Protein AF-A0A7C2SGG0-F1 (afdb_monomer)

Foldseek 3Di:
DDWDWFWWFDDQPEIEIEIEAEDVPPVVLVLLVVQLRQFGHHDDPRHDYYYAYEYEYLPADPVPFDWDADLVVNYTYGGNHSDSVSVVLNNLLSSQVVLVVVLWHKFFWWWKWWWAQAPPPRDTFIEIETEFAAPPLCRQLVLLFFLPGDVVSVTTMATLGRTMWTQHLLRKIIATTQWDKDQLCDDCVRQVLVVQFCPDPPKDKDQWDADPVRDTDRNDQPSHRGIIITTRQQSSWDDDPPDTHHSHDPHSMGDGLVPGLAYEYEQREAAQEQDAQKFWDDLLRLLLCQLFSKYADDCVHDVLRHRPIDGDRSSDPSHDAQSLVSSVSSSVSSVSNCVVPPPRYTYMYGHQHAYQWDWDQDPVPRHIDTPDHGDGDDSSNSSQNVSCVVNVNFDWDQDLLRTTHRQDTPHDGCVVRRSVVRDPLLVVLLVLVVVLVSSLVSLVVSVVSVNDPVSNVSSVVSSVVSNVVRPPPRDNPDDPPPPPPPPPPDDDDDDDDDDDDDDD

Solvent-accessible surface area (backbone atoms only — not comparable to full-atom values): 27216 Å² total; per-residue (Å²): 102,51,78,49,74,31,16,33,33,87,50,87,71,66,18,39,35,41,38,42,33,33,45,45,90,51,71,73,43,56,52,41,58,51,52,52,53,60,25,33,37,76,74,55,97,87,42,43,53,57,73,35,40,36,43,36,33,38,84,41,55,65,96,65,48,43,81,47,76,41,73,95,74,36,37,31,38,38,30,28,53,81,56,50,64,56,64,52,53,48,53,49,30,48,48,29,51,55,37,39,77,70,70,33,39,53,38,42,25,13,26,25,42,36,32,36,49,27,66,87,77,65,46,78,38,41,31,44,37,38,32,26,25,43,91,94,29,45,37,62,59,59,42,66,42,56,45,87,47,52,60,93,79,66,20,36,45,22,32,26,31,68,48,50,30,35,40,39,70,60,64,17,29,44,21,41,49,68,22,44,81,40,75,39,80,64,54,58,92,78,35,43,23,58,44,46,13,64,72,34,95,74,34,46,77,40,72,61,40,64,50,100,84,70,49,78,40,57,82,55,45,89,88,39,93,72,23,31,28,40,27,49,42,70,39,25,25,40,80,56,88,96,42,77,42,58,36,44,35,98,44,38,45,51,71,39,44,90,84,34,65,23,38,34,47,35,41,33,19,26,40,35,42,79,57,60,57,37,32,49,39,54,74,68,52,38,45,49,48,35,48,42,24,53,35,40,38,40,61,86,82,38,58,91,50,39,72,41,78,42,69,33,51,48,29,34,97,56,71,76,74,54,63,13,46,55,45,48,51,51,42,53,37,51,53,51,40,39,68,78,37,71,91,26,64,45,28,35,39,36,31,62,26,15,34,49,38,39,70,48,65,41,86,90,77,66,49,75,43,82,77,37,75,44,52,60,59,53,67,70,57,54,26,46,50,56,41,23,59,71,20,67,57,50,39,71,41,89,36,82,83,73,40,32,27,57,47,34,39,93,90,45,71,42,70,84,70,37,54,76,80,64,38,54,70,55,56,49,37,33,55,50,50,52,51,43,51,53,52,49,55,50,50,55,58,32,39,79,31,58,32,50,67,68,59,51,50,51,51,51,52,54,43,49,60,34,55,72,70,47,66,95,77,49,64,76,91,62,80,80,74,77,78,78,74,77,71,79,76,81,80,77,95,79,82,87,77,88,84,80,88,79,89,129

Mean predicted aligned error: 6.75 Å

Radius of gyration: 22.98 Å; Cα contacts (8 Å, |Δi|>4): 1075; chains: 1; bounding box: 60×61×66 Å

pLDDT: mean 89.89, std 16.05, range [25.61, 98.81]

Sequence (504 aa):
FVHVRRQMGDNPEFNPICNLYVCTADPKNYRIAYEWATTMGDVKKNRPGPEFFMVDIPMEHQLRMQILVLPEYDINIALGSDYTGECKKGFLRQAMFRADQMGMLGLHAGTKIVRVRDAASGKLKTFAVFMFGLTATGKSTWSCHQLGLDPEQGEGTWVAQDDIVFLRRDGSSYGTEQNYYVKTDVDPRFQEAMYSALTHPTALLENVMVNHKGELDFLDERLGENGRAVINRHQLKVKRGKKWISICYESINTPPIEELDGIVFAFITRRNTIMPFAQRLTPEQGVLAYLWGESTHSFATVPEKAGESVRIVGMDDFIIGAQGRKVNVFYDIVMDLVHRYPGKVHFFQYNTGGMGEIIEVDQATGKKKLVRKAERVPIDLMAALQRAHLRGNAEHAPGRLGTEYVVRCEGVDLSAWDPARFYSQEQIDAYVAELVAGRRAFTDEIADQGLRKDIVALAHKELDRIAGRISAKAERWAEAQALTLTAAEDRAPGYVLPWPRAVR

Nearest PDB structures (foldseek):
  1ii2-assembly1_B  TM=8.191E-01  e=4.148E-22  Trypanosoma cruzi
  1aq2-assembly1_A  TM=8.020E-01  e=7.155E-22  Escherichia coli K-12
  1ii2-assembly1_A  TM=8.091E-01  e=1.092E-20  Trypanosoma cruzi
  1ayl-assembly1_A  TM=7.986E-01  e=9.276E-21  Escherichia coli K-12
  1yvy-assembly1_A  TM=7.460E-01  e=1.341E-19  Anaerobiospirillum succiniciproducens

Structure (mmCIF, N/CA/C/O backbone):
data_AF-A0A7C2SGG0-F1
#
_entry.id   AF-A0A7C2SGG0-F1
#
loop_
_atom_site.group_PDB
_atom_site.id
_atom_site.type_symbol
_atom_site.label_atom_id
_atom_site.label_alt_id
_atom_site.label_comp_id
_atom_site.label_asym_id
_atom_site.label_entity_id
_atom_site.label_seq_id
_atom_site.pdbx_PDB_ins_code
_atom_site.Cartn_x
_atom_site.Cartn_y
_atom_site.Cartn_z
_atom_site.occupancy
_atom_site.B_iso_or_equiv
_atom_site.auth_seq_id
_atom_site.auth_comp_id
_atom_site.auth_asym_id
_atom_site.auth_atom_id
_atom_site.pdbx_PDB_model_num
ATOM 1 N N . PHE A 1 1 ? 25.646 -3.235 -23.157 1.00 96.25 1 PHE A N 1
ATOM 2 C CA . PHE A 1 1 ? 24.306 -3.108 -22.560 1.00 96.25 1 PHE A CA 1
ATOM 3 C C . PHE A 1 1 ? 23.473 -4.290 -23.003 1.00 96.25 1 PHE A C 1
ATOM 5 O O . PHE A 1 1 ? 23.568 -4.668 -24.167 1.00 96.25 1 PHE A O 1
ATOM 12 N N . VAL A 1 2 ? 22.665 -4.845 -22.105 1.00 97.75 2 VAL A N 1
ATOM 13 C CA . VAL A 1 2 ? 21.506 -5.664 -22.473 1.00 97.75 2 VAL A CA 1
ATOM 14 C C . VAL A 1 2 ? 20.298 -4.741 -22.579 1.00 97.75 2 VAL A C 1
ATOM 16 O O . VAL A 1 2 ? 20.143 -3.846 -21.750 1.00 97.75 2 VAL A O 1
ATOM 19 N N . HIS A 1 3 ? 19.473 -4.932 -23.606 1.00 98.12 3 HIS A N 1
ATOM 20 C CA . HIS A 1 3 ? 18.214 -4.209 -23.782 1.00 98.12 3 HIS A CA 1
ATOM 21 C C . HIS A 1 3 ? 17.055 -5.178 -23.612 1.00 98.12 3 HIS A C 1
ATOM 23 O O . HIS A 1 3 ? 17.001 -6.215 -24.274 1.00 98.12 3 HIS A O 1
ATOM 29 N N . VAL A 1 4 ? 16.120 -4.825 -22.736 1.00 97.75 4 VAL A N 1
ATOM 30 C CA . VAL A 1 4 ? 14.857 -5.535 -22.589 1.00 97.75 4 VAL A CA 1
ATOM 31 C C . VAL A 1 4 ? 13.714 -4.561 -22.824 1.00 97.75 4 VAL A C 1
ATOM 33 O O . VAL A 1 4 ? 13.659 -3.481 -22.239 1.00 97.75 4 VAL A O 1
ATOM 36 N N . ARG A 1 5 ? 12.773 -4.980 -23.670 1.00 98.00 5 ARG A N 1
ATOM 37 C CA . ARG A 1 5 ? 11.529 -4.265 -23.944 1.00 98.00 5 ARG A CA 1
ATOM 38 C C . ARG A 1 5 ? 10.348 -5.059 -23.393 1.00 98.00 5 ARG A C 1
ATOM 40 O O . ARG A 1 5 ? 10.179 -6.231 -23.746 1.00 98.00 5 ARG A O 1
ATOM 47 N N . ARG A 1 6 ? 9.554 -4.444 -22.516 1.00 98.25 6 ARG A N 1
ATOM 48 C CA . ARG A 1 6 ? 8.387 -5.062 -21.862 1.00 98.25 6 ARG A CA 1
ATOM 49 C C . ARG A 1 6 ? 7.218 -4.090 -21.745 1.00 98.25 6 ARG A C 1
ATOM 51 O O . ARG A 1 6 ? 7.387 -2.889 -21.910 1.00 98.25 6 ARG A O 1
ATOM 58 N N . GLN A 1 7 ? 6.037 -4.629 -21.478 1.00 97.94 7 GLN A N 1
ATOM 59 C CA . GLN A 1 7 ? 4.781 -3.903 -21.346 1.00 97.94 7 GLN A CA 1
ATOM 60 C C . GLN A 1 7 ? 4.360 -3.831 -19.877 1.00 97.94 7 GLN A C 1
ATOM 62 O O . GLN A 1 7 ? 4.164 -4.866 -19.236 1.00 97.94 7 GLN A O 1
ATOM 67 N N . MET A 1 8 ? 4.187 -2.616 -19.365 1.00 98.19 8 MET A N 1
ATOM 68 C CA . MET A 1 8 ? 3.508 -2.366 -18.098 1.00 98.19 8 MET A CA 1
ATOM 69 C C . MET A 1 8 ? 1.991 -2.377 -18.312 1.00 98.19 8 MET A C 1
ATOM 71 O O . MET A 1 8 ? 1.497 -1.813 -19.291 1.00 98.19 8 MET A O 1
ATOM 75 N N . GLY A 1 9 ? 1.265 -2.982 -17.374 1.00 97.19 9 GLY A N 1
ATOM 76 C CA . GLY A 1 9 ? -0.191 -3.082 -17.389 1.00 97.19 9 GLY A CA 1
ATOM 77 C C . GLY A 1 9 ? -0.755 -4.083 -18.402 1.00 97.19 9 GLY A C 1
ATOM 78 O O . GLY A 1 9 ? -0.040 -4.674 -19.213 1.00 97.19 9 GLY A O 1
ATOM 79 N N . ASP A 1 10 ? -2.065 -4.314 -18.314 1.00 96.19 10 ASP A N 1
ATOM 80 C CA . ASP A 1 10 ? -2.851 -5.045 -19.315 1.00 96.19 10 ASP A CA 1
ATOM 81 C C . ASP A 1 10 ? -4.309 -4.565 -19.272 1.00 96.19 10 ASP A C 1
ATOM 83 O O . ASP A 1 10 ? -5.168 -5.142 -18.605 1.00 96.19 10 ASP A O 1
ATOM 87 N N . ASN A 1 11 ? -4.579 -3.442 -19.931 1.00 95.56 11 ASN A N 1
ATOM 88 C CA . ASN A 1 11 ? -5.877 -2.768 -19.947 1.00 95.56 11 ASN A CA 1
ATOM 89 C C . ASN A 1 11 ? -6.105 -2.055 -21.305 1.00 95.56 11 ASN A C 1
ATOM 91 O O . ASN A 1 11 ? -5.194 -1.990 -22.131 1.00 95.56 11 ASN A O 1
ATOM 95 N N . PRO A 1 12 ? -7.311 -1.561 -21.620 1.00 94.44 12 PRO A N 1
ATOM 96 C CA . PRO A 1 12 ? -7.576 -0.961 -22.930 1.00 94.44 12 PRO A CA 1
ATOM 97 C C . PRO A 1 12 ? -7.070 0.485 -23.104 1.00 94.44 12 PRO A C 1
ATOM 99 O O . PRO A 1 12 ? -7.154 0.997 -24.214 1.00 94.44 12 PRO A O 1
ATOM 102 N N . GLU A 1 13 ? -6.560 1.148 -22.062 1.00 95.25 13 GLU A N 1
ATOM 103 C CA . GLU A 1 13 ? -6.436 2.615 -22.023 1.00 95.25 13 GLU A CA 1
ATOM 104 C C . GLU A 1 13 ? -4.997 3.120 -21.795 1.00 95.25 13 GLU A C 1
ATOM 106 O O . GLU A 1 13 ? -4.556 4.029 -22.495 1.00 95.25 13 GLU A O 1
ATOM 111 N N . PHE A 1 14 ? -4.238 2.526 -20.866 1.00 97.31 14 PHE A N 1
ATOM 112 C CA . PHE A 1 14 ? -2.895 2.981 -20.493 1.00 97.31 14 PHE A CA 1
ATOM 113 C C . PHE A 1 14 ? -1.948 1.827 -20.146 1.00 97.31 14 PHE A C 1
ATOM 115 O O . PHE A 1 14 ? -2.020 1.230 -19.071 1.00 97.31 14 PHE A O 1
ATOM 122 N N . ASN A 1 15 ? -1.031 1.534 -21.065 1.00 98.00 15 ASN A N 1
ATOM 123 C CA . ASN A 1 15 ? -0.058 0.451 -20.974 1.00 98.00 15 ASN A CA 1
ATOM 124 C C . ASN A 1 15 ? 1.292 0.966 -21.493 1.00 98.00 15 ASN A C 1
ATOM 126 O O . ASN A 1 15 ? 1.556 0.900 -22.697 1.00 98.00 15 ASN A O 1
ATOM 130 N N . PRO A 1 16 ? 2.147 1.535 -20.634 1.00 97.94 16 PRO A N 1
ATOM 131 C CA . PRO A 1 16 ? 3.465 1.982 -21.058 1.00 97.94 16 PRO A CA 1
ATOM 132 C C . PRO A 1 16 ? 4.356 0.835 -21.535 1.00 97.94 16 PRO A C 1
ATOM 134 O O . PRO A 1 16 ? 4.365 -0.249 -20.946 1.00 97.94 16 PRO A O 1
ATOM 137 N N . ILE A 1 17 ? 5.137 1.084 -22.581 1.00 98.50 17 ILE A N 1
ATOM 138 C CA . ILE A 1 17 ? 6.210 0.192 -23.017 1.00 98.50 17 ILE A CA 1
ATOM 139 C C . ILE A 1 17 ? 7.499 0.652 -22.348 1.00 98.50 17 ILE A C 1
ATOM 141 O O . ILE A 1 17 ? 7.937 1.782 -22.531 1.00 98.50 17 ILE A O 1
ATOM 145 N N . CYS A 1 18 ? 8.124 -0.225 -21.580 1.00 98.56 18 CYS A N 1
ATOM 146 C CA . CYS A 1 18 ? 9.331 0.071 -20.828 1.00 98.56 18 CYS A CA 1
ATOM 147 C C . CYS A 1 18 ? 10.553 -0.518 -21.542 1.00 98.56 18 CYS A C 1
ATOM 149 O O . CYS A 1 18 ? 10.633 -1.730 -21.772 1.00 98.56 18 CYS A O 1
ATOM 151 N N . ASN A 1 19 ? 11.503 0.348 -21.888 1.00 98.62 19 ASN A N 1
ATOM 152 C CA . ASN A 1 19 ? 12.780 0.009 -22.503 1.00 98.62 19 ASN A CA 1
ATOM 153 C C . ASN A 1 19 ? 13.894 0.131 -21.458 1.00 98.62 19 ASN A C 1
ATOM 155 O O . ASN A 1 19 ? 14.326 1.238 -21.138 1.00 98.62 19 ASN A O 1
ATOM 159 N N . LEU A 1 20 ? 14.359 -1.001 -20.930 1.00 98.69 20 LEU A N 1
ATOM 160 C CA . LEU A 1 20 ? 15.442 -1.049 -19.951 1.00 98.69 20 LEU A CA 1
ATOM 161 C C . LEU A 1 20 ? 16.769 -1.393 -20.633 1.00 98.69 20 LEU A C 1
ATOM 163 O O . LEU A 1 20 ? 16.885 -2.438 -21.276 1.00 98.69 20 LEU A O 1
ATOM 167 N N . TYR A 1 21 ? 17.775 -0.543 -20.446 1.00 98.62 21 TYR A N 1
ATOM 168 C CA . TYR A 1 21 ? 19.155 -0.764 -20.865 1.00 98.62 21 TYR A CA 1
ATOM 169 C C . TYR A 1 21 ? 20.035 -0.929 -19.630 1.00 98.62 21 TYR A C 1
ATOM 171 O O . TYR A 1 21 ? 20.269 0.043 -18.923 1.00 98.62 21 TYR A O 1
ATOM 179 N N . VAL A 1 22 ? 20.572 -2.127 -19.396 1.00 98.50 22 VAL A N 1
ATOM 180 C CA . VAL A 1 22 ? 21.479 -2.381 -18.261 1.00 98.50 22 VAL A CA 1
ATOM 181 C C . VAL A 1 22 ? 22.908 -2.556 -18.760 1.00 98.50 22 VAL A C 1
ATOM 183 O O . VAL A 1 22 ? 23.163 -3.296 -19.717 1.00 98.50 22 VAL A O 1
ATOM 186 N N . CYS A 1 23 ? 23.862 -1.865 -18.140 1.00 97.81 23 CYS A N 1
ATOM 187 C CA . CYS A 1 23 ? 25.278 -2.003 -18.452 1.00 97.81 23 CYS A CA 1
ATOM 188 C C . CYS A 1 23 ? 25.790 -3.396 -18.056 1.00 97.81 23 CYS A C 1
ATOM 190 O O . CYS A 1 23 ? 25.763 -3.788 -16.892 1.00 97.81 23 CYS A O 1
ATOM 192 N N . THR A 1 24 ? 26.313 -4.127 -19.039 1.00 95.75 24 THR A N 1
ATOM 193 C CA . THR A 1 24 ? 26.815 -5.506 -18.909 1.00 95.75 24 THR A CA 1
ATOM 194 C C . THR A 1 24 ? 28.341 -5.567 -18.872 1.00 95.75 24 THR A C 1
ATOM 196 O O . THR A 1 24 ? 28.924 -6.569 -19.278 1.00 95.75 24 THR A O 1
ATOM 199 N N . ALA A 1 25 ? 29.001 -4.478 -18.456 1.00 95.19 25 ALA A N 1
ATOM 200 C CA . ALA A 1 25 ? 30.448 -4.483 -18.238 1.00 95.19 25 ALA A CA 1
ATOM 201 C C . ALA A 1 25 ? 30.843 -5.538 -17.188 1.00 95.19 25 ALA A C 1
ATOM 203 O O . ALA A 1 25 ? 31.861 -6.204 -17.347 1.00 95.19 25 ALA A O 1
ATOM 204 N N . ASP A 1 26 ? 29.989 -5.737 -16.178 1.00 95.06 26 ASP A N 1
ATOM 205 C CA . ASP A 1 26 ? 29.978 -6.940 -15.348 1.00 95.06 26 ASP A CA 1
ATOM 206 C C . ASP A 1 26 ? 28.876 -7.897 -15.856 1.00 95.06 26 ASP A C 1
ATOM 208 O O . ASP A 1 26 ? 27.697 -7.512 -15.884 1.00 95.06 26 ASP A O 1
ATOM 212 N N . PRO A 1 27 ? 29.215 -9.137 -16.262 1.00 94.50 27 PRO A N 1
ATOM 213 C CA . PRO A 1 27 ? 28.236 -10.131 -16.694 1.00 94.50 27 PRO A CA 1
ATOM 214 C C . PRO A 1 27 ? 27.158 -10.454 -15.653 1.00 94.50 27 PRO A C 1
ATOM 216 O O . PRO A 1 27 ? 26.059 -10.844 -16.037 1.00 94.50 27 PRO A O 1
ATOM 219 N N . LYS A 1 28 ? 27.392 -10.269 -14.345 1.00 94.19 28 LYS A N 1
ATOM 220 C CA . LYS A 1 28 ? 26.352 -10.532 -13.333 1.00 94.19 28 LYS A CA 1
ATOM 221 C C . LYS A 1 28 ? 25.098 -9.673 -13.546 1.00 94.19 28 LYS A C 1
ATOM 223 O O . LYS A 1 28 ? 24.003 -10.087 -13.175 1.00 94.19 28 LYS A O 1
ATOM 228 N N . ASN A 1 29 ? 25.237 -8.505 -14.181 1.00 95.25 29 ASN A N 1
ATOM 229 C CA . ASN A 1 29 ? 24.165 -7.520 -14.340 1.00 95.25 29 ASN A CA 1
ATOM 230 C C . ASN A 1 29 ? 23.047 -7.971 -15.296 1.00 95.25 29 ASN A C 1
ATOM 232 O O . ASN A 1 29 ? 21.983 -7.352 -15.310 1.00 95.25 29 ASN A O 1
ATOM 236 N N . TYR A 1 30 ? 23.216 -9.077 -16.040 1.00 96.12 30 TYR A N 1
ATOM 237 C CA . TYR A 1 30 ? 22.087 -9.709 -16.742 1.00 96.12 30 TYR A CA 1
ATOM 238 C C . TYR A 1 30 ? 20.941 -10.062 -15.780 1.00 96.12 30 TYR A C 1
ATOM 240 O O . TYR A 1 30 ? 19.781 -10.023 -16.194 1.00 96.12 30 TYR A O 1
ATOM 248 N N . ARG A 1 31 ? 21.249 -10.346 -14.502 1.00 95.94 31 ARG A N 1
ATOM 249 C CA . ARG A 1 31 ? 20.251 -10.663 -13.470 1.00 95.94 31 ARG A CA 1
ATOM 250 C C . ARG A 1 31 ? 19.246 -9.532 -13.255 1.00 95.94 31 ARG A C 1
ATOM 252 O O . ARG A 1 31 ? 18.061 -9.813 -13.196 1.00 95.94 31 ARG A O 1
ATOM 259 N N . ILE A 1 32 ? 19.690 -8.272 -13.259 1.00 97.25 32 ILE A N 1
ATOM 260 C CA . ILE A 1 32 ? 18.834 -7.097 -13.013 1.00 97.25 32 ILE A CA 1
ATOM 261 C C . ILE A 1 32 ? 17.787 -6.974 -14.120 1.00 97.25 32 ILE A C 1
ATOM 263 O O . ILE A 1 32 ? 16.585 -6.884 -13.868 1.00 97.25 32 ILE A O 1
ATOM 267 N N . ALA A 1 33 ? 18.250 -7.032 -15.374 1.00 96.94 33 ALA A N 1
ATOM 268 C CA . ALA A 1 33 ? 17.377 -6.967 -16.536 1.00 96.94 33 ALA A CA 1
ATOM 269 C C . ALA A 1 33 ? 16.392 -8.142 -16.560 1.00 96.94 33 ALA A C 1
ATOM 271 O O . ALA A 1 33 ? 15.223 -7.949 -16.879 1.00 96.94 33 ALA A O 1
ATOM 272 N N . TYR A 1 34 ? 16.856 -9.347 -16.216 1.00 97.25 34 TYR A N 1
ATOM 273 C CA . TYR A 1 34 ? 16.027 -10.547 -16.165 1.00 97.25 34 TYR A CA 1
ATOM 274 C C . TYR A 1 34 ? 14.971 -10.476 -15.054 1.00 97.25 34 TYR A C 1
ATOM 276 O O . TYR A 1 34 ? 13.789 -10.649 -15.339 1.00 97.25 34 TYR A O 1
ATOM 284 N N . GLU A 1 35 ? 15.367 -10.153 -13.822 1.00 97.31 35 GLU A N 1
ATOM 285 C CA . GLU A 1 35 ? 14.471 -9.987 -12.675 1.00 97.31 35 GLU A CA 1
ATOM 286 C C . GLU A 1 35 ? 13.385 -8.952 -12.970 1.00 97.31 35 GLU A C 1
ATOM 288 O O . GLU A 1 35 ? 12.198 -9.280 -12.930 1.00 97.31 35 GLU A O 1
ATOM 293 N N . TRP A 1 36 ? 13.765 -7.738 -13.375 1.00 97.75 36 TRP A N 1
ATOM 294 C CA . TRP A 1 36 ? 12.797 -6.703 -13.735 1.00 97.75 36 TRP A CA 1
ATOM 295 C C . TRP A 1 36 ? 11.877 -7.140 -14.884 1.00 97.75 36 TRP A C 1
ATOM 297 O O . TRP A 1 36 ? 10.664 -6.953 -14.819 1.00 97.75 36 TRP A O 1
ATOM 307 N N . ALA A 1 37 ? 12.416 -7.779 -15.927 1.00 97.62 37 ALA A N 1
ATOM 308 C CA . ALA A 1 37 ? 11.613 -8.212 -17.069 1.00 97.62 37 ALA A CA 1
ATOM 309 C C . ALA A 1 37 ? 10.501 -9.189 -16.683 1.00 97.62 37 ALA A C 1
ATOM 311 O O . ALA A 1 37 ? 9.466 -9.222 -17.350 1.00 97.62 37 ALA A O 1
ATOM 312 N N . THR A 1 38 ? 10.718 -9.993 -15.638 1.00 96.94 38 THR A N 1
ATOM 313 C CA . THR A 1 38 ? 9.719 -10.951 -15.159 1.00 96.94 38 THR A CA 1
ATOM 314 C C . THR A 1 38 ? 8.556 -10.299 -14.419 1.00 96.94 38 THR A C 1
ATOM 316 O O . THR A 1 38 ? 7.512 -10.937 -14.316 1.00 96.94 38 THR A O 1
ATOM 319 N N . THR A 1 39 ? 8.663 -9.041 -13.969 1.00 97.12 39 THR A N 1
ATOM 320 C CA . THR A 1 39 ? 7.524 -8.308 -13.382 1.00 97.12 39 THR A CA 1
ATOM 321 C C . THR A 1 39 ? 6.577 -7.727 -14.431 1.00 97.12 39 THR A C 1
ATOM 323 O O . THR A 1 39 ? 5.473 -7.303 -14.094 1.00 97.12 39 THR A O 1
ATOM 326 N N . MET A 1 40 ? 6.957 -7.748 -15.710 1.00 97.62 40 MET A N 1
ATOM 327 C CA . MET A 1 40 ? 6.242 -7.083 -16.800 1.00 97.62 40 MET A CA 1
ATOM 328 C C . MET A 1 40 ? 5.723 -8.077 -17.847 1.00 97.62 40 MET A C 1
ATOM 330 O O . MET A 1 40 ? 6.150 -9.228 -17.914 1.00 97.62 40 MET A O 1
ATOM 334 N N . GLY A 1 41 ? 4.781 -7.632 -18.680 1.00 96.44 41 GLY A N 1
ATOM 335 C CA . GLY A 1 41 ? 4.223 -8.432 -19.770 1.00 96.44 41 GLY A CA 1
ATOM 336 C C . GLY A 1 41 ? 5.029 -8.338 -21.065 1.00 96.44 41 GLY A C 1
ATOM 337 O O . GLY A 1 41 ? 5.840 -7.430 -21.264 1.00 96.44 41 GLY A O 1
ATOM 338 N N . ASP A 1 42 ? 4.756 -9.253 -21.992 1.00 96.88 42 ASP A N 1
ATOM 339 C CA . ASP A 1 42 ? 5.202 -9.108 -23.377 1.00 96.88 42 ASP A CA 1
ATOM 340 C C . ASP A 1 42 ? 4.490 -7.937 -24.062 1.00 96.88 42 ASP A C 1
ATOM 342 O O . ASP A 1 42 ? 3.333 -7.625 -23.767 1.00 96.88 42 ASP A O 1
ATOM 346 N N . VAL A 1 43 ? 5.172 -7.295 -25.013 1.00 96.94 43 VAL A N 1
ATOM 347 C CA . VAL A 1 43 ? 4.591 -6.178 -25.767 1.00 96.94 43 VAL A CA 1
ATOM 348 C C . VAL A 1 43 ? 3.488 -6.680 -26.687 1.00 96.94 43 VAL A C 1
ATOM 350 O O . VAL A 1 43 ? 3.709 -7.540 -27.542 1.00 96.94 43 VAL A O 1
ATOM 353 N N . LYS A 1 44 ? 2.302 -6.084 -26.553 1.00 94.75 44 LYS A N 1
ATOM 354 C CA . LYS A 1 44 ? 1.120 -6.412 -27.353 1.00 94.75 44 LYS A CA 1
ATOM 355 C C . LYS A 1 44 ? 0.780 -5.239 -28.271 1.00 94.75 44 LYS A C 1
ATOM 357 O O . LYS A 1 44 ? 0.701 -4.100 -27.831 1.00 94.75 44 LYS A O 1
ATOM 362 N N . LYS A 1 45 ? 0.515 -5.515 -29.554 1.00 88.88 45 LYS A N 1
ATOM 363 C CA . LYS A 1 45 ? 0.197 -4.474 -30.558 1.00 88.88 45 LYS A CA 1
ATOM 364 C C . LYS A 1 45 ? -1.088 -3.689 -30.258 1.00 88.88 45 LYS A C 1
ATOM 366 O O . LYS A 1 45 ? -1.245 -2.579 -30.744 1.00 88.88 45 LYS A O 1
ATOM 371 N N . ASN A 1 46 ? -2.016 -4.274 -29.502 1.00 90.75 46 ASN A N 1
ATOM 372 C CA . ASN A 1 46 ? -3.343 -3.727 -29.205 1.00 90.75 46 ASN A CA 1
ATOM 373 C C . ASN A 1 46 ? -3.449 -3.110 -27.798 1.00 90.75 46 ASN A C 1
ATOM 375 O O . ASN A 1 46 ? -4.547 -3.025 -27.245 1.00 90.75 46 ASN A O 1
ATOM 379 N N . ARG A 1 47 ? -2.318 -2.725 -27.199 1.00 93.25 47 ARG A N 1
ATOM 380 C CA . ARG A 1 47 ? -2.262 -2.074 -25.890 1.00 93.25 47 ARG A CA 1
ATOM 381 C C . ARG A 1 47 ? -1.659 -0.675 -26.045 1.00 93.25 47 ARG A C 1
ATOM 383 O O . ARG A 1 47 ? -0.468 -0.578 -26.323 1.00 93.25 47 ARG A O 1
ATOM 390 N N . PRO A 1 48 ? -2.465 0.399 -25.942 1.00 93.75 48 PRO A N 1
ATOM 391 C CA . PRO A 1 48 ? -1.963 1.758 -26.107 1.00 93.75 48 PRO A CA 1
ATOM 392 C C . PRO A 1 48 ? -1.204 2.216 -24.860 1.00 93.75 48 PRO A C 1
ATOM 394 O O . PRO A 1 48 ? -1.584 1.869 -23.741 1.00 93.75 48 PRO A O 1
ATOM 397 N N . GLY A 1 49 ? -0.179 3.041 -25.054 1.00 94.12 49 GLY A N 1
ATOM 398 C CA . GLY A 1 49 ? 0.527 3.754 -23.993 1.00 94.12 49 GLY A CA 1
ATOM 399 C C . GLY A 1 49 ? 1.843 4.370 -24.480 1.00 94.12 49 GLY A C 1
ATOM 400 O O . GLY A 1 49 ? 2.263 4.105 -25.608 1.00 94.12 49 GLY A O 1
ATOM 401 N N . PRO A 1 50 ? 2.468 5.231 -23.661 1.00 96.38 50 PRO A N 1
ATOM 402 C CA . PRO A 1 50 ? 3.741 5.872 -23.989 1.00 96.38 50 PRO A CA 1
ATOM 403 C C . PRO A 1 50 ? 4.910 4.875 -23.959 1.00 96.38 50 PRO A C 1
ATOM 405 O O . PRO A 1 50 ? 4.795 3.787 -23.396 1.00 96.38 50 PRO A O 1
ATOM 408 N N . GLU A 1 51 ? 6.056 5.260 -24.519 1.00 97.62 51 GLU A N 1
ATOM 409 C CA . GLU A 1 51 ? 7.310 4.524 -24.331 1.00 97.62 51 GLU A CA 1
ATOM 410 C C . GLU A 1 51 ? 8.188 5.223 -23.292 1.00 97.62 51 GLU A C 1
ATOM 412 O O . GLU A 1 51 ? 8.412 6.427 -23.374 1.00 97.62 51 GLU A O 1
ATOM 417 N N . PHE A 1 52 ? 8.700 4.457 -22.334 1.00 98.50 52 PHE A N 1
ATOM 418 C CA . PHE A 1 52 ? 9.624 4.909 -21.300 1.00 98.50 52 PHE A CA 1
ATOM 419 C C . PHE A 1 52 ? 10.998 4.295 -21.522 1.00 98.50 52 PHE A C 1
ATOM 421 O O . PHE A 1 52 ? 11.112 3.143 -21.949 1.00 98.50 52 PHE A O 1
ATOM 428 N N . PHE A 1 53 ? 12.039 5.031 -21.155 1.00 98.62 53 PHE A N 1
ATOM 429 C CA . PHE A 1 53 ? 13.425 4.605 -21.279 1.00 98.62 53 PHE A CA 1
ATOM 430 C C . PHE A 1 53 ? 14.106 4.650 -19.919 1.00 98.62 53 PHE A C 1
ATOM 432 O O . PHE A 1 53 ? 13.960 5.615 -19.169 1.00 98.62 53 PHE A O 1
ATOM 439 N N . MET A 1 54 ? 14.871 3.610 -19.605 1.00 98.44 54 MET A N 1
ATOM 440 C CA . MET A 1 54 ? 15.734 3.598 -18.435 1.00 98.44 54 MET A CA 1
ATOM 441 C C . MET A 1 54 ? 17.124 3.090 -18.788 1.00 98.44 54 MET A C 1
ATOM 443 O O . MET A 1 54 ? 17.258 2.043 -19.422 1.00 98.44 54 MET A O 1
ATOM 447 N N . VAL A 1 55 ? 18.147 3.827 -18.359 1.00 98.44 55 VAL A N 1
ATOM 448 C CA . VAL A 1 55 ? 19.550 3.410 -18.441 1.00 98.44 55 VAL A CA 1
ATOM 449 C C . VAL A 1 55 ? 20.049 3.113 -17.034 1.00 98.44 55 VAL A C 1
ATOM 451 O O . VAL A 1 55 ? 20.062 3.996 -16.183 1.00 98.44 55 VAL A O 1
ATOM 454 N N . ASP A 1 56 ? 20.463 1.876 -16.799 1.00 98.25 56 ASP A N 1
ATOM 455 C CA . ASP A 1 56 ? 21.031 1.417 -15.537 1.00 98.25 56 ASP A CA 1
ATOM 456 C C . ASP A 1 56 ? 22.518 1.084 -15.725 1.00 98.25 56 ASP A C 1
ATOM 458 O O . ASP A 1 56 ? 22.900 0.261 -16.569 1.00 98.25 56 ASP A O 1
ATOM 462 N N . ILE A 1 57 ? 23.377 1.751 -14.956 1.00 98.12 57 ILE A N 1
ATOM 463 C CA . ILE A 1 57 ? 24.825 1.548 -14.931 1.00 98.12 57 ILE A CA 1
ATOM 464 C C . ILE A 1 57 ? 25.238 1.195 -13.494 1.00 98.12 57 ILE A C 1
ATOM 466 O O . ILE A 1 57 ? 25.756 2.053 -12.770 1.00 98.12 57 ILE A O 1
ATOM 470 N N . PRO A 1 58 ? 25.095 -0.080 -13.083 1.00 97.12 58 PRO A N 1
ATOM 471 C CA . PRO A 1 58 ? 25.409 -0.499 -11.716 1.00 97.12 58 PRO A CA 1
ATOM 472 C C . PRO A 1 58 ? 26.882 -0.326 -11.343 1.00 97.12 58 PRO A C 1
ATOM 474 O O . PRO A 1 58 ? 27.224 -0.173 -10.177 1.00 97.12 58 PRO A O 1
ATOM 477 N N . MET A 1 59 ? 27.761 -0.344 -12.351 1.00 94.94 59 MET A N 1
ATOM 478 C CA . MET A 1 59 ? 29.214 -0.265 -12.176 1.00 94.94 59 MET A CA 1
ATOM 479 C C . MET A 1 59 ? 29.749 1.157 -12.020 1.00 94.94 59 MET A C 1
ATOM 481 O O . MET A 1 59 ? 30.960 1.333 -11.875 1.00 94.94 59 MET A O 1
ATOM 485 N N . GLU A 1 60 ? 28.886 2.171 -12.088 1.00 96.44 60 GLU A N 1
ATOM 486 C CA . GLU A 1 60 ? 29.308 3.525 -11.752 1.00 96.44 60 GLU A CA 1
ATOM 487 C C . GLU A 1 60 ? 29.779 3.571 -10.289 1.00 96.44 60 GLU A C 1
ATOM 489 O O . GLU A 1 60 ? 29.292 2.852 -9.417 1.00 96.44 60 GLU A O 1
ATOM 494 N N . HIS A 1 61 ? 30.783 4.395 -10.019 1.00 94.81 61 HIS A N 1
ATOM 495 C CA . HIS A 1 61 ? 31.384 4.475 -8.700 1.00 94.81 61 HIS A CA 1
ATOM 496 C C . HIS A 1 61 ? 30.363 4.993 -7.677 1.00 94.81 61 HIS A C 1
ATOM 498 O O . HIS A 1 61 ? 29.690 5.987 -7.936 1.00 94.81 61 HIS A O 1
ATOM 504 N N . GLN A 1 62 ? 30.305 4.402 -6.480 1.00 90.25 62 GLN A N 1
ATOM 505 C CA . GLN A 1 62 ? 29.313 4.762 -5.451 1.00 90.25 62 GLN A CA 1
ATOM 506 C C . GLN A 1 62 ? 29.361 6.244 -5.033 1.00 90.25 62 GLN A C 1
ATOM 508 O O . GLN A 1 62 ? 28.328 6.841 -4.759 1.00 90.25 62 GLN A O 1
ATOM 513 N N . LEU A 1 63 ? 30.539 6.884 -5.063 1.00 94.25 63 LEU A N 1
ATOM 514 C CA . LEU A 1 63 ? 30.669 8.344 -4.853 1.00 94.25 63 LEU A CA 1
ATOM 515 C C . LEU A 1 63 ? 29.938 9.202 -5.906 1.00 94.25 63 LEU A C 1
ATOM 517 O O . LEU A 1 63 ? 29.741 10.393 -5.691 1.00 94.25 63 LEU A O 1
ATOM 521 N N . ARG A 1 64 ? 29.577 8.620 -7.052 1.00 94.94 64 ARG A N 1
ATOM 522 C CA . ARG A 1 64 ? 28.786 9.233 -8.128 1.00 94.94 64 ARG A CA 1
ATOM 523 C C . ARG A 1 64 ? 27.410 8.573 -8.269 1.00 94.94 64 ARG A C 1
ATOM 525 O O . ARG A 1 64 ? 26.774 8.732 -9.307 1.00 94.94 64 ARG A O 1
ATOM 532 N N . MET A 1 65 ? 26.958 7.832 -7.253 1.00 96.12 65 MET A N 1
ATOM 533 C CA . MET A 1 65 ? 25.644 7.196 -7.263 1.00 96.12 65 MET A CA 1
ATOM 534 C C . MET A 1 65 ? 24.552 8.253 -7.435 1.00 96.12 65 MET A C 1
ATOM 536 O O . MET A 1 65 ? 24.507 9.239 -6.697 1.00 96.12 65 MET A O 1
ATOM 540 N N . GLN A 1 66 ? 23.681 8.049 -8.420 1.00 96.12 66 GLN A N 1
ATOM 541 C CA . GLN A 1 66 ? 22.597 8.969 -8.752 1.00 96.12 66 GLN A CA 1
ATOM 542 C C . GLN A 1 66 ? 21.409 8.199 -9.316 1.00 96.12 66 GLN A C 1
ATOM 544 O O . GLN A 1 66 ? 21.574 7.349 -10.189 1.00 96.12 66 GLN A O 1
ATOM 549 N N . ILE A 1 67 ? 20.209 8.557 -8.861 1.00 95.50 67 ILE A N 1
ATOM 550 C CA . ILE A 1 67 ? 18.944 8.118 -9.451 1.00 95.50 67 ILE A CA 1
ATOM 551 C C . ILE A 1 67 ? 18.263 9.363 -10.018 1.00 95.50 67 ILE A C 1
ATOM 553 O O . ILE A 1 67 ? 17.816 10.232 -9.269 1.00 95.50 67 ILE A O 1
ATOM 557 N N . LEU A 1 68 ? 18.243 9.485 -11.343 1.00 95.75 68 LEU A N 1
ATOM 558 C CA . LEU A 1 68 ? 17.746 10.655 -12.063 1.00 95.75 68 LEU A CA 1
ATOM 559 C C . LEU A 1 68 ? 16.457 10.316 -12.804 1.00 95.75 68 LEU A C 1
ATOM 561 O O . LEU A 1 68 ? 16.326 9.251 -13.408 1.00 95.75 68 LEU A O 1
ATOM 565 N N . VAL A 1 69 ? 15.524 11.262 -12.798 1.00 94.75 69 VAL A N 1
ATOM 566 C CA . VAL A 1 69 ? 14.227 11.146 -13.466 1.00 94.75 69 VAL A CA 1
ATOM 567 C C . VAL A 1 69 ? 14.018 12.410 -14.286 1.00 94.75 69 VAL A C 1
ATOM 569 O O . VAL A 1 69 ? 14.136 13.515 -13.758 1.00 94.75 69 VAL A O 1
ATOM 572 N N . LEU A 1 70 ? 13.727 12.244 -15.572 1.00 96.56 70 LEU A N 1
ATOM 573 C CA . LEU A 1 70 ? 13.407 13.314 -16.512 1.00 96.56 70 LEU A CA 1
ATOM 574 C C . LEU A 1 70 ? 11.981 13.070 -17.024 1.00 96.56 70 LEU A C 1
ATOM 576 O O . LEU A 1 70 ? 11.798 12.527 -18.120 1.00 96.56 70 LEU A O 1
ATOM 580 N N . PRO A 1 71 ? 10.962 13.395 -16.211 1.00 94.75 71 PRO A N 1
ATOM 581 C CA . PRO A 1 71 ? 9.612 12.901 -16.426 1.00 94.75 71 PRO A CA 1
ATOM 582 C C . PRO A 1 71 ? 8.938 13.462 -17.675 1.00 94.75 71 PRO A C 1
ATOM 584 O O . PRO A 1 71 ? 8.125 12.778 -18.292 1.00 94.75 71 PRO A O 1
ATOM 587 N N . GLU A 1 72 ? 9.306 14.664 -18.107 1.00 93.94 72 GLU A N 1
ATOM 588 C CA . GLU A 1 72 ? 8.806 15.279 -19.337 1.00 93.94 72 GLU A CA 1
ATOM 589 C C . GLU A 1 72 ? 9.277 14.532 -20.592 1.00 93.94 72 GLU A C 1
ATOM 591 O O . GLU A 1 72 ? 8.574 14.536 -21.605 1.00 93.94 72 GLU A O 1
ATOM 596 N N . TYR A 1 73 ? 10.432 13.866 -20.498 1.00 96.75 73 TYR A N 1
ATOM 597 C CA . TYR A 1 73 ? 11.096 13.148 -21.585 1.00 96.75 73 TYR A CA 1
ATOM 598 C C . TYR A 1 73 ? 10.951 11.628 -21.490 1.00 96.75 73 TYR A C 1
ATOM 600 O O . TYR A 1 73 ? 11.499 10.924 -22.331 1.00 96.75 73 TYR A O 1
ATOM 608 N N . ASP A 1 74 ? 10.244 11.119 -20.476 1.00 97.69 74 ASP A N 1
ATOM 609 C CA . ASP A 1 74 ? 10.067 9.683 -20.244 1.00 97.69 74 ASP A CA 1
ATOM 610 C C . ASP A 1 74 ? 11.384 8.904 -20.040 1.00 97.69 74 ASP A C 1
ATOM 612 O O . ASP A 1 74 ? 11.487 7.724 -20.385 1.00 97.69 74 ASP A O 1
ATOM 616 N N . ILE A 1 75 ? 12.397 9.557 -19.455 1.00 98.12 75 ILE A N 1
ATOM 617 C CA . ILE A 1 75 ? 13.738 8.992 -19.248 1.00 98.12 75 ILE A CA 1
ATOM 618 C C . ILE A 1 75 ? 14.049 8.860 -17.754 1.00 98.12 75 ILE A C 1
ATOM 620 O O . ILE A 1 75 ? 13.871 9.796 -16.977 1.00 98.12 75 ILE A O 1
ATOM 624 N N . ASN A 1 76 ? 14.591 7.705 -17.370 1.00 98.19 76 ASN A N 1
ATOM 625 C CA . ASN A 1 76 ? 15.126 7.413 -16.043 1.00 98.19 76 ASN A CA 1
ATOM 626 C C . ASN A 1 76 ? 16.590 6.965 -16.161 1.00 98.19 76 ASN A C 1
ATOM 628 O O . ASN A 1 76 ? 16.971 6.311 -17.134 1.00 98.19 76 ASN A O 1
ATOM 632 N N . ILE A 1 77 ? 17.421 7.296 -15.178 1.00 98.25 77 ILE A N 1
ATOM 633 C CA . ILE A 1 77 ? 18.829 6.885 -15.142 1.00 98.25 77 ILE A CA 1
ATOM 634 C C . ILE A 1 77 ? 19.167 6.422 -13.725 1.00 98.25 77 ILE A C 1
ATOM 636 O O . ILE A 1 77 ? 18.948 7.168 -12.774 1.00 98.25 77 ILE A O 1
ATOM 640 N N . ALA A 1 78 ? 19.715 5.216 -13.587 1.00 98.00 78 ALA A N 1
ATOM 641 C CA . ALA A 1 78 ? 20.266 4.705 -12.336 1.00 98.00 78 ALA A CA 1
ATOM 642 C C . ALA A 1 78 ? 21.774 4.490 -12.492 1.00 98.00 78 ALA A C 1
ATOM 644 O O . ALA A 1 78 ? 22.224 3.821 -13.420 1.00 98.00 78 ALA A O 1
ATOM 645 N N . LEU A 1 79 ? 22.558 5.089 -11.602 1.00 98.00 79 LEU A N 1
ATOM 646 C CA . LEU A 1 79 ? 24.013 5.011 -11.595 1.00 98.00 79 LEU A CA 1
ATOM 647 C C . LEU A 1 79 ? 24.487 4.487 -10.241 1.00 98.00 79 LEU A C 1
ATOM 649 O O . LEU A 1 79 ? 24.141 5.053 -9.205 1.00 98.00 79 LEU A O 1
ATOM 653 N N . GLY A 1 80 ? 25.315 3.444 -10.255 1.00 96.62 80 GLY A N 1
ATOM 654 C CA . GLY A 1 80 ? 26.069 2.976 -9.088 1.00 96.62 80 GLY A CA 1
ATOM 655 C C . GLY A 1 80 ? 25.272 2.132 -8.096 1.00 96.62 80 GLY A C 1
ATOM 656 O O . GLY A 1 80 ? 25.691 1.995 -6.948 1.00 96.62 80 GLY A O 1
ATOM 657 N N . SER A 1 81 ? 24.136 1.580 -8.525 1.00 94.56 81 SER A N 1
ATOM 658 C CA . SER A 1 81 ? 23.303 0.656 -7.752 1.00 94.56 81 SER A CA 1
ATOM 659 C C . SER A 1 81 ? 23.020 -0.590 -8.585 1.00 94.56 81 SER A C 1
ATOM 661 O O . SER A 1 81 ? 22.634 -0.469 -9.742 1.00 94.56 81 SER A O 1
ATOM 663 N N . ASP A 1 82 ? 23.214 -1.782 -8.016 1.00 94.56 82 ASP A N 1
ATOM 664 C CA . ASP A 1 82 ? 22.808 -3.058 -8.622 1.00 94.56 82 ASP A CA 1
ATOM 665 C C . ASP A 1 82 ? 21.513 -3.616 -8.007 1.00 94.56 82 ASP A C 1
ATOM 667 O O . ASP A 1 82 ? 21.214 -4.801 -8.162 1.00 94.56 82 ASP A O 1
ATOM 671 N N . TYR A 1 83 ? 20.756 -2.753 -7.320 1.00 94.94 83 TYR A N 1
ATOM 672 C CA . TYR A 1 83 ? 19.462 -3.061 -6.722 1.00 94.94 83 TYR A CA 1
ATOM 673 C C . TYR A 1 83 ? 18.350 -3.022 -7.776 1.00 94.94 83 TYR A C 1
ATOM 675 O O . TYR A 1 83 ? 18.000 -1.953 -8.290 1.00 94.94 83 TYR A O 1
ATOM 683 N N . THR A 1 84 ? 17.711 -4.166 -8.040 1.00 96.00 84 THR A N 1
ATOM 684 C CA . THR A 1 84 ? 16.635 -4.286 -9.046 1.00 96.00 84 THR A CA 1
ATOM 685 C C . THR A 1 84 ? 15.452 -3.347 -8.758 1.00 96.00 84 THR A C 1
ATOM 687 O O . THR A 1 84 ? 14.728 -2.920 -9.668 1.00 96.00 84 THR A O 1
ATOM 690 N N . GLY A 1 85 ? 15.270 -2.954 -7.493 1.00 95.25 85 GLY A N 1
ATOM 691 C CA . GLY A 1 85 ? 14.240 -2.003 -7.086 1.00 95.25 85 GLY A CA 1
ATOM 692 C C . GLY A 1 85 ? 14.349 -0.627 -7.752 1.00 95.25 85 GLY A C 1
ATOM 693 O O . GLY A 1 85 ? 13.308 0.006 -7.946 1.00 95.25 85 GLY A O 1
ATOM 694 N N . GLU A 1 86 ? 15.544 -0.190 -8.169 1.00 96.38 86 GLU A N 1
ATOM 695 C CA . GLU A 1 86 ? 15.705 1.072 -8.905 1.00 96.38 86 GLU A CA 1
ATOM 696 C C . GLU A 1 86 ? 15.025 1.004 -10.272 1.00 96.38 86 GLU A C 1
ATOM 698 O O . GLU A 1 86 ? 14.240 1.888 -10.623 1.00 96.38 86 GLU A O 1
ATOM 703 N N . CYS A 1 87 ? 15.230 -0.098 -11.004 1.00 96.94 87 CYS A N 1
ATOM 704 C CA . CYS A 1 87 ? 14.563 -0.351 -12.280 1.00 96.94 87 CYS A CA 1
ATOM 705 C C . CYS A 1 87 ? 13.039 -0.359 -12.123 1.00 96.94 87 CYS A C 1
ATOM 707 O O . CYS A 1 87 ? 12.318 0.332 -12.848 1.00 96.94 87 CYS A O 1
ATOM 709 N N . LYS A 1 88 ? 12.531 -1.100 -11.131 1.00 96.69 88 LYS A N 1
ATOM 710 C CA . LYS A 1 88 ? 11.092 -1.166 -10.842 1.00 96.69 88 LYS A CA 1
ATOM 711 C C . LYS A 1 88 ? 10.519 0.219 -10.532 1.00 96.69 88 LYS A C 1
ATOM 713 O O . LYS A 1 88 ? 9.582 0.669 -11.195 1.00 96.69 88 LYS A O 1
ATOM 718 N N . LYS A 1 89 ? 11.059 0.906 -9.522 1.00 96.12 89 LYS A N 1
ATOM 719 C CA . LYS A 1 89 ? 10.487 2.170 -9.042 1.00 96.12 89 LYS A CA 1
ATOM 720 C C . LYS A 1 89 ? 10.728 3.329 -10.007 1.00 96.12 89 LYS A C 1
ATOM 722 O O . LYS A 1 89 ? 9.926 4.259 -9.983 1.00 96.12 89 LYS A O 1
ATOM 727 N N . GLY A 1 90 ? 11.760 3.289 -10.853 1.00 96.44 90 GLY A N 1
ATOM 728 C CA . GLY A 1 90 ? 11.981 4.257 -11.936 1.00 96.44 90 GLY A CA 1
ATOM 729 C C . GLY A 1 90 ? 10.864 4.225 -12.984 1.00 96.44 90 GLY A C 1
ATOM 730 O O . GLY A 1 90 ? 10.240 5.246 -13.271 1.00 96.44 90 GLY A O 1
ATOM 731 N N . PHE A 1 91 ? 10.504 3.042 -13.488 1.00 98.12 91 PHE A N 1
ATOM 732 C CA . PHE A 1 91 ? 9.381 2.942 -14.426 1.00 98.12 91 PHE A CA 1
ATOM 733 C C . PHE A 1 91 ? 8.031 3.232 -13.773 1.00 98.12 91 PHE A C 1
ATOM 735 O O . PHE A 1 91 ? 7.198 3.908 -14.374 1.00 98.12 91 PHE A O 1
ATOM 742 N N . LEU A 1 92 ? 7.793 2.746 -12.551 1.00 97.81 92 LEU A N 1
ATOM 743 C CA . LEU A 1 92 ? 6.496 2.933 -11.899 1.00 97.81 92 LEU A CA 1
ATOM 744 C C . LEU A 1 92 ? 6.214 4.402 -11.558 1.00 97.81 92 LEU A C 1
ATOM 746 O O . LEU A 1 92 ? 5.100 4.864 -11.796 1.00 97.81 92 LEU A O 1
ATOM 750 N N . ARG A 1 93 ? 7.206 5.165 -11.074 1.00 96.88 93 ARG A N 1
ATOM 751 C CA . ARG A 1 93 ? 7.026 6.606 -10.812 1.00 96.88 93 ARG A CA 1
ATOM 752 C C . ARG A 1 93 ? 6.749 7.398 -12.093 1.00 96.88 93 ARG A C 1
ATOM 754 O O . ARG A 1 93 ? 5.864 8.251 -12.100 1.00 96.88 93 ARG A O 1
ATOM 761 N N . GLN A 1 94 ? 7.432 7.054 -13.191 1.00 97.81 94 GLN A N 1
ATOM 762 C CA . GLN A 1 94 ? 7.182 7.636 -14.513 1.00 97.81 94 GLN A CA 1
ATOM 763 C C . GLN A 1 94 ? 5.753 7.337 -14.983 1.00 97.81 94 GLN A C 1
ATOM 765 O O . GLN A 1 94 ? 5.042 8.218 -15.468 1.00 97.81 94 GLN A O 1
ATOM 770 N N . ALA A 1 95 ? 5.307 6.095 -14.784 1.00 98.00 95 ALA A N 1
ATOM 771 C CA . ALA A 1 95 ? 3.967 5.665 -15.143 1.00 98.00 95 ALA A CA 1
ATOM 772 C C . ALA A 1 95 ? 2.889 6.395 -14.340 1.00 98.00 95 ALA A C 1
ATOM 774 O O . ALA A 1 95 ? 1.915 6.849 -14.930 1.00 98.00 95 ALA A O 1
ATOM 775 N N . MET A 1 96 ? 3.078 6.563 -13.028 1.00 97.88 96 MET A N 1
ATOM 776 C CA . MET A 1 96 ? 2.159 7.339 -12.192 1.00 97.88 96 MET A CA 1
ATOM 777 C C . MET A 1 96 ? 2.060 8.791 -12.661 1.00 97.88 96 MET A C 1
ATOM 779 O O . MET A 1 96 ? 0.954 9.300 -12.811 1.00 97.88 96 MET A O 1
ATOM 783 N N . PHE A 1 97 ? 3.191 9.437 -12.963 1.00 97.00 97 PHE A N 1
ATOM 784 C CA . PHE A 1 97 ? 3.203 10.808 -13.478 1.00 97.00 97 PHE A CA 1
ATOM 785 C C . PHE A 1 97 ? 2.410 10.952 -14.787 1.00 97.00 97 PHE A C 1
ATOM 787 O O . PHE A 1 97 ? 1.602 11.871 -14.927 1.00 97.00 97 PHE A O 1
ATOM 794 N N . ARG A 1 98 ? 2.581 10.025 -15.739 1.00 97.25 98 ARG A N 1
ATOM 795 C CA . ARG A 1 98 ? 1.819 10.028 -17.000 1.00 97.25 98 ARG A CA 1
ATOM 796 C C . ARG 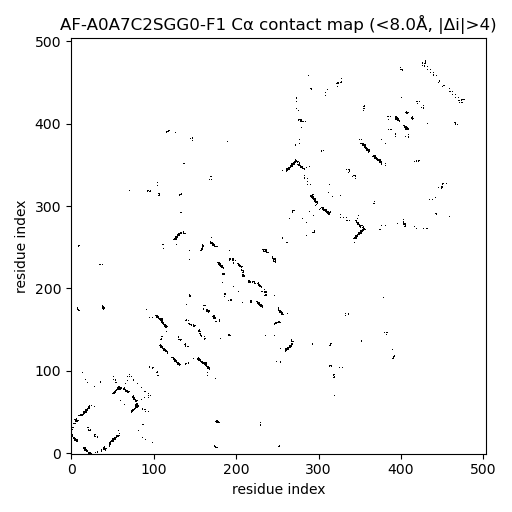A 1 98 ? 0.348 9.644 -16.811 1.00 97.25 98 ARG A C 1
ATOM 798 O O . ARG A 1 98 ? -0.512 10.241 -17.454 1.00 97.25 98 ARG A O 1
ATOM 805 N N . ALA A 1 99 ? 0.042 8.701 -15.921 1.00 96.50 99 ALA A N 1
ATOM 806 C CA . ALA A 1 99 ? -1.332 8.313 -15.606 1.00 96.50 99 ALA A CA 1
ATOM 807 C C . ALA A 1 99 ? -2.123 9.485 -15.000 1.00 96.50 99 ALA A C 1
ATOM 809 O O . ALA A 1 99 ? -3.262 9.729 -15.405 1.00 96.50 99 ALA A O 1
ATOM 810 N N . ASP A 1 100 ? -1.496 10.260 -14.109 1.00 95.31 100 ASP A N 1
ATOM 811 C CA . ASP A 1 100 ? -2.086 11.469 -13.524 1.00 95.31 100 ASP A CA 1
ATOM 812 C C . ASP A 1 100 ? -2.474 12.491 -14.614 1.00 95.31 100 ASP A C 1
ATOM 814 O O . ASP A 1 100 ? -3.561 13.073 -14.588 1.00 95.31 100 ASP A O 1
ATOM 818 N N . GLN A 1 101 ? -1.633 12.662 -15.643 1.00 93.31 101 GLN A N 1
ATOM 819 C CA . GLN A 1 101 ? -1.911 13.541 -16.793 1.00 93.31 101 GLN A CA 1
ATOM 820 C C . GLN A 1 101 ? -3.080 13.057 -17.668 1.00 93.31 101 GLN A C 1
ATOM 822 O O . GLN A 1 101 ? -3.666 13.843 -18.419 1.00 93.31 101 GLN A O 1
ATOM 827 N N . MET A 1 102 ? -3.436 11.776 -17.570 1.00 93.19 102 MET A N 1
ATOM 828 C CA . MET A 1 102 ? -4.562 11.164 -18.276 1.00 93.19 102 MET A CA 1
ATOM 829 C C . MET A 1 102 ? -5.852 11.148 -17.444 1.00 93.19 102 MET A C 1
ATOM 831 O O . MET A 1 102 ? -6.847 10.571 -17.873 1.00 93.19 102 MET A O 1
ATOM 835 N N . GLY A 1 103 ? -5.876 11.815 -16.284 1.00 91.44 103 GLY A N 1
ATOM 836 C CA . GLY A 1 103 ? -7.066 11.917 -15.436 1.00 91.44 103 GLY A CA 1
ATOM 837 C C . GLY A 1 103 ? -7.321 10.693 -14.552 1.00 91.44 103 GLY A C 1
ATOM 838 O O . GLY A 1 103 ? -8.401 10.586 -13.968 1.00 91.44 103 GLY A O 1
ATOM 839 N N . MET A 1 104 ? -6.342 9.791 -14.453 1.00 96.19 104 MET A N 1
ATOM 840 C CA . MET A 1 104 ? -6.274 8.763 -13.414 1.00 96.19 104 MET A CA 1
ATOM 841 C C . MET A 1 104 ? -5.510 9.306 -12.200 1.00 96.19 104 MET A C 1
ATOM 843 O O . MET A 1 104 ? -5.044 10.443 -12.210 1.00 96.19 104 MET A O 1
ATOM 847 N N . LEU A 1 105 ? -5.378 8.498 -11.151 1.00 98.00 105 LEU A N 1
ATOM 848 C CA . LEU A 1 105 ? -4.519 8.798 -10.012 1.00 98.00 105 LEU A CA 1
ATOM 849 C C . LEU A 1 105 ? -3.595 7.614 -9.728 1.00 98.00 105 LEU A C 1
ATOM 851 O O . LEU A 1 105 ? -4.056 6.537 -9.353 1.00 98.00 105 LEU A O 1
ATOM 855 N N . GLY A 1 106 ? -2.288 7.815 -9.884 1.00 98.00 106 GLY A N 1
ATOM 856 C CA . GLY A 1 106 ? -1.281 6.860 -9.433 1.00 98.00 106 GLY A CA 1
ATOM 857 C C . GLY A 1 106 ? -1.287 6.734 -7.913 1.00 98.00 106 GLY A C 1
ATOM 858 O O . GLY A 1 106 ? -1.141 7.742 -7.215 1.00 98.00 106 GLY A O 1
ATOM 859 N N . LEU A 1 107 ? -1.461 5.503 -7.429 1.00 97.69 107 LEU A N 1
ATOM 860 C CA . LEU A 1 107 ? -1.476 5.137 -6.018 1.00 97.69 107 LEU A CA 1
ATOM 861 C C . LEU A 1 107 ? -0.420 4.071 -5.731 1.00 97.69 107 LEU A C 1
ATOM 863 O O . LEU A 1 107 ? -0.411 3.017 -6.369 1.00 97.69 107 LEU A O 1
ATOM 867 N N . HIS A 1 108 ? 0.377 4.289 -4.689 1.00 96.19 108 HIS A N 1
ATOM 868 C CA . HIS A 1 108 ? 1.179 3.247 -4.054 1.00 96.19 108 HIS A CA 1
ATOM 869 C C . HIS A 1 108 ? 0.306 2.412 -3.102 1.00 96.19 108 HIS A C 1
ATOM 871 O O . HIS A 1 108 ? 0.342 2.550 -1.878 1.00 96.19 108 HIS A O 1
ATOM 877 N N . ALA A 1 109 ? -0.542 1.568 -3.689 1.00 95.38 109 ALA A N 1
ATOM 878 C CA . ALA A 1 109 ? -1.460 0.700 -2.972 1.00 95.38 109 ALA A CA 1
ATOM 879 C C . ALA A 1 109 ? -1.505 -0.704 -3.582 1.00 95.38 109 ALA A C 1
ATOM 881 O O . ALA A 1 109 ? -1.621 -0.875 -4.796 1.00 95.38 109 ALA A O 1
ATOM 882 N N . GLY A 1 110 ? -1.509 -1.715 -2.711 1.00 95.44 110 GLY A N 1
ATOM 883 C CA . GLY A 1 110 ? -1.891 -3.066 -3.110 1.00 95.44 110 GLY A CA 1
ATOM 884 C C . GLY A 1 110 ? -3.405 -3.146 -3.297 1.00 95.44 110 GLY A C 1
ATOM 885 O O . GLY A 1 110 ? -4.152 -2.473 -2.584 1.00 95.44 110 GLY A O 1
ATOM 886 N N . THR A 1 111 ? -3.874 -3.978 -4.220 1.00 97.50 111 THR A N 1
ATOM 887 C CA . THR A 1 111 ? -5.300 -4.198 -4.461 1.00 97.50 111 THR A CA 1
ATOM 888 C C . THR A 1 111 ? -5.664 -5.672 -4.405 1.00 97.50 111 THR A C 1
ATOM 890 O O . THR A 1 111 ? -4.929 -6.553 -4.860 1.00 97.50 111 THR A O 1
ATOM 893 N N . LYS A 1 112 ? -6.837 -5.955 -3.842 1.00 97.25 112 LYS A N 1
ATOM 894 C CA . LYS A 1 112 ? -7.414 -7.299 -3.829 1.00 97.25 112 LYS A CA 1
ATOM 895 C C . LYS A 1 112 ? -8.929 -7.256 -3.944 1.00 97.25 112 LYS A C 1
ATOM 897 O O . LYS A 1 112 ? -9.566 -6.297 -3.513 1.00 97.25 112 LYS A O 1
ATOM 902 N N . ILE A 1 113 ? -9.496 -8.329 -4.474 1.00 98.50 113 ILE A N 1
ATOM 903 C CA . ILE A 1 113 ? -10.928 -8.602 -4.433 1.00 98.50 113 ILE A CA 1
ATOM 904 C C . ILE A 1 113 ? -11.219 -9.447 -3.202 1.00 98.50 113 ILE A C 1
ATOM 906 O O . ILE A 1 113 ? -10.525 -10.428 -2.934 1.00 98.50 113 ILE A O 1
ATOM 910 N N . VAL A 1 114 ? -12.239 -9.071 -2.442 1.00 98.56 114 VAL A N 1
ATOM 911 C CA . VAL A 1 114 ? -12.681 -9.809 -1.260 1.00 98.56 114 VAL A CA 1
ATOM 912 C C . VAL A 1 114 ? -14.151 -10.147 -1.427 1.00 98.56 114 VAL A C 1
ATOM 914 O O . VAL A 1 114 ? -14.967 -9.258 -1.651 1.00 98.56 114 VAL A O 1
ATOM 917 N N . ARG A 1 115 ? -14.488 -11.431 -1.301 1.00 98.50 115 ARG A N 1
ATOM 918 C CA . ARG A 1 115 ? -15.875 -11.886 -1.195 1.00 98.50 115 ARG A CA 1
ATOM 919 C C . ARG A 1 115 ? -16.151 -12.299 0.235 1.00 98.50 115 ARG A C 1
ATOM 921 O O . ARG A 1 115 ? -15.418 -13.124 0.776 1.00 98.50 115 ARG A O 1
ATOM 928 N N . VAL A 1 116 ? -17.183 -11.727 0.839 1.00 97.88 116 VAL A N 1
ATOM 929 C CA . VAL A 1 116 ? -17.566 -11.993 2.232 1.00 97.88 116 VAL A CA 1
ATOM 930 C C . VAL A 1 116 ? -19.072 -12.104 2.345 1.00 97.88 116 VAL A C 1
ATOM 932 O O . VAL A 1 116 ? -19.802 -11.480 1.576 1.00 97.88 116 VAL A O 1
ATOM 935 N N . ARG A 1 117 ? -19.560 -12.875 3.310 1.00 97.25 117 ARG A N 1
ATOM 936 C CA . ARG A 1 117 ? -20.982 -12.893 3.632 1.00 97.25 117 ARG A CA 1
ATOM 937 C C . ARG A 1 117 ? -21.307 -11.746 4.565 1.00 97.25 117 ARG A C 1
ATOM 939 O O . ARG A 1 117 ? -20.777 -11.652 5.667 1.00 97.25 117 ARG A O 1
ATOM 946 N N . ASP A 1 118 ? -22.198 -10.887 4.104 1.00 96.12 118 ASP A N 1
ATOM 947 C CA . ASP A 1 118 ? -22.770 -9.826 4.913 1.00 96.12 118 ASP A CA 1
ATOM 948 C C . ASP A 1 118 ? -23.454 -10.417 6.151 1.00 96.12 118 ASP A C 1
ATOM 950 O O . ASP A 1 118 ? -24.274 -11.329 6.036 1.00 96.12 118 ASP A O 1
ATOM 954 N N . ALA A 1 119 ? -23.121 -9.907 7.334 1.00 93.25 119 ALA A N 1
ATOM 955 C CA . ALA A 1 119 ? -23.592 -10.484 8.588 1.00 93.25 119 ALA A CA 1
ATOM 956 C C . ALA A 1 119 ? -25.099 -10.288 8.807 1.00 93.25 119 ALA A C 1
ATOM 958 O O . ALA A 1 119 ? -25.731 -11.115 9.458 1.00 93.25 119 ALA A O 1
ATOM 959 N N . ALA A 1 120 ? -25.678 -9.213 8.264 1.00 92.31 120 ALA A N 1
ATOM 960 C CA . ALA A 1 120 ? -27.095 -8.906 8.428 1.00 92.31 120 ALA A CA 1
ATOM 961 C C . ALA A 1 120 ? -27.980 -9.683 7.441 1.00 92.31 120 ALA A C 1
ATOM 963 O O . ALA A 1 120 ? -29.029 -10.200 7.813 1.00 92.31 120 ALA A O 1
ATOM 964 N N . SER A 1 121 ? -27.571 -9.762 6.173 1.00 94.88 121 SER A N 1
ATOM 965 C CA . SER A 1 121 ? -28.374 -10.345 5.090 1.00 94.88 121 SER A CA 1
ATOM 966 C C . SER A 1 121 ? -27.957 -11.757 4.677 1.00 94.88 121 SER A C 1
ATOM 968 O O . SER A 1 121 ? -28.686 -12.407 3.929 1.00 94.88 121 SER A O 1
ATOM 970 N N . GLY A 1 122 ? -26.775 -12.226 5.085 1.00 95.12 122 GLY A N 1
ATOM 971 C CA . GLY A 1 122 ? -26.194 -13.506 4.663 1.00 95.12 122 GLY A CA 1
ATOM 972 C C . GLY A 1 122 ? -25.774 -13.562 3.187 1.00 95.12 122 GLY A C 1
ATOM 973 O O . GLY A 1 122 ? -25.249 -14.587 2.734 1.00 95.12 122 GLY A O 1
ATOM 974 N N . LYS A 1 123 ? -25.996 -12.484 2.421 1.00 96.94 123 LYS A N 1
ATOM 975 C CA . LYS A 1 123 ? -25.646 -12.397 1.001 1.00 96.94 123 LYS A CA 1
ATOM 976 C C . LYS A 1 123 ? -24.138 -12.280 0.835 1.00 96.94 123 LYS A C 1
ATOM 978 O O . LYS A 1 123 ? -23.468 -11.599 1.609 1.00 96.94 123 LYS A O 1
ATOM 983 N N . LEU A 1 124 ? -23.615 -12.931 -0.199 1.00 98.00 124 LEU A N 1
ATOM 984 C CA . LEU A 1 124 ? -22.219 -12.779 -0.580 1.00 98.00 124 LEU A CA 1
ATOM 985 C C . LEU A 1 124 ? -22.038 -11.409 -1.244 1.00 98.00 124 LEU A C 1
ATOM 987 O O . LEU A 1 124 ? -22.709 -11.126 -2.233 1.00 98.00 124 LEU A O 1
ATOM 991 N N . LYS A 1 125 ? -21.152 -10.586 -0.686 1.00 98.31 125 LYS A N 1
ATOM 992 C CA . LYS A 1 125 ? -20.765 -9.273 -1.199 1.00 98.31 125 LYS A CA 1
ATOM 993 C C . LYS A 1 125 ? -19.341 -9.306 -1.730 1.00 98.31 125 LYS A C 1
ATOM 995 O O . LYS A 1 125 ? -18.484 -9.956 -1.131 1.00 98.31 125 LYS A O 1
ATOM 1000 N N . THR A 1 126 ? -19.085 -8.585 -2.814 1.00 98.69 126 THR A N 1
ATOM 1001 C CA . THR A 1 126 ? -17.771 -8.450 -3.447 1.00 98.69 126 THR A CA 1
ATOM 1002 C C . THR A 1 126 ? -17.248 -7.025 -3.304 1.00 98.69 126 THR A C 1
ATOM 1004 O O . THR A 1 126 ? -17.892 -6.073 -3.740 1.00 98.69 126 THR A O 1
ATOM 1007 N N . PHE A 1 127 ? -16.050 -6.890 -2.740 1.00 98.75 127 PHE A N 1
ATOM 1008 C CA . PHE A 1 127 ? -15.370 -5.615 -2.546 1.00 98.75 127 PHE A CA 1
ATOM 1009 C C . PHE A 1 127 ? -14.043 -5.569 -3.297 1.00 98.75 127 PHE A C 1
ATOM 1011 O O . PHE A 1 127 ? -13.280 -6.535 -3.248 1.00 98.75 127 PHE A O 1
ATOM 1018 N N . ALA A 1 128 ? -13.724 -4.426 -3.906 1.00 98.62 128 ALA A N 1
ATOM 1019 C CA . ALA A 1 128 ? -12.339 -4.088 -4.232 1.00 98.62 128 ALA A CA 1
ATOM 1020 C C . ALA A 1 128 ? -11.713 -3.343 -3.049 1.00 98.62 128 ALA A C 1
ATOM 1022 O O . ALA A 1 128 ? -12.265 -2.359 -2.559 1.00 98.62 128 ALA A O 1
ATOM 1023 N N . VAL A 1 129 ? -10.566 -3.819 -2.572 1.00 98.62 129 VAL A N 1
ATOM 1024 C CA . VAL A 1 129 ? -9.872 -3.265 -1.407 1.00 98.62 129 VAL A CA 1
ATOM 1025 C C . VAL A 1 129 ? -8.525 -2.710 -1.842 1.00 98.62 129 VAL A C 1
ATOM 1027 O O . VAL A 1 129 ? -7.675 -3.465 -2.309 1.00 98.62 129 VAL A O 1
ATOM 1030 N N . PHE A 1 130 ? -8.338 -1.409 -1.648 1.00 98.50 130 PHE A N 1
ATOM 1031 C CA . PHE A 1 130 ? -7.098 -0.665 -1.836 1.00 98.50 130 PHE A CA 1
ATOM 1032 C C . PHE A 1 130 ? -6.377 -0.558 -0.498 1.00 98.50 130 PHE A C 1
ATOM 1034 O O . PHE A 1 130 ? -6.961 -0.116 0.489 1.00 98.50 130 PHE A O 1
ATOM 1041 N N . MET A 1 131 ? -5.118 -0.975 -0.451 1.00 97.19 131 MET A N 1
ATOM 1042 C CA . MET A 1 131 ? -4.346 -1.109 0.779 1.00 97.19 131 MET A CA 1
ATOM 1043 C C . MET A 1 131 ? -3.122 -0.204 0.716 1.00 97.19 131 MET A C 1
ATOM 1045 O O . MET A 1 131 ? -2.151 -0.510 0.022 1.00 97.19 131 MET A O 1
ATOM 1049 N N . PHE A 1 132 ? -3.179 0.897 1.458 1.00 96.19 132 PHE A N 1
ATOM 1050 C CA . PHE A 1 132 ? -2.085 1.851 1.610 1.00 96.19 132 PHE A CA 1
ATOM 1051 C C . PHE A 1 132 ? -1.255 1.471 2.823 1.00 96.19 132 PHE A C 1
ATOM 1053 O O . PHE A 1 132 ? -1.797 1.067 3.850 1.00 96.19 132 PHE A O 1
ATOM 1060 N N . GLY A 1 133 ? 0.055 1.616 2.723 1.00 91.50 133 GLY A N 1
ATOM 1061 C CA . GLY A 1 133 ? 0.953 1.354 3.834 1.00 91.50 133 GLY A CA 1
ATOM 1062 C C . GLY A 1 133 ? 2.372 1.715 3.453 1.00 91.50 133 GLY A C 1
ATOM 1063 O O . GLY A 1 133 ? 2.837 1.293 2.394 1.00 91.50 133 GLY A O 1
ATOM 1064 N N . LEU A 1 134 ? 3.066 2.446 4.328 1.00 85.75 134 LEU A N 1
ATOM 1065 C CA . LEU A 1 134 ? 4.510 2.616 4.193 1.00 85.75 134 LEU A CA 1
ATOM 1066 C C . LEU A 1 134 ? 5.219 1.254 4.226 1.00 85.75 134 LEU A C 1
ATOM 1068 O O . LEU A 1 134 ? 4.687 0.236 4.687 1.00 85.75 134 LEU A O 1
ATOM 1072 N N . THR A 1 135 ? 6.461 1.236 3.751 1.00 75.56 135 THR A N 1
ATOM 1073 C CA . THR A 1 135 ? 7.303 0.040 3.833 1.00 75.56 135 THR A CA 1
ATOM 1074 C C . THR A 1 135 ? 7.341 -0.487 5.274 1.00 75.56 135 THR A C 1
ATOM 1076 O O . THR A 1 135 ? 7.465 0.278 6.227 1.00 75.56 135 THR A O 1
ATOM 1079 N N . ALA A 1 136 ? 7.206 -1.808 5.435 1.00 70.81 136 ALA A N 1
ATOM 1080 C CA . ALA A 1 136 ? 7.196 -2.500 6.730 1.00 70.81 136 ALA A CA 1
ATOM 1081 C C . ALA A 1 136 ? 6.031 -2.148 7.696 1.00 70.81 136 ALA A C 1
ATOM 1083 O O . ALA A 1 136 ? 6.117 -2.435 8.896 1.00 70.81 136 ALA A O 1
ATOM 1084 N N . THR A 1 137 ? 4.909 -1.601 7.197 1.00 77.88 137 THR A N 1
ATOM 1085 C CA . THR A 1 137 ? 3.641 -1.521 7.963 1.00 77.88 137 THR A CA 1
ATOM 1086 C C . THR A 1 137 ? 2.724 -2.732 7.757 1.00 77.88 137 THR A C 1
ATOM 1088 O O . THR A 1 137 ? 1.718 -2.870 8.448 1.00 77.88 137 THR A O 1
ATOM 1091 N N . GLY A 1 138 ? 3.063 -3.644 6.840 1.00 78.75 138 GLY A N 1
ATOM 1092 C CA . GLY A 1 138 ? 2.302 -4.873 6.581 1.00 78.75 138 GLY A CA 1
ATOM 1093 C C . GLY A 1 138 ? 1.392 -4.836 5.348 1.00 78.75 138 GLY A C 1
ATOM 1094 O O . GLY A 1 138 ? 0.583 -5.745 5.189 1.00 78.75 138 GLY A O 1
ATOM 1095 N N . LYS A 1 139 ? 1.521 -3.840 4.452 1.00 85.81 139 LYS A N 1
ATOM 1096 C CA . LYS A 1 139 ? 0.769 -3.764 3.177 1.00 85.81 139 LYS A CA 1
ATOM 1097 C C . LYS A 1 139 ? 0.758 -5.097 2.417 1.00 85.81 139 LYS A C 1
ATOM 1099 O O . LYS A 1 139 ? -0.313 -5.637 2.158 1.00 85.81 139 LYS A O 1
ATOM 1104 N N . SER A 1 140 ? 1.935 -5.649 2.113 1.00 78.56 140 SER A N 1
ATOM 1105 C CA . SER A 1 140 ? 2.062 -6.899 1.344 1.00 78.56 140 SER A CA 1
ATOM 1106 C C . SER A 1 140 ? 1.583 -8.134 2.120 1.00 78.56 140 SER A C 1
ATOM 1108 O O . SER A 1 140 ? 1.018 -9.056 1.535 1.00 78.56 140 SER A O 1
ATOM 1110 N N . THR A 1 141 ? 1.743 -8.146 3.447 1.00 84.69 141 THR A N 1
ATOM 1111 C CA . THR A 1 141 ? 1.174 -9.190 4.315 1.00 84.69 141 THR A CA 1
ATOM 1112 C C . THR A 1 141 ? -0.343 -9.219 4.169 1.00 84.69 141 THR A C 1
ATOM 1114 O O . THR A 1 141 ? -0.927 -10.261 3.880 1.00 84.69 141 THR A O 1
ATOM 1117 N N . TRP A 1 142 ? -0.989 -8.062 4.307 1.00 88.88 142 TRP A N 1
ATOM 1118 C CA . TRP A 1 142 ? -2.444 -7.959 4.311 1.00 88.88 142 TRP A CA 1
ATOM 1119 C C . TRP A 1 142 ? -3.075 -8.000 2.919 1.00 88.88 142 TRP A C 1
ATOM 1121 O O . TRP A 1 142 ? -4.222 -8.443 2.804 1.00 88.88 142 TRP A O 1
ATOM 1131 N N . SER A 1 143 ? -2.348 -7.629 1.860 1.00 85.62 143 SER A N 1
ATOM 1132 C CA . SER A 1 143 ? -2.807 -7.837 0.482 1.00 85.62 143 SER A CA 1
ATOM 1133 C C . SER A 1 143 ? -2.941 -9.326 0.157 1.00 85.62 143 SER A C 1
ATOM 1135 O O . SER A 1 143 ? -3.906 -9.710 -0.494 1.00 85.62 143 SER A O 1
ATOM 1137 N N . CYS A 1 144 ? -2.066 -10.179 0.702 1.00 87.88 144 CYS A N 1
ATOM 1138 C CA . CYS A 1 144 ? -2.079 -11.629 0.469 1.00 87.88 144 CYS A CA 1
ATOM 1139 C C . CYS A 1 144 ? -2.836 -12.438 1.542 1.00 87.88 144 CYS A C 1
ATOM 1141 O O . CYS A 1 144 ? -3.105 -13.628 1.356 1.00 87.88 144 CYS A O 1
ATOM 1143 N N . HIS A 1 145 ? -3.199 -11.823 2.670 1.00 91.44 145 HIS A N 1
ATOM 1144 C CA . HIS A 1 145 ? -3.856 -12.517 3.778 1.00 91.44 145 HIS A CA 1
ATOM 1145 C C . HIS A 1 145 ? -5.283 -12.977 3.419 1.00 91.44 145 HIS A C 1
ATOM 1147 O O . HIS A 1 145 ? -6.065 -12.239 2.806 1.00 91.44 145 HIS A O 1
ATOM 1153 N N . GLN A 1 146 ? -5.653 -14.186 3.858 1.00 92.75 146 GLN A N 1
ATOM 1154 C CA . GLN A 1 146 ? -6.971 -14.801 3.604 1.00 92.75 146 GLN A CA 1
ATOM 1155 C C . GLN A 1 146 ? -8.080 -14.309 4.542 1.00 92.75 146 GLN A C 1
ATOM 1157 O O . GLN A 1 146 ? -9.243 -14.662 4.379 1.00 92.75 146 GLN A O 1
ATOM 1162 N N . LEU A 1 147 ? -7.713 -13.494 5.533 1.00 93.75 147 LEU A N 1
ATOM 1163 C CA . LEU A 1 147 ? -8.617 -12.904 6.523 1.00 93.75 147 LEU A CA 1
ATOM 1164 C C . LEU A 1 147 ? -9.495 -13.940 7.235 1.00 93.75 147 LEU A C 1
ATOM 1166 O O . LEU A 1 147 ? -10.591 -13.583 7.631 1.00 93.75 147 LEU A O 1
ATOM 1170 N N . GLY A 1 148 ? -9.071 -15.206 7.355 1.00 92.00 148 GLY A N 1
ATOM 1171 C CA . GLY A 1 148 ? -9.862 -16.302 7.941 1.00 92.00 148 GLY A CA 1
ATOM 1172 C C . GLY A 1 148 ? -11.286 -16.442 7.382 1.00 92.00 148 GLY A C 1
ATOM 1173 O O . GLY A 1 148 ? -12.197 -16.798 8.122 1.00 92.00 148 GLY A O 1
ATOM 1174 N N . LEU A 1 149 ? -11.488 -16.072 6.116 1.00 94.69 149 LEU A N 1
ATOM 1175 C CA . LEU A 1 149 ? -12.758 -16.220 5.407 1.00 94.69 149 LEU A CA 1
ATOM 1176 C C . LEU A 1 149 ? -13.003 -17.684 5.042 1.00 94.69 149 LEU A C 1
ATOM 1178 O O . LEU A 1 149 ? -12.040 -18.408 4.794 1.00 94.69 149 LEU A O 1
ATOM 1182 N N . ASP A 1 150 ? -14.271 -18.094 4.982 1.00 93.75 150 ASP A N 1
ATOM 1183 C CA . ASP A 1 150 ? -14.658 -19.482 4.722 1.00 93.75 150 ASP A CA 1
ATOM 1184 C C . ASP A 1 150 ? -14.857 -19.757 3.213 1.00 93.75 150 ASP A C 1
ATOM 1186 O O . ASP A 1 150 ? -15.862 -19.334 2.622 1.00 93.75 150 ASP A O 1
ATOM 1190 N N . PRO A 1 151 ? -13.944 -20.508 2.563 1.00 93.06 151 PRO A N 1
ATOM 1191 C CA . PRO A 1 151 ? -14.060 -20.827 1.146 1.00 93.06 151 PRO A CA 1
ATOM 1192 C C . PRO A 1 151 ? -15.237 -21.745 0.815 1.00 93.06 151 PRO A C 1
ATOM 1194 O O . PRO A 1 151 ? -15.735 -21.690 -0.309 1.00 93.06 151 PRO A O 1
ATOM 1197 N N . GLU A 1 152 ? -15.681 -22.587 1.755 1.00 92.56 152 GLU A N 1
ATOM 1198 C CA . GLU A 1 152 ? -16.826 -23.486 1.551 1.00 92.56 152 GLU A CA 1
ATOM 1199 C C . GLU A 1 152 ? -18.130 -22.690 1.441 1.00 92.56 152 GLU A C 1
ATOM 1201 O O . GLU A 1 152 ? -19.064 -23.090 0.747 1.00 92.56 152 GLU A O 1
ATOM 1206 N N . GLN A 1 153 ? -18.154 -21.502 2.043 1.00 93.56 153 GLN A N 1
ATOM 1207 C CA . GLN A 1 153 ? -19.260 -20.555 1.974 1.00 93.56 153 GLN A CA 1
ATOM 1208 C C . GLN A 1 153 ? -19.160 -19.582 0.792 1.00 93.56 153 GLN A C 1
ATOM 1210 O O . GLN A 1 153 ? -20.022 -18.707 0.655 1.00 93.56 153 GLN A O 1
ATOM 1215 N N . GLY A 1 154 ? -18.153 -19.734 -0.074 1.00 94.00 154 GLY A N 1
ATOM 1216 C CA . GLY A 1 154 ? -17.893 -18.852 -1.214 1.00 94.00 154 GLY A CA 1
ATOM 1217 C C . GLY A 1 154 ? -17.155 -17.558 -0.857 1.00 94.00 154 GLY A C 1
ATOM 1218 O O . GLY A 1 154 ? -17.006 -16.692 -1.722 1.00 94.00 154 GLY A O 1
ATOM 1219 N N . GLU A 1 155 ? -16.691 -17.410 0.388 1.00 97.44 155 GLU A N 1
ATOM 1220 C CA . GLU A 1 155 ? -15.867 -16.276 0.799 1.00 97.44 155 GLU A CA 1
ATOM 1221 C C . GLU A 1 155 ? -14.400 -16.466 0.372 1.00 97.44 155 GLU A C 1
ATOM 1223 O O . GLU A 1 155 ? -13.928 -17.571 0.095 1.00 97.44 155 GLU A O 1
ATOM 1228 N N . GLY A 1 156 ? -13.641 -15.376 0.312 1.00 96.69 156 GLY A N 1
ATOM 1229 C CA . GLY A 1 156 ? -12.212 -15.450 0.032 1.00 96.69 156 GLY A CA 1
ATOM 1230 C C . GLY A 1 156 ? -11.590 -14.117 -0.343 1.00 96.69 156 GLY A C 1
ATOM 1231 O O . GLY A 1 156 ? -12.271 -13.097 -0.465 1.00 96.69 156 GLY A O 1
ATOM 1232 N N . THR A 1 157 ? -10.273 -14.144 -0.540 1.00 96.75 157 THR A N 1
ATOM 1233 C CA . THR A 1 157 ? -9.498 -13.007 -1.037 1.00 96.75 157 THR A CA 1
ATOM 1234 C C . THR A 1 157 ? -8.693 -13.401 -2.271 1.00 96.75 157 THR A C 1
ATOM 1236 O O . THR A 1 157 ? -8.164 -14.513 -2.349 1.00 96.75 157 THR A O 1
ATOM 1239 N N . TRP A 1 158 ? -8.602 -12.478 -3.228 1.00 97.62 158 TRP A N 1
ATOM 1240 C CA . TRP A 1 158 ? -7.850 -12.640 -4.468 1.00 97.62 158 TRP A CA 1
ATOM 1241 C C . TRP A 1 158 ? -7.012 -11.391 -4.750 1.00 97.62 158 TRP A C 1
ATOM 1243 O O . TRP A 1 158 ? -7.560 -10.304 -4.908 1.00 97.62 158 TRP A O 1
ATOM 1253 N N . VAL A 1 159 ? -5.691 -11.534 -4.806 1.00 96.88 159 VAL A N 1
ATOM 1254 C CA . VAL A 1 159 ? -4.730 -10.441 -5.011 1.00 96.88 159 VAL A CA 1
ATOM 1255 C C . VAL A 1 159 ? -4.715 -10.016 -6.475 1.00 96.88 159 VAL A C 1
ATOM 1257 O O . VAL A 1 159 ? -4.450 -10.843 -7.345 1.00 96.88 159 VAL A O 1
ATOM 1260 N N . ALA A 1 160 ? -4.977 -8.739 -6.745 1.00 96.75 160 ALA A N 1
ATOM 1261 C CA . ALA A 1 160 ? -4.882 -8.159 -8.083 1.00 96.75 160 ALA A CA 1
ATOM 1262 C C . ALA A 1 160 ? -3.521 -7.475 -8.290 1.00 96.75 160 ALA A C 1
ATOM 1264 O O . ALA A 1 160 ? -2.839 -7.742 -9.282 1.00 96.75 160 ALA A O 1
ATOM 1265 N N . GLN A 1 161 ? -3.073 -6.672 -7.321 1.00 95.44 161 GLN A N 1
ATOM 1266 C CA . GLN A 1 161 ? -1.778 -5.991 -7.360 1.00 95.44 161 GLN A CA 1
ATOM 1267 C C . GLN A 1 161 ? -1.164 -5.867 -5.960 1.00 95.44 161 GLN A C 1
ATOM 1269 O O . GLN A 1 161 ? -1.895 -5.786 -4.973 1.00 95.44 161 GLN A O 1
ATOM 1274 N N . ASP A 1 162 ? 0.165 -5.843 -5.841 1.00 92.06 162 ASP A N 1
ATOM 1275 C CA . ASP A 1 162 ? 0.839 -5.718 -4.542 1.00 92.06 162 ASP A CA 1
ATOM 1276 C C . ASP A 1 162 ? 1.387 -4.312 -4.260 1.00 92.06 162 ASP A C 1
ATOM 1278 O O . ASP A 1 162 ? 1.575 -3.968 -3.087 1.00 92.06 162 ASP A O 1
ATOM 1282 N N . ASP A 1 163 ? 1.611 -3.496 -5.296 1.00 92.50 163 ASP A N 1
ATOM 1283 C CA . ASP A 1 163 ? 2.424 -2.284 -5.172 1.00 92.50 163 ASP A CA 1
ATOM 1284 C C . ASP A 1 163 ? 1.803 -0.990 -5.721 1.00 92.50 163 ASP A C 1
ATOM 1286 O O . ASP A 1 163 ? 1.424 -0.139 -4.919 1.00 92.50 163 ASP A O 1
ATOM 1290 N N . ILE A 1 164 ? 1.728 -0.802 -7.046 1.00 96.06 164 ILE A N 1
ATOM 1291 C CA . ILE A 1 164 ? 1.233 0.441 -7.669 1.00 96.06 164 ILE A CA 1
ATOM 1292 C C . ILE A 1 164 ? 0.038 0.157 -8.578 1.00 96.06 164 ILE A C 1
ATOM 1294 O O . ILE A 1 164 ? 0.039 -0.800 -9.350 1.00 96.06 164 ILE A O 1
ATOM 1298 N N . VAL A 1 165 ? -0.974 1.022 -8.510 1.00 98.31 165 VAL A N 1
ATOM 1299 C CA . VAL A 1 165 ? -2.164 0.984 -9.370 1.00 98.31 165 VAL A CA 1
ATOM 1300 C C . VAL A 1 165 ? -2.555 2.383 -9.840 1.00 98.31 165 VAL A C 1
ATOM 1302 O O . VAL A 1 165 ? -2.193 3.383 -9.218 1.00 98.31 165 VAL A O 1
ATOM 1305 N N . PHE A 1 166 ? -3.332 2.463 -10.918 1.00 98.56 166 PHE A N 1
ATOM 1306 C CA . PHE A 1 166 ? -3.925 3.712 -11.402 1.00 98.56 166 PHE A CA 1
ATOM 1307 C C . PHE A 1 166 ? -5.422 3.715 -11.097 1.00 98.56 166 PHE A C 1
ATOM 1309 O O . PHE A 1 166 ? -6.188 3.012 -11.756 1.00 98.56 166 PHE A O 1
ATOM 1316 N N . LEU A 1 167 ? -5.835 4.474 -10.080 1.00 98.69 167 LEU A N 1
ATOM 1317 C CA . LEU A 1 167 ? -7.238 4.641 -9.705 1.00 98.69 167 LEU A CA 1
ATOM 1318 C C . LEU A 1 167 ? -7.966 5.476 -10.760 1.00 98.69 167 LEU A C 1
ATOM 1320 O O . LEU A 1 167 ? -7.505 6.551 -11.151 1.00 98.69 167 LEU A O 1
ATOM 1324 N N . ARG A 1 168 ? -9.127 4.988 -11.192 1.00 98.19 168 ARG A N 1
ATOM 1325 C CA . ARG A 1 168 ? -10.006 5.657 -12.154 1.00 98.19 168 ARG A CA 1
ATOM 1326 C C . ARG A 1 168 ? -11.195 6.295 -11.446 1.00 98.19 168 ARG A C 1
ATOM 1328 O O . ARG A 1 168 ? -11.532 5.965 -10.311 1.00 98.19 168 ARG A O 1
ATOM 1335 N N . ARG A 1 169 ? -11.866 7.210 -12.151 1.00 97.56 169 ARG A N 1
ATOM 1336 C CA . ARG A 1 169 ? -13.052 7.915 -11.636 1.00 97.56 169 ARG A CA 1
ATOM 1337 C C . ARG A 1 169 ? -14.238 6.994 -11.356 1.00 97.56 169 ARG A C 1
ATOM 1339 O O . ARG A 1 169 ? -15.069 7.337 -10.533 1.00 97.56 169 ARG A O 1
ATOM 1346 N N . ASP A 1 170 ? -14.331 5.834 -11.994 1.00 97.62 170 ASP A N 1
ATOM 1347 C CA . ASP A 1 170 ? -15.378 4.829 -11.741 1.00 97.62 170 ASP A CA 1
ATOM 1348 C C . ASP A 1 170 ? -15.041 3.874 -10.574 1.00 97.62 170 ASP A C 1
ATOM 1350 O O . ASP A 1 170 ? -15.739 2.892 -10.344 1.00 97.62 170 ASP A O 1
ATOM 1354 N N . GLY A 1 171 ? -13.966 4.140 -9.823 1.00 97.88 171 GLY A N 1
ATOM 1355 C CA . GLY A 1 171 ? -13.547 3.320 -8.684 1.00 97.88 171 GLY A CA 1
ATOM 1356 C C . GLY A 1 171 ? -12.801 2.041 -9.074 1.00 97.88 171 GLY A C 1
ATOM 1357 O O . GLY A 1 171 ? -12.284 1.356 -8.191 1.00 97.88 171 GLY A O 1
ATOM 1358 N N . SER A 1 172 ? -12.691 1.736 -10.373 1.00 98.31 172 SER A N 1
ATOM 1359 C CA . SER A 1 172 ? -11.791 0.693 -10.871 1.00 98.31 172 SER A CA 1
ATOM 1360 C C . SER A 1 172 ? -10.329 1.119 -10.750 1.00 98.31 172 SER A C 1
ATOM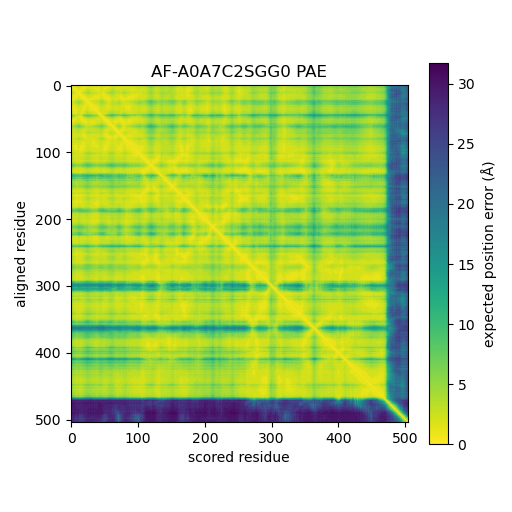 1362 O O . SER A 1 172 ? -10.004 2.292 -10.537 1.00 98.31 172 SER A O 1
ATOM 1364 N N . SER A 1 173 ? -9.421 0.161 -10.917 1.00 98.38 173 SER A N 1
ATOM 1365 C CA . SER A 1 173 ? -7.997 0.454 -10.997 1.00 98.38 173 SER A CA 1
ATOM 1366 C C . SER A 1 173 ? -7.296 -0.409 -12.023 1.00 98.38 173 SER A C 1
ATOM 1368 O O . SER A 1 173 ? -7.621 -1.587 -12.183 1.00 98.38 173 SER A O 1
ATOM 1370 N N . TYR A 1 174 ? -6.314 0.177 -12.702 1.00 98.50 174 TYR A N 1
ATOM 1371 C CA . TYR A 1 174 ? -5.406 -0.570 -13.559 1.00 98.50 174 TYR A CA 1
ATOM 1372 C C . TYR A 1 174 ? -4.150 -0.965 -12.791 1.00 98.50 174 TYR A C 1
ATOM 1374 O O . TYR A 1 174 ? -3.495 -0.117 -12.184 1.00 98.50 174 TYR A O 1
ATOM 1382 N N . GLY A 1 175 ? -3.814 -2.252 -12.831 1.00 97.69 175 GLY A N 1
ATOM 1383 C CA . GLY A 1 175 ? -2.568 -2.772 -12.282 1.00 97.69 175 GLY A CA 1
ATOM 1384 C C . GLY A 1 175 ? -1.391 -2.508 -13.212 1.00 97.69 175 GLY A C 1
ATOM 1385 O O . GLY A 1 175 ? -1.551 -2.442 -14.432 1.00 97.69 175 GLY A O 1
ATOM 1386 N N . THR A 1 176 ? -0.199 -2.385 -12.637 1.00 97.75 176 THR A N 1
ATOM 1387 C CA . THR A 1 176 ? 1.034 -2.085 -13.379 1.00 97.75 176 THR A CA 1
ATOM 1388 C C . THR A 1 176 ? 1.856 -3.324 -13.718 1.00 97.75 176 THR A C 1
ATOM 1390 O O . THR A 1 176 ? 2.409 -3.412 -14.812 1.00 97.75 176 THR A O 1
ATOM 1393 N N . GLU A 1 177 ? 1.927 -4.295 -12.812 1.00 97.38 177 GLU A N 1
ATOM 1394 C CA . GLU A 1 177 ? 2.871 -5.415 -12.886 1.00 97.38 177 GLU A CA 1
ATOM 1395 C C . GLU A 1 177 ? 2.153 -6.766 -13.012 1.00 97.38 177 GLU A C 1
ATOM 1397 O O . GLU A 1 177 ? 1.085 -6.974 -12.436 1.00 97.38 177 GLU A O 1
ATOM 1402 N N . GLN A 1 178 ? 2.758 -7.698 -13.753 1.00 96.31 178 GLN A N 1
ATOM 1403 C CA . GLN A 1 178 ? 2.267 -9.063 -13.985 1.00 96.31 178 GLN A CA 1
ATOM 1404 C C . GLN A 1 178 ? 2.728 -10.061 -12.916 1.00 96.31 178 GLN A C 1
ATOM 1406 O O . GLN A 1 178 ? 2.100 -11.102 -12.739 1.00 96.31 178 GLN A O 1
ATOM 1411 N N . ASN A 1 179 ? 3.820 -9.748 -12.220 1.00 96.50 179 ASN A N 1
ATOM 1412 C CA . ASN A 1 179 ? 4.405 -10.516 -11.122 1.00 96.50 179 ASN A CA 1
ATOM 1413 C C . ASN A 1 179 ? 4.953 -9.536 -10.079 1.00 96.50 179 ASN A C 1
ATOM 1415 O O . ASN A 1 179 ? 5.184 -8.370 -10.392 1.00 96.50 179 ASN A O 1
ATOM 1419 N N . TYR A 1 180 ? 5.152 -9.993 -8.846 1.00 94.06 180 TYR A N 1
ATOM 1420 C CA . TYR A 1 180 ? 5.331 -9.085 -7.710 1.00 94.06 180 TYR A CA 1
ATOM 1421 C C . TYR A 1 180 ? 6.768 -9.058 -7.208 1.00 94.06 180 TYR A C 1
ATOM 1423 O O . TYR A 1 180 ? 7.411 -10.102 -7.121 1.00 94.06 180 TYR A O 1
ATOM 1431 N N . TYR A 1 181 ? 7.241 -7.864 -6.844 1.00 94.25 181 TYR A N 1
ATOM 1432 C CA . TYR A 1 181 ? 8.556 -7.645 -6.238 1.00 94.25 181 TYR A CA 1
ATOM 1433 C C . TYR A 1 181 ? 8.407 -7.421 -4.735 1.00 94.25 181 TYR A C 1
ATOM 1435 O O . TYR A 1 181 ? 8.197 -6.300 -4.261 1.00 94.25 181 TYR A O 1
ATOM 1443 N N . VAL A 1 182 ? 8.475 -8.515 -3.991 1.00 91.94 182 VAL A N 1
ATOM 1444 C CA . VAL A 1 182 ? 8.083 -8.588 -2.584 1.00 91.94 182 VAL A CA 1
ATOM 1445 C C . VAL A 1 182 ? 9.299 -8.602 -1.668 1.00 91.94 182 VAL A C 1
ATOM 1447 O O . VAL A 1 182 ? 10.408 -8.932 -2.089 1.00 91.94 182 VAL A O 1
ATOM 1450 N N . LYS A 1 183 ? 9.098 -8.238 -0.399 1.00 89.94 183 LYS A N 1
ATOM 1451 C CA . LYS A 1 183 ? 10.074 -8.564 0.644 1.00 89.94 183 LYS A CA 1
ATOM 1452 C C . LYS A 1 183 ? 10.006 -10.047 0.995 1.00 89.94 183 LYS A C 1
ATOM 1454 O O . LYS A 1 183 ? 8.941 -10.660 0.893 1.00 89.94 183 LYS A O 1
ATOM 1459 N N . THR A 1 184 ? 11.141 -10.598 1.409 1.00 90.44 184 THR A N 1
ATOM 1460 C CA . THR A 1 184 ? 11.257 -12.011 1.776 1.00 90.44 184 THR A CA 1
ATOM 1461 C C . THR A 1 184 ? 11.123 -12.287 3.268 1.00 90.44 184 THR A C 1
ATOM 1463 O O . THR A 1 184 ? 11.102 -13.457 3.615 1.00 90.44 184 THR A O 1
ATOM 1466 N N . ASP A 1 185 ? 10.969 -11.278 4.131 1.00 85.88 185 ASP A N 1
ATOM 1467 C CA . ASP A 1 185 ? 10.794 -11.389 5.592 1.00 85.88 185 ASP A CA 1
ATOM 1468 C C . ASP A 1 185 ? 9.432 -12.007 5.976 1.00 85.88 185 ASP A C 1
ATOM 1470 O O . ASP A 1 185 ? 8.543 -11.376 6.547 1.00 85.88 185 ASP A O 1
ATOM 1474 N N . VAL A 1 186 ? 9.243 -13.270 5.597 1.00 84.25 186 VAL A N 1
ATOM 1475 C CA . VAL A 1 186 ? 7.953 -13.955 5.579 1.00 84.25 186 VAL A CA 1
ATOM 1476 C C . VAL A 1 186 ? 7.950 -15.101 6.578 1.00 84.25 186 VAL A C 1
ATOM 1478 O O . VAL A 1 186 ? 8.724 -16.050 6.462 1.00 84.25 186 VAL A O 1
ATOM 1481 N N . ASP A 1 187 ? 7.012 -15.055 7.523 1.00 81.69 187 ASP A N 1
ATOM 1482 C CA . ASP A 1 187 ? 6.751 -16.174 8.428 1.00 81.69 187 ASP A CA 1
ATOM 1483 C C . ASP A 1 187 ? 5.727 -17.135 7.790 1.00 81.69 187 ASP A C 1
ATOM 1485 O O . ASP A 1 187 ? 4.570 -16.744 7.571 1.00 81.69 187 ASP A O 1
ATOM 1489 N N . PRO A 1 188 ? 6.093 -18.401 7.509 1.00 83.12 188 PRO A N 1
ATOM 1490 C CA . PRO A 1 188 ? 5.201 -19.359 6.856 1.00 83.12 188 PRO A CA 1
ATOM 1491 C C . PRO A 1 188 ? 3.911 -19.624 7.640 1.00 83.12 188 PRO A C 1
ATOM 1493 O O . PRO A 1 188 ? 2.903 -19.988 7.036 1.00 83.12 188 PRO A O 1
ATOM 1496 N N . ARG A 1 189 ? 3.907 -19.419 8.965 1.00 81.19 189 ARG A N 1
ATOM 1497 C CA . ARG A 1 189 ? 2.717 -19.609 9.812 1.00 81.19 189 ARG A CA 1
ATOM 1498 C C . ARG A 1 189 ? 1.619 -18.598 9.503 1.00 81.19 189 ARG A C 1
ATOM 1500 O O . ARG A 1 189 ? 0.443 -18.900 9.672 1.00 81.19 189 ARG A O 1
ATOM 1507 N N . PHE A 1 190 ? 2.010 -17.404 9.068 1.00 77.81 190 PHE A N 1
ATOM 1508 C CA . PHE A 1 190 ? 1.122 -16.254 8.907 1.00 77.81 190 PHE A CA 1
ATOM 1509 C C . PHE A 1 190 ? 0.935 -15.848 7.442 1.00 77.81 190 PHE A C 1
ATOM 1511 O O . PHE A 1 190 ? -0.051 -15.206 7.085 1.00 77.81 190 PHE A O 1
ATOM 1518 N N . GLN A 1 191 ? 1.879 -16.217 6.578 1.00 87.44 191 GLN A N 1
ATOM 1519 C CA . GLN A 1 191 ? 1.950 -15.777 5.189 1.00 87.44 191 GLN A CA 1
ATOM 1520 C C . GLN A 1 191 ? 2.133 -16.966 4.232 1.00 87.44 191 GLN A C 1
ATOM 1522 O O . GLN A 1 191 ? 2.981 -16.928 3.340 1.00 87.44 191 GLN A O 1
ATOM 1527 N N . GLU A 1 192 ? 1.310 -18.010 4.387 1.00 91.56 192 GLU A N 1
ATOM 1528 C CA . GLU A 1 192 ? 1.370 -19.257 3.600 1.00 91.56 192 GLU A CA 1
ATOM 1529 C C . GLU A 1 192 ? 1.475 -19.002 2.086 1.00 91.56 192 GLU A C 1
ATOM 1531 O O . GLU A 1 192 ? 2.360 -19.542 1.424 1.00 91.56 192 GLU A O 1
ATOM 1536 N N . ALA A 1 193 ? 0.619 -18.128 1.545 1.00 93.19 193 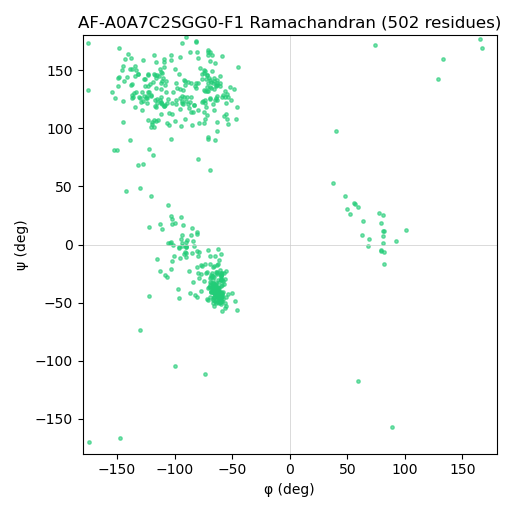ALA A N 1
ATOM 1537 C CA . ALA A 1 193 ? 0.612 -17.813 0.118 1.00 93.19 193 ALA A CA 1
ATOM 1538 C C . ALA A 1 193 ? 1.933 -17.213 -0.367 1.00 93.19 193 ALA A C 1
ATOM 1540 O O . ALA A 1 193 ? 2.434 -17.587 -1.427 1.00 93.19 193 ALA A O 1
ATOM 1541 N N . MET A 1 194 ? 2.495 -16.293 0.417 1.00 92.94 194 MET A N 1
ATOM 1542 C CA . MET A 1 194 ? 3.753 -15.636 0.086 1.00 92.94 194 MET A CA 1
ATOM 1543 C C . MET A 1 194 ? 4.913 -16.627 0.178 1.00 92.94 194 MET A C 1
ATOM 1545 O O . MET A 1 194 ? 5.718 -16.714 -0.744 1.00 92.94 194 MET A O 1
ATOM 1549 N N . TYR A 1 195 ? 4.954 -17.435 1.240 1.00 93.06 195 TYR A N 1
ATOM 1550 C CA . TYR A 1 195 ? 5.970 -18.469 1.412 1.00 93.06 195 TYR A CA 1
ATOM 1551 C C . TYR A 1 195 ? 5.929 -19.508 0.280 1.00 93.06 195 TYR A C 1
ATOM 1553 O O . TYR A 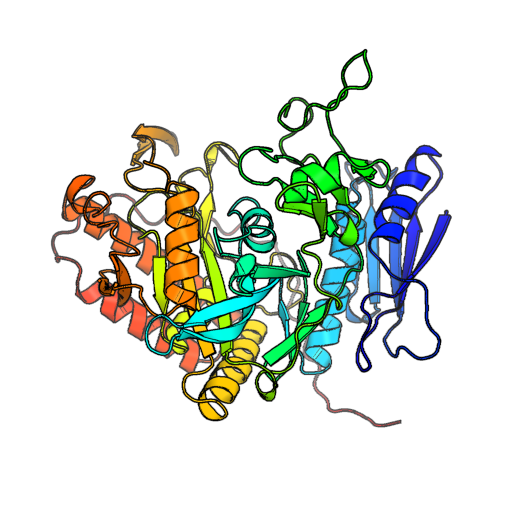1 195 ? 6.971 -19.866 -0.271 1.00 93.06 195 TYR A O 1
ATOM 1561 N N . SER A 1 196 ? 4.732 -19.939 -0.137 1.00 94.50 196 SER A N 1
ATOM 1562 C CA . SER A 1 196 ? 4.556 -20.839 -1.286 1.00 94.50 196 SER A CA 1
ATOM 1563 C C . SER A 1 196 ? 5.108 -20.244 -2.582 1.00 94.50 196 SER A C 1
ATOM 1565 O O . SER A 1 196 ? 5.619 -20.987 -3.417 1.00 94.50 196 SER A O 1
ATOM 1567 N N . ALA A 1 197 ? 4.987 -18.931 -2.783 1.00 95.50 197 ALA A N 1
ATOM 1568 C CA . ALA A 1 197 ? 5.490 -18.274 -3.982 1.00 95.50 197 ALA A CA 1
ATOM 1569 C C . ALA A 1 197 ? 7.014 -18.079 -3.933 1.00 95.50 197 ALA A C 1
ATOM 1571 O O . ALA A 1 197 ? 7.684 -18.313 -4.936 1.00 95.50 197 ALA A O 1
ATOM 1572 N N . LEU A 1 198 ? 7.555 -17.711 -2.766 1.00 94.81 198 LEU A N 1
ATOM 1573 C CA . LEU A 1 198 ? 8.989 -17.503 -2.527 1.00 94.81 198 LEU A CA 1
ATOM 1574 C C . LEU A 1 198 ? 9.819 -18.784 -2.631 1.00 94.81 198 LEU A C 1
ATOM 1576 O O . LEU A 1 198 ? 10.968 -18.743 -3.056 1.00 94.81 198 LEU A O 1
ATOM 1580 N N . THR A 1 199 ? 9.245 -19.922 -2.243 1.00 93.62 199 THR A N 1
ATOM 1581 C CA . THR A 1 199 ? 9.915 -21.232 -2.299 1.00 93.62 199 THR A CA 1
ATOM 1582 C C . THR A 1 199 ? 9.700 -21.968 -3.622 1.00 93.62 199 THR A C 1
ATOM 1584 O O . THR A 1 199 ? 10.239 -23.055 -3.828 1.00 93.62 199 THR A O 1
ATOM 1587 N N . HIS A 1 200 ? 8.923 -21.396 -4.546 1.00 95.94 200 HIS A N 1
ATOM 1588 C CA . HIS A 1 200 ? 8.704 -21.989 -5.859 1.00 95.94 200 HIS A CA 1
ATOM 1589 C C . HIS A 1 200 ? 9.935 -21.778 -6.766 1.00 95.94 200 HIS A C 1
ATOM 1591 O O . HIS A 1 200 ? 10.477 -20.674 -6.784 1.00 95.94 200 HIS A O 1
ATOM 1597 N N . PRO A 1 201 ? 10.327 -22.745 -7.622 1.00 94.88 201 PRO A N 1
ATOM 1598 C CA . PRO A 1 201 ? 11.492 -22.619 -8.518 1.00 94.88 201 PRO A CA 1
ATOM 1599 C C . PRO A 1 201 ? 11.463 -21.456 -9.524 1.00 94.88 201 PRO A C 1
ATOM 1601 O O . PRO A 1 201 ? 12.434 -21.235 -10.238 1.00 94.88 201 PRO A O 1
ATOM 1604 N N . THR A 1 202 ? 10.340 -20.745 -9.636 1.00 95.88 202 THR A N 1
ATOM 1605 C CA . THR A 1 202 ? 10.213 -19.551 -10.488 1.00 95.88 202 THR A CA 1
ATOM 1606 C C . THR A 1 202 ? 10.558 -18.257 -9.756 1.00 95.88 202 THR A C 1
ATOM 1608 O O . THR A 1 202 ? 10.517 -17.206 -10.385 1.00 95.88 202 THR A O 1
ATOM 1611 N N . ALA A 1 203 ? 10.784 -18.298 -8.440 1.00 96.69 203 ALA A N 1
ATOM 1612 C CA . ALA A 1 203 ? 11.159 -17.120 -7.673 1.00 96.69 203 ALA A CA 1
ATOM 1613 C C . ALA A 1 203 ? 12.592 -16.698 -8.016 1.00 96.69 203 ALA A C 1
ATOM 1615 O O . ALA A 1 203 ? 13.483 -17.538 -8.142 1.00 96.69 203 ALA A O 1
ATOM 1616 N N . LEU A 1 204 ? 12.806 -15.392 -8.147 1.00 96.75 204 LEU A N 1
ATOM 1617 C CA . LEU A 1 204 ? 14.127 -14.795 -8.324 1.00 96.75 204 LEU A CA 1
ATOM 1618 C C . LEU A 1 204 ? 14.455 -14.021 -7.058 1.00 96.75 204 LEU A C 1
ATOM 1620 O O . LEU A 1 204 ? 13.674 -13.157 -6.675 1.00 96.75 204 LEU A O 1
ATOM 1624 N N . LEU A 1 205 ? 15.552 -14.373 -6.392 1.00 94.69 205 LEU A N 1
ATOM 1625 C CA . LEU A 1 205 ? 15.877 -13.906 -5.045 1.00 94.69 205 LEU A CA 1
ATOM 1626 C C . LEU A 1 205 ? 17.043 -12.920 -5.083 1.00 94.69 205 LEU A C 1
ATOM 1628 O O . LEU A 1 205 ? 18.053 -13.173 -5.736 1.00 94.69 205 LEU A O 1
ATOM 1632 N N . GLU A 1 206 ? 16.927 -11.842 -4.319 1.00 94.12 206 GLU A N 1
ATOM 1633 C CA . GLU A 1 206 ? 17.937 -10.800 -4.179 1.00 94.12 206 GLU A CA 1
ATOM 1634 C C . GLU A 1 206 ? 18.246 -10.599 -2.686 1.00 94.12 206 GLU A C 1
ATOM 1636 O O . GLU A 1 206 ? 17.340 -10.397 -1.876 1.00 94.12 206 GLU A O 1
ATOM 1641 N N . ASN A 1 207 ? 19.530 -10.656 -2.315 1.00 92.69 207 ASN A N 1
ATOM 1642 C CA . ASN A 1 207 ? 20.011 -10.466 -0.937 1.00 92.69 207 ASN A CA 1
ATOM 1643 C C . ASN A 1 207 ? 19.384 -11.418 0.104 1.00 92.69 207 ASN A C 1
ATOM 1645 O O . ASN A 1 207 ? 19.172 -11.036 1.252 1.00 92.69 207 ASN A O 1
ATOM 1649 N N . VAL A 1 208 ? 19.101 -12.665 -0.290 1.00 92.31 208 VAL A N 1
ATOM 1650 C CA . VAL A 1 208 ? 18.624 -13.730 0.610 1.00 92.31 208 VAL A CA 1
ATOM 1651 C C . VAL A 1 208 ? 19.787 -14.628 1.019 1.00 92.31 208 VAL A C 1
ATOM 1653 O O . VAL A 1 208 ? 20.630 -14.987 0.194 1.00 92.31 208 VAL A O 1
ATOM 1656 N N . MET A 1 209 ? 19.819 -15.021 2.291 1.00 92.25 209 MET A N 1
ATOM 1657 C CA . MET A 1 209 ? 20.833 -15.933 2.804 1.00 92.25 209 MET A CA 1
ATOM 1658 C C . MET A 1 209 ? 20.578 -17.362 2.331 1.00 92.25 209 MET A C 1
ATOM 1660 O O . MET A 1 209 ? 19.472 -17.894 2.433 1.00 92.25 209 MET A O 1
ATOM 1664 N N . VAL A 1 210 ? 21.635 -17.995 1.823 1.00 91.12 210 VAL A N 1
ATOM 1665 C CA . VAL A 1 210 ? 21.625 -19.393 1.390 1.00 91.12 210 VAL A CA 1
ATOM 1666 C C . VAL A 1 210 ? 22.734 -20.124 2.124 1.00 91.12 210 VAL A C 1
ATOM 1668 O O . VAL A 1 210 ? 23.890 -19.693 2.111 1.00 91.12 210 VAL A O 1
ATOM 1671 N N . ASN A 1 211 ? 22.397 -21.220 2.796 1.00 89.81 211 ASN A N 1
ATOM 1672 C CA . ASN A 1 211 ? 23.392 -21.992 3.529 1.00 89.81 211 ASN A CA 1
ATOM 1673 C C . ASN A 1 211 ? 24.180 -22.947 2.606 1.00 89.81 211 ASN A C 1
ATOM 1675 O O . ASN A 1 211 ? 23.887 -23.102 1.422 1.00 89.81 211 ASN A O 1
ATOM 1679 N N . HIS A 1 212 ? 25.185 -23.634 3.159 1.00 93.00 212 HIS A N 1
ATOM 1680 C CA . HIS A 1 212 ? 26.054 -24.550 2.405 1.00 93.00 212 HIS A CA 1
ATOM 1681 C C . HIS A 1 212 ? 25.331 -25.753 1.763 1.00 93.00 212 HIS A C 1
ATOM 1683 O O . HIS A 1 212 ? 25.927 -26.444 0.941 1.00 93.00 212 HIS A O 1
ATOM 1689 N N . LYS A 1 213 ? 24.073 -26.026 2.138 1.00 94.00 213 LYS A N 1
ATOM 1690 C CA . LYS A 1 213 ? 23.225 -27.077 1.553 1.00 94.00 213 LYS A CA 1
ATOM 1691 C C . LYS A 1 213 ? 22.295 -26.549 0.456 1.00 94.00 213 LYS A C 1
ATOM 1693 O O . LYS A 1 213 ? 21.559 -27.335 -0.131 1.00 94.00 213 LYS A O 1
ATOM 1698 N N . GLY A 1 214 ? 22.315 -25.243 0.188 1.00 89.12 214 GLY A N 1
ATOM 1699 C CA . GLY A 1 214 ? 21.383 -24.589 -0.729 1.00 89.12 214 GLY A CA 1
ATOM 1700 C C . GLY A 1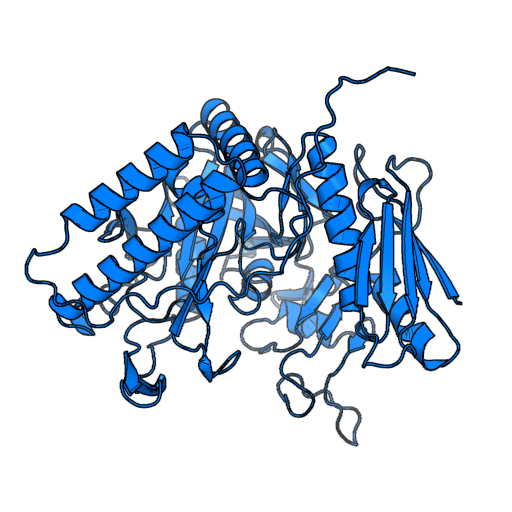 214 ? 20.026 -24.256 -0.102 1.00 89.12 214 GLY A C 1
ATOM 1701 O O . GLY A 1 214 ? 19.092 -23.932 -0.829 1.00 89.12 214 GLY A O 1
ATOM 1702 N N . GLU A 1 215 ? 19.887 -24.348 1.223 1.00 90.25 215 GLU A N 1
ATOM 1703 C CA . GLU A 1 215 ? 18.635 -24.019 1.910 1.00 90.25 215 GLU A CA 1
ATOM 1704 C C . GLU A 1 215 ? 18.548 -22.502 2.126 1.00 90.25 215 GLU A C 1
ATOM 1706 O O . GLU A 1 215 ? 19.534 -21.863 2.509 1.00 90.25 215 GLU A O 1
ATOM 1711 N N . LEU A 1 216 ? 17.365 -21.940 1.872 1.00 90.06 216 LEU A N 1
ATOM 1712 C CA . LEU A 1 216 ? 17.076 -20.517 2.036 1.00 90.06 216 LEU A CA 1
ATOM 1713 C C . LEU A 1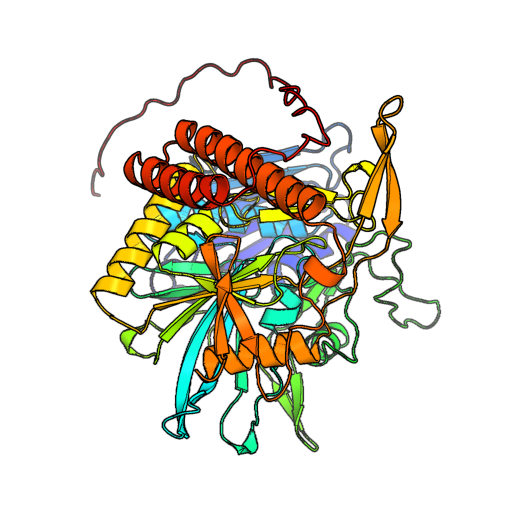 216 ? 16.769 -20.202 3.501 1.00 90.06 216 LEU A C 1
ATOM 1715 O O . LEU A 1 216 ? 15.948 -20.887 4.115 1.00 90.06 216 LEU A O 1
ATOM 1719 N N . ASP A 1 217 ? 17.358 -19.129 4.021 1.00 89.94 217 ASP A N 1
ATOM 1720 C CA . ASP A 1 217 ? 16.975 -18.534 5.299 1.00 89.94 217 ASP A CA 1
ATOM 1721 C C . ASP A 1 217 ? 16.481 -17.103 5.071 1.00 89.94 217 ASP A C 1
ATOM 1723 O O . ASP A 1 217 ? 17.250 -16.170 4.848 1.00 89.94 217 ASP A O 1
ATOM 1727 N N . PHE A 1 218 ? 15.160 -16.951 5.066 1.00 89.25 218 PHE A N 1
ATOM 1728 C CA . PHE A 1 218 ? 14.493 -15.684 4.785 1.00 89.25 218 PHE A CA 1
ATOM 1729 C C . PHE A 1 218 ? 14.516 -14.692 5.950 1.00 89.25 218 PHE A C 1
ATOM 1731 O O . PHE A 1 218 ? 14.249 -13.511 5.733 1.00 89.25 218 PHE A O 1
ATOM 1738 N N . LEU A 1 219 ? 14.781 -15.170 7.170 1.00 88.00 219 LEU A N 1
ATOM 1739 C CA . LEU A 1 219 ? 14.777 -14.352 8.386 1.00 88.00 219 LEU A CA 1
ATOM 1740 C C . LEU A 1 219 ? 16.196 -13.986 8.838 1.00 88.00 219 LEU A C 1
ATOM 1742 O O . LEU A 1 219 ? 16.370 -13.308 9.848 1.00 88.00 219 LEU A O 1
ATOM 1746 N N . ASP A 1 220 ? 17.212 -14.442 8.108 1.00 87.81 220 ASP A N 1
ATOM 1747 C CA . ASP A 1 220 ? 18.601 -14.093 8.356 1.00 87.81 220 ASP A CA 1
ATOM 1748 C C . ASP A 1 220 ? 18.964 -12.769 7.671 1.00 87.81 220 ASP A C 1
ATOM 1750 O O . ASP A 1 220 ? 19.205 -12.691 6.466 1.00 87.81 220 ASP A O 1
ATOM 1754 N N . GLU A 1 221 ? 19.029 -11.718 8.482 1.00 85.69 221 GLU A N 1
ATOM 1755 C CA . GLU A 1 221 ? 19.236 -10.335 8.051 1.00 85.69 221 GLU A CA 1
ATOM 1756 C C . GLU A 1 221 ? 20.720 -9.923 8.043 1.00 85.69 221 GLU A C 1
ATOM 1758 O O . GLU A 1 221 ? 21.035 -8.735 7.996 1.00 85.69 221 GLU A O 1
ATOM 1763 N N . ARG A 1 222 ? 21.675 -10.870 8.069 1.00 85.81 222 ARG A N 1
ATOM 1764 C CA . ARG A 1 222 ? 23.121 -10.549 8.097 1.00 85.81 222 ARG A CA 1
ATOM 1765 C C . ARG A 1 222 ? 23.611 -9.728 6.895 1.00 85.81 222 ARG A C 1
ATOM 1767 O O . ARG A 1 222 ? 24.596 -9.006 7.036 1.00 85.81 222 ARG A O 1
ATOM 1774 N N . LEU A 1 223 ? 22.952 -9.831 5.737 1.00 82.69 223 LEU A N 1
ATOM 1775 C CA . LEU A 1 223 ? 23.207 -8.987 4.554 1.00 82.69 223 LEU A CA 1
ATOM 1776 C C . LEU A 1 223 ? 22.357 -7.701 4.534 1.00 82.69 223 LEU A C 1
ATOM 1778 O O . LEU A 1 223 ? 22.610 -6.814 3.721 1.00 82.69 223 LEU A O 1
ATOM 1782 N N . GLY A 1 224 ? 21.362 -7.601 5.419 1.00 82.06 224 GLY A N 1
ATOM 1783 C CA . GLY A 1 224 ? 20.403 -6.506 5.539 1.00 82.06 224 GLY A CA 1
ATOM 1784 C C . GLY A 1 224 ? 18.950 -6.989 5.667 1.00 82.06 224 GLY A C 1
ATOM 1785 O O . GLY A 1 224 ? 18.599 -8.085 5.243 1.00 82.06 224 GLY A O 1
ATOM 1786 N N . GLU A 1 225 ? 18.073 -6.126 6.186 1.00 81.12 225 GLU A N 1
ATOM 1787 C CA . GLU A 1 225 ? 16.631 -6.388 6.408 1.00 81.12 225 GLU A CA 1
ATOM 1788 C C . GLU A 1 225 ? 15.759 -6.230 5.135 1.00 81.12 225 GLU A C 1
ATOM 1790 O O . GLU A 1 225 ? 14.524 -6.116 5.172 1.00 81.12 225 GLU A O 1
ATOM 1795 N N . ASN A 1 226 ? 16.397 -6.110 3.968 1.00 85.75 226 ASN A N 1
ATOM 1796 C CA . ASN A 1 226 ? 15.737 -5.833 2.691 1.00 85.75 226 ASN A CA 1
ATOM 1797 C C . ASN A 1 226 ? 15.994 -6.940 1.664 1.00 85.75 226 ASN A C 1
ATOM 1799 O O . ASN A 1 226 ? 16.205 -6.643 0.491 1.00 85.75 226 ASN A O 1
ATOM 1803 N N . GLY A 1 227 ? 15.948 -8.203 2.096 1.00 91.75 227 GLY A N 1
ATOM 1804 C CA . GLY A 1 227 ? 15.836 -9.333 1.175 1.00 91.75 227 GLY A CA 1
ATOM 1805 C C . GLY A 1 227 ? 14.596 -9.180 0.287 1.00 91.75 227 GLY A C 1
ATOM 1806 O O . GLY A 1 227 ? 13.505 -8.831 0.764 1.00 91.75 227 GLY A O 1
ATOM 1807 N N . ARG A 1 228 ? 14.765 -9.378 -1.023 1.00 93.94 228 ARG A N 1
ATOM 1808 C CA . ARG A 1 228 ? 13.715 -9.199 -2.032 1.00 93.94 228 ARG A CA 1
ATOM 1809 C C . ARG A 1 228 ? 13.567 -10.419 -2.918 1.00 93.94 228 ARG A C 1
ATOM 1811 O O . ARG A 1 228 ? 14.475 -11.234 -3.055 1.00 93.94 228 ARG A O 1
ATOM 1818 N N . ALA A 1 229 ? 12.397 -10.527 -3.531 1.00 95.44 229 ALA A N 1
ATOM 1819 C CA . ALA A 1 229 ? 12.165 -11.518 -4.557 1.00 95.44 229 ALA A CA 1
ATOM 1820 C C . ALA A 1 229 ? 11.176 -11.039 -5.612 1.00 95.44 229 ALA A C 1
ATOM 1822 O O . ALA A 1 229 ? 10.171 -10.407 -5.282 1.00 95.44 229 ALA A O 1
ATOM 1823 N N . VAL A 1 230 ? 11.409 -11.426 -6.866 1.00 97.12 230 VAL A N 1
ATOM 1824 C CA . VAL A 1 230 ? 10.343 -11.467 -7.868 1.00 97.12 230 VAL A CA 1
ATOM 1825 C C . VAL A 1 230 ? 9.640 -12.815 -7.772 1.00 97.12 230 VAL A C 1
ATOM 1827 O O . VAL A 1 230 ? 10.270 -13.863 -7.919 1.00 97.12 230 VAL A O 1
ATOM 1830 N N . ILE A 1 231 ? 8.329 -12.792 -7.535 1.00 96.62 231 ILE A N 1
ATOM 1831 C CA . ILE A 1 231 ? 7.500 -13.993 -7.421 1.00 96.62 231 ILE A CA 1
ATOM 1832 C C . ILE A 1 231 ? 6.446 -14.061 -8.520 1.00 96.62 231 ILE A C 1
ATOM 1834 O O . ILE A 1 231 ? 5.826 -13.062 -8.885 1.00 96.62 231 ILE A O 1
ATOM 1838 N N . ASN A 1 232 ? 6.172 -15.274 -9.002 1.00 96.62 232 ASN A N 1
ATOM 1839 C CA . ASN A 1 232 ? 5.052 -15.494 -9.907 1.00 96.62 232 ASN A CA 1
ATOM 1840 C C . ASN A 1 232 ? 3.732 -15.394 -9.130 1.00 96.62 232 ASN A C 1
ATOM 1842 O O . ASN A 1 232 ? 3.477 -16.219 -8.247 1.00 96.62 232 ASN A O 1
ATOM 1846 N N . ARG A 1 233 ? 2.865 -14.435 -9.481 1.00 95.06 233 ARG A N 1
ATOM 1847 C CA . ARG A 1 233 ? 1.610 -14.197 -8.744 1.00 95.06 233 ARG A CA 1
ATOM 1848 C C . ARG A 1 233 ? 0.680 -15.413 -8.720 1.00 95.06 233 ARG A C 1
ATOM 1850 O O . ARG A 1 233 ? -0.016 -15.638 -7.737 1.00 95.06 233 ARG A O 1
ATOM 1857 N N . HIS A 1 234 ? 0.718 -16.274 -9.740 1.00 96.19 234 HIS A N 1
ATOM 1858 C CA . HIS A 1 234 ? -0.070 -17.514 -9.767 1.00 96.19 234 HIS A CA 1
ATOM 1859 C C . HIS A 1 234 ? 0.411 -18.563 -8.749 1.00 96.19 234 HIS A C 1
ATOM 1861 O O . HIS A 1 234 ? -0.332 -19.496 -8.431 1.00 96.19 234 HIS A O 1
ATOM 1867 N N . GLN A 1 235 ? 1.627 -18.415 -8.217 1.00 97.12 235 GLN A N 1
ATOM 1868 C CA . GLN A 1 235 ? 2.176 -19.264 -7.155 1.00 97.12 235 GLN A CA 1
ATOM 1869 C C . GLN A 1 235 ? 1.870 -18.744 -5.749 1.00 97.12 235 GLN A C 1
ATOM 1871 O O . GLN A 1 235 ? 2.181 -19.439 -4.786 1.00 97.12 235 GLN A O 1
ATOM 1876 N N . LEU A 1 236 ? 1.190 -17.597 -5.617 1.00 95.38 236 LEU A N 1
ATOM 1877 C CA . LEU A 1 236 ? 0.528 -17.224 -4.368 1.00 95.38 236 LEU A CA 1
ATOM 1878 C C . LEU A 1 236 ? -0.588 -18.232 -4.105 1.00 95.38 236 LEU A C 1
ATOM 1880 O O . LEU A 1 236 ? -1.703 -18.077 -4.605 1.00 95.38 236 LEU A O 1
ATOM 1884 N N . LYS A 1 237 ? -0.267 -19.311 -3.394 1.00 95.75 237 LYS A N 1
ATOM 1885 C CA . LYS A 1 237 ? -1.153 -20.457 -3.200 1.00 95.75 237 LYS A CA 1
ATOM 1886 C C . LYS A 1 237 ? -1.337 -20.754 -1.727 1.00 95.75 237 LYS A C 1
ATOM 1888 O O . LYS A 1 237 ? -0.377 -20.800 -0.973 1.00 95.75 237 LYS A O 1
ATOM 1893 N N . VAL A 1 238 ? -2.578 -21.023 -1.353 1.00 93.94 238 VAL A N 1
ATOM 1894 C CA . VAL A 1 238 ? -2.943 -21.473 -0.007 1.00 93.94 238 VAL A CA 1
ATOM 1895 C C . VAL A 1 238 ? -3.433 -22.905 -0.054 1.00 93.94 238 VAL A C 1
ATOM 1897 O O . VAL A 1 238 ? -3.986 -23.357 -1.069 1.00 93.94 238 VAL A O 1
ATOM 1900 N N . LYS A 1 239 ? -3.243 -23.636 1.039 1.00 91.81 239 LYS A N 1
ATOM 1901 C CA . LYS A 1 239 ? -3.704 -25.014 1.131 1.00 91.81 239 LYS A CA 1
ATOM 1902 C C . LYS A 1 239 ? -5.178 -25.038 1.524 1.00 91.81 239 LYS A C 1
ATOM 1904 O O . LYS A 1 239 ? -5.570 -24.569 2.586 1.00 91.81 239 LYS A O 1
ATOM 1909 N N . ARG A 1 240 ? -6.018 -25.624 0.670 1.00 90.25 240 ARG A N 1
ATOM 1910 C CA . ARG A 1 240 ? -7.440 -25.880 0.949 1.00 90.25 240 ARG A CA 1
ATOM 1911 C C . ARG A 1 240 ? -7.689 -27.383 0.874 1.00 90.25 240 ARG A C 1
ATOM 1913 O O . ARG A 1 240 ? -7.688 -27.988 -0.204 1.00 90.25 240 ARG A O 1
ATOM 1920 N N . GLY A 1 241 ? -7.812 -28.014 2.041 1.00 87.38 241 GLY A N 1
ATOM 1921 C CA . GLY A 1 241 ? -7.836 -29.472 2.164 1.00 87.38 241 GLY A CA 1
ATOM 1922 C C . GLY A 1 241 ? -6.557 -30.110 1.605 1.00 87.38 241 GLY A C 1
ATOM 1923 O O . GLY A 1 241 ? -5.456 -29.875 2.101 1.00 87.38 241 GLY A O 1
ATOM 1924 N N . LYS A 1 242 ? -6.694 -30.929 0.555 1.00 89.56 242 LYS A N 1
ATOM 1925 C CA . LYS A 1 242 ? -5.564 -31.607 -0.115 1.00 89.56 242 LYS A CA 1
ATOM 1926 C C . LYS A 1 242 ? -4.999 -30.843 -1.320 1.00 89.56 242 LYS A C 1
ATOM 1928 O O . LYS A 1 242 ? -4.073 -31.340 -1.955 1.00 89.56 242 LYS A O 1
ATOM 1933 N N . LYS A 1 243 ? -5.561 -29.682 -1.678 1.00 93.50 243 LYS A N 1
ATOM 1934 C CA . LYS A 1 243 ? -5.196 -28.939 -2.893 1.00 93.50 243 LYS A CA 1
ATOM 1935 C C . LYS A 1 243 ? -4.532 -27.610 -2.550 1.00 93.50 243 LYS A C 1
ATOM 1937 O O . LYS A 1 243 ? -4.923 -26.943 -1.599 1.00 93.50 243 LYS A O 1
ATOM 1942 N N . TRP A 1 244 ? -3.573 -27.216 -3.379 1.00 94.62 244 TRP A N 1
ATOM 1943 C CA . TRP A 1 244 ? -3.028 -25.863 -3.399 1.00 94.62 244 TRP A CA 1
ATOM 1944 C C . TRP A 1 244 ? -3.832 -25.018 -4.378 1.00 94.62 244 TRP A C 1
ATOM 1946 O O . TRP A 1 244 ? -3.965 -25.387 -5.546 1.00 94.62 244 TRP A O 1
ATOM 1956 N N . ILE A 1 245 ? -4.383 -23.905 -3.903 1.00 94.88 245 ILE A N 1
ATOM 1957 C CA . ILE A 1 245 ? -5.262 -23.037 -4.689 1.00 94.88 245 ILE A CA 1
ATOM 1958 C C . ILE A 1 245 ? -4.647 -21.651 -4.755 1.00 94.88 245 ILE A C 1
ATOM 1960 O O . ILE A 1 245 ? -4.281 -21.086 -3.728 1.00 94.88 245 ILE A O 1
ATOM 1964 N N . SER A 1 246 ? -4.532 -21.120 -5.973 1.00 95.94 246 SER A N 1
ATOM 1965 C CA . SER A 1 246 ? -4.020 -19.771 -6.178 1.00 95.94 246 SER A CA 1
ATOM 1966 C C . SER A 1 246 ? -5.013 -18.739 -5.652 1.00 95.94 246 SER A C 1
ATOM 1968 O O . SER A 1 246 ? -6.212 -18.833 -5.913 1.00 95.94 246 SER A O 1
ATOM 1970 N N . ILE A 1 247 ? -4.491 -17.751 -4.936 1.00 95.81 247 ILE A N 1
ATOM 1971 C CA . ILE A 1 247 ? -5.219 -16.568 -4.469 1.00 95.81 247 ILE A CA 1
ATOM 1972 C C . ILE A 1 247 ? -4.939 -15.369 -5.377 1.00 95.81 247 ILE A C 1
ATOM 1974 O O . ILE A 1 247 ? -5.121 -14.227 -4.982 1.00 95.81 247 ILE A O 1
ATOM 1978 N N . CYS A 1 248 ? -4.444 -15.614 -6.584 1.00 95.81 248 CYS A N 1
ATOM 1979 C CA . CYS A 1 248 ? -4.284 -14.601 -7.610 1.00 95.81 248 CYS A CA 1
ATOM 1980 C C . CYS A 1 248 ? -5.656 -14.255 -8.203 1.00 95.81 248 CYS A C 1
ATOM 1982 O O . CYS A 1 248 ? -6.430 -15.155 -8.540 1.00 95.81 248 CYS A O 1
ATOM 1984 N N . TYR A 1 249 ? -5.964 -12.967 -8.333 1.00 97.12 249 TYR A N 1
ATOM 1985 C CA . TYR A 1 249 ? -7.118 -12.514 -9.097 1.00 97.12 249 TYR A CA 1
ATOM 1986 C C . TYR A 1 249 ? -6.853 -12.699 -10.594 1.00 97.12 249 TYR A C 1
ATOM 1988 O O . TYR A 1 249 ? -5.722 -12.569 -11.065 1.00 97.12 249 TYR A O 1
ATOM 1996 N N . GLU A 1 250 ? -7.892 -13.020 -11.361 1.00 94.75 250 GLU A N 1
ATOM 1997 C CA . GLU A 1 250 ? -7.759 -13.320 -12.792 1.00 94.75 250 GLU A CA 1
ATOM 1998 C C . GLU A 1 250 ? -7.120 -12.166 -13.581 1.00 94.75 250 GLU A C 1
ATOM 2000 O O . GLU A 1 250 ? -6.300 -12.390 -14.472 1.00 94.75 250 GLU A O 1
ATOM 2005 N N . SER A 1 251 ? -7.405 -10.930 -13.169 1.00 96.12 251 SER A N 1
ATOM 2006 C CA . SER A 1 251 ? -6.815 -9.710 -13.707 1.00 96.12 251 SER A CA 1
ATOM 2007 C C . SER A 1 251 ? -5.850 -9.064 -12.711 1.00 96.12 251 SER A C 1
ATOM 2009 O O . SER A 1 251 ? -5.927 -9.299 -11.508 1.00 96.12 251 SER A O 1
ATOM 2011 N N . ILE A 1 252 ? -4.958 -8.212 -13.215 1.00 96.75 252 ILE A N 1
ATOM 2012 C CA . ILE A 1 252 ? -4.193 -7.268 -12.385 1.00 96.75 252 ILE A CA 1
ATOM 2013 C C . ILE A 1 252 ? -4.976 -5.971 -12.115 1.00 96.75 252 ILE A C 1
ATOM 2015 O O . ILE A 1 252 ? -4.538 -5.132 -11.335 1.00 96.75 252 ILE A O 1
ATOM 2019 N N . ASN A 1 253 ? -6.135 -5.811 -12.762 1.00 98.25 253 ASN A N 1
ATOM 2020 C CA . ASN A 1 253 ? -7.032 -4.668 -12.628 1.00 98.25 253 ASN A CA 1
ATOM 2021 C C . ASN A 1 253 ? -8.189 -5.010 -11.679 1.00 98.25 253 ASN A C 1
ATOM 2023 O O . ASN A 1 253 ? -8.623 -6.164 -11.618 1.00 98.25 253 ASN A O 1
ATOM 2027 N N . THR A 1 254 ? -8.740 -4.011 -10.991 1.00 98.44 254 THR A N 1
ATOM 2028 C CA . THR A 1 254 ? -10.003 -4.158 -10.247 1.00 98.44 254 THR A CA 1
ATOM 2029 C C . THR A 1 254 ? -11.181 -3.675 -11.097 1.00 98.44 254 THR A C 1
ATOM 2031 O O . THR A 1 254 ? -11.004 -2.734 -11.873 1.00 98.44 254 THR A O 1
ATOM 2034 N N . PRO A 1 255 ? -12.375 -4.281 -10.970 1.00 98.25 255 PRO A N 1
ATOM 2035 C CA . PRO A 1 255 ? -13.553 -3.859 -11.722 1.00 98.25 255 PRO A CA 1
ATOM 2036 C C . PRO A 1 255 ? -14.090 -2.508 -11.212 1.00 98.25 255 PRO A C 1
ATOM 2038 O O . PRO A 1 255 ? -13.719 -2.072 -10.114 1.00 98.25 255 PRO A O 1
ATOM 2041 N N . PRO A 1 256 ? -14.937 -1.832 -12.004 1.00 98.31 256 PRO A N 1
ATOM 2042 C CA . PRO A 1 256 ? -15.585 -0.588 -11.601 1.00 98.31 256 PRO A CA 1
ATOM 2043 C C . PRO A 1 256 ? -16.630 -0.829 -10.500 1.00 98.31 256 PRO A C 1
ATOM 2045 O O . PRO A 1 256 ? -17.121 -1.945 -10.312 1.00 98.31 256 PRO A O 1
ATOM 2048 N N . ILE A 1 257 ? -16.957 0.212 -9.730 1.00 98.44 257 ILE A N 1
ATOM 2049 C CA . ILE A 1 257 ? -17.816 0.102 -8.536 1.00 98.44 257 ILE A CA 1
ATOM 2050 C C . ILE A 1 257 ? -19.250 -0.358 -8.850 1.00 98.44 257 ILE A C 1
ATOM 2052 O O . ILE A 1 257 ? -19.929 -0.926 -7.995 1.00 98.44 257 ILE A O 1
ATOM 2056 N N . GLU A 1 258 ? -19.717 -0.146 -10.076 1.00 98.19 258 GLU A N 1
ATOM 2057 C CA . GLU A 1 258 ? -21.015 -0.586 -10.586 1.00 98.19 258 GLU A CA 1
ATOM 2058 C C . GLU A 1 258 ? -21.140 -2.117 -10.580 1.00 98.19 258 GLU A C 1
ATOM 2060 O O . GLU A 1 258 ? -22.233 -2.641 -10.363 1.00 98.19 258 GLU A O 1
ATOM 2065 N N . GLU A 1 259 ? -20.022 -2.827 -10.751 1.00 98.19 259 GLU A N 1
ATOM 2066 C CA . GLU A 1 259 ? -19.933 -4.292 -10.728 1.00 98.19 259 GLU A CA 1
ATOM 2067 C C . GLU A 1 259 ? -19.647 -4.853 -9.323 1.00 98.19 259 GLU A C 1
ATOM 2069 O O . GLU A 1 259 ? -19.573 -6.068 -9.130 1.00 98.19 259 GLU A O 1
ATOM 2074 N N . LEU A 1 260 ? -19.478 -3.977 -8.329 1.00 98.50 260 LEU A N 1
ATOM 2075 C CA . LEU A 1 260 ? -19.096 -4.321 -6.963 1.00 98.50 260 LEU A CA 1
ATOM 2076 C C . LEU A 1 260 ? -20.200 -3.975 -5.959 1.00 98.50 260 LEU A C 1
ATOM 2078 O O . LEU A 1 260 ? -21.026 -3.078 -6.160 1.00 98.50 260 LEU A O 1
ATOM 2082 N N . ASP A 1 261 ? -20.178 -4.649 -4.812 1.00 98.50 261 ASP A N 1
ATOM 2083 C CA . ASP A 1 261 ? -20.991 -4.260 -3.657 1.00 98.50 261 ASP A CA 1
ATOM 2084 C C . ASP A 1 261 ? -20.380 -3.063 -2.923 1.00 98.50 261 ASP A C 1
ATOM 2086 O O . ASP A 1 261 ? -21.110 -2.279 -2.318 1.00 98.50 261 ASP A O 1
ATOM 2090 N N . GLY A 1 262 ? -19.061 -2.876 -3.030 1.00 98.25 262 GLY A N 1
ATOM 2091 C CA . GLY A 1 262 ? -18.393 -1.666 -2.579 1.00 98.25 262 GLY A CA 1
ATOM 2092 C C . GLY A 1 262 ? -16.901 -1.616 -2.892 1.00 98.25 262 GLY A C 1
ATOM 2093 O O . GLY A 1 262 ? -16.290 -2.591 -3.332 1.00 98.25 262 GLY A O 1
ATOM 2094 N N . ILE A 1 263 ? -16.303 -0.464 -2.619 1.00 98.69 263 ILE A N 1
ATOM 2095 C CA . ILE A 1 263 ? -14.857 -0.260 -2.621 1.00 98.69 263 ILE A CA 1
ATOM 2096 C C . ILE A 1 263 ? -14.397 0.148 -1.226 1.00 98.69 263 ILE A C 1
ATOM 2098 O O . ILE A 1 263 ? -15.110 0.828 -0.486 1.00 98.69 263 ILE A O 1
ATOM 2102 N N . VAL A 1 264 ? -13.193 -0.273 -0.865 1.00 98.81 264 VAL A N 1
ATOM 2103 C CA . VAL A 1 264 ? -12.604 -0.018 0.445 1.00 98.81 264 VAL A CA 1
ATOM 2104 C C . VAL A 1 264 ? -11.232 0.607 0.268 1.00 98.81 264 VAL A C 1
ATOM 2106 O O . VAL A 1 264 ? -10.354 -0.007 -0.331 1.00 98.81 264 VAL A O 1
ATOM 2109 N N . PHE A 1 265 ? -11.018 1.778 0.857 1.00 98.69 265 PHE A N 1
ATOM 2110 C CA . PHE A 1 265 ? -9.695 2.370 1.028 1.00 98.69 265 PHE A CA 1
ATOM 2111 C C . PHE A 1 265 ? -9.212 2.095 2.458 1.00 98.69 265 PHE A C 1
ATOM 2113 O O . PHE A 1 265 ? -9.724 2.653 3.431 1.00 98.69 265 PHE A O 1
ATOM 2120 N N . ALA A 1 266 ? -8.258 1.175 2.588 1.00 98.19 266 ALA A N 1
ATOM 2121 C CA . ALA A 1 266 ? -7.692 0.716 3.849 1.00 98.19 266 ALA A CA 1
ATOM 2122 C C . ALA A 1 266 ? -6.296 1.315 4.067 1.00 98.19 266 ALA A C 1
ATOM 2124 O O . ALA A 1 266 ? -5.344 0.973 3.366 1.00 98.19 266 ALA A O 1
ATOM 2125 N N . PHE A 1 267 ? -6.165 2.179 5.070 1.00 97.75 267 PHE A N 1
ATOM 2126 C CA . PHE A 1 267 ? -4.908 2.821 5.450 1.00 97.75 267 PHE A CA 1
ATOM 2127 C C . PHE A 1 267 ? -4.230 2.038 6.571 1.00 97.75 267 PHE A C 1
ATOM 2129 O O . PHE A 1 267 ? -4.761 1.929 7.677 1.00 97.75 267 PHE A O 1
ATOM 2136 N N . ILE A 1 268 ? -3.050 1.489 6.299 1.00 95.44 268 ILE A N 1
ATOM 2137 C CA . ILE A 1 268 ? -2.292 0.676 7.246 1.00 95.44 268 ILE A CA 1
ATOM 2138 C C . ILE A 1 268 ? -1.172 1.522 7.836 1.00 95.44 268 ILE A C 1
ATOM 2140 O O . ILE A 1 268 ? -0.202 1.875 7.164 1.00 95.44 268 ILE A O 1
ATOM 2144 N N . THR A 1 269 ? -1.297 1.804 9.126 1.00 93.50 269 THR A N 1
ATOM 2145 C CA . THR A 1 269 ? -0.289 2.512 9.908 1.00 93.50 269 THR A CA 1
ATOM 2146 C C . THR A 1 269 ? 0.377 1.553 10.882 1.00 93.50 269 THR A C 1
ATOM 2148 O O . THR A 1 269 ? -0.235 0.585 11.334 1.00 93.50 269 THR A O 1
ATOM 2151 N N . ARG A 1 270 ? 1.625 1.835 11.248 1.00 90.94 270 ARG A N 1
ATOM 2152 C CA . ARG A 1 270 ? 2.299 1.162 12.354 1.00 90.94 270 ARG A CA 1
ATOM 2153 C C . ARG A 1 270 ? 2.597 2.209 13.414 1.00 90.94 270 ARG A C 1
ATOM 2155 O O . ARG A 1 270 ? 3.490 3.030 13.233 1.00 90.94 270 ARG A O 1
ATOM 2162 N N . ARG A 1 271 ? 1.845 2.191 14.513 1.00 92.12 271 ARG A N 1
ATOM 2163 C CA . ARG A 1 271 ? 2.056 3.059 15.677 1.00 92.12 271 ARG A CA 1
ATOM 2164 C C . ARG A 1 271 ? 1.900 2.244 16.952 1.00 92.12 271 ARG A C 1
ATOM 2166 O O . ARG A 1 271 ? 1.017 1.402 17.048 1.00 92.12 271 ARG A O 1
ATOM 2173 N N . ASN A 1 272 ? 2.776 2.483 17.918 1.00 93.38 272 ASN A N 1
ATOM 2174 C CA . ASN A 1 272 ? 2.890 1.646 19.113 1.00 93.38 272 ASN A CA 1
ATOM 2175 C C . ASN A 1 272 ? 2.313 2.299 20.389 1.00 93.38 272 ASN A C 1
ATOM 2177 O O . ASN A 1 272 ? 2.393 1.710 21.467 1.00 93.38 272 ASN A O 1
ATOM 2181 N N . THR A 1 273 ? 1.768 3.518 20.270 1.00 93.69 273 THR A N 1
ATOM 2182 C CA . THR A 1 273 ? 1.308 4.341 21.400 1.00 93.69 273 THR A CA 1
ATOM 2183 C C . THR A 1 273 ? -0.206 4.262 21.613 1.00 93.69 273 THR A C 1
ATOM 2185 O O . THR A 1 273 ? -0.692 3.259 22.115 1.00 93.69 273 THR A O 1
ATOM 2188 N N . ILE A 1 274 ? -0.968 5.295 21.238 1.00 94.06 274 ILE A N 1
ATOM 2189 C CA . ILE A 1 274 ? -2.399 5.453 21.570 1.00 94.06 274 ILE A CA 1
ATOM 2190 C C . ILE A 1 274 ? -3.359 5.135 20.410 1.00 94.06 274 ILE A C 1
ATOM 2192 O O . ILE A 1 274 ? -4.568 5.331 20.533 1.00 94.06 274 ILE A O 1
ATOM 2196 N N . MET A 1 275 ? -2.833 4.719 19.256 1.00 94.88 275 MET A N 1
ATOM 2197 C CA . MET A 1 275 ? -3.640 4.488 18.056 1.00 94.88 275 MET A CA 1
ATOM 2198 C C . MET A 1 275 ? -4.428 3.175 18.197 1.00 94.88 275 MET A C 1
ATOM 2200 O O . MET A 1 275 ? -3.802 2.128 18.386 1.00 94.88 275 MET A O 1
ATOM 2204 N N . PRO A 1 276 ? -5.769 3.187 18.079 1.00 94.81 276 PRO A N 1
ATOM 2205 C CA . PRO A 1 276 ? -6.567 1.963 18.161 1.00 94.81 276 PRO A CA 1
ATOM 2206 C C . PRO A 1 276 ? -6.249 1.022 16.993 1.00 94.81 276 PRO A C 1
ATOM 2208 O O . PRO A 1 276 ? -5.826 1.462 15.922 1.00 94.81 276 PRO A O 1
ATOM 2211 N N . PHE A 1 277 ? -6.502 -0.274 17.176 1.00 96.12 277 PHE A N 1
ATOM 2212 C CA . PHE A 1 277 ? -6.209 -1.285 16.155 1.00 96.12 277 PHE A CA 1
ATOM 2213 C C . PHE A 1 277 ? -7.031 -1.123 14.877 1.00 96.12 277 PHE A C 1
ATOM 2215 O O . PHE A 1 277 ? -6.501 -1.351 13.792 1.00 96.12 277 PHE A O 1
ATOM 2222 N N . ALA A 1 278 ? -8.288 -0.694 14.972 1.00 97.19 278 ALA A N 1
ATOM 2223 C CA . ALA A 1 278 ? -9.134 -0.482 13.806 1.00 97.19 278 ALA A CA 1
ATOM 2224 C C . ALA A 1 278 ? -10.065 0.718 13.992 1.00 97.19 278 ALA A C 1
ATOM 2226 O O . ALA A 1 278 ? -10.614 0.940 15.073 1.00 97.19 278 ALA A O 1
ATOM 2227 N N . GLN A 1 279 ? -10.237 1.480 12.914 1.00 97.75 279 GLN A N 1
ATOM 2228 C CA . GLN A 1 279 ? -11.093 2.660 12.857 1.00 97.75 279 GLN A CA 1
ATOM 2229 C C . GLN A 1 279 ? -11.938 2.645 11.587 1.00 97.75 279 GLN A C 1
ATOM 2231 O O . GLN A 1 279 ? -11.453 2.237 10.526 1.00 97.75 279 GLN A O 1
ATOM 2236 N N . ARG A 1 280 ? -13.167 3.154 11.690 1.00 98.12 280 ARG A N 1
ATOM 2237 C CA . ARG A 1 280 ? -13.989 3.569 10.552 1.00 98.12 280 ARG A CA 1
ATOM 2238 C C . ARG A 1 280 ? -13.864 5.078 10.373 1.00 98.12 280 ARG A C 1
ATOM 2240 O O . ARG A 1 280 ? -13.897 5.832 11.347 1.00 98.12 280 ARG A O 1
ATOM 2247 N N . LEU A 1 281 ? -13.678 5.493 9.124 1.00 98.44 281 LEU A N 1
ATOM 2248 C CA . LEU A 1 281 ? -13.482 6.885 8.740 1.00 98.44 281 LEU A CA 1
ATOM 2249 C C . LEU A 1 281 ? -14.655 7.355 7.873 1.00 98.44 281 LEU A C 1
ATOM 2251 O O . LEU A 1 281 ? -15.182 6.588 7.062 1.00 98.44 281 LEU A O 1
ATOM 2255 N N . THR A 1 282 ? -15.038 8.625 8.008 1.00 98.31 282 THR A N 1
ATOM 2256 C CA . THR A 1 282 ? -15.884 9.287 6.999 1.00 98.31 282 THR A CA 1
ATOM 2257 C C . THR A 1 282 ? -15.097 9.494 5.694 1.00 98.31 282 THR A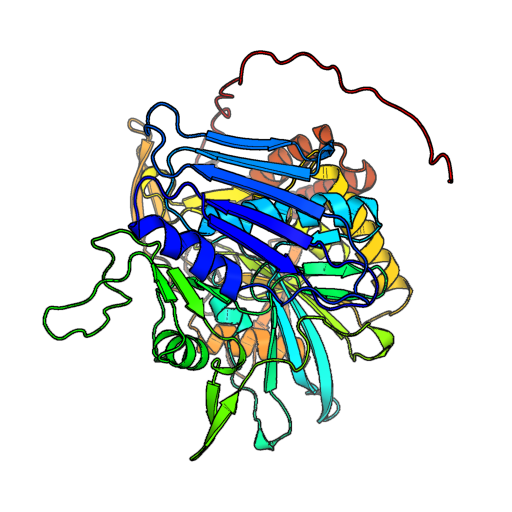 C 1
ATOM 2259 O O . THR A 1 282 ? -13.867 9.395 5.710 1.00 98.31 282 THR A O 1
ATOM 2262 N N . PRO A 1 283 ? -15.750 9.815 4.561 1.00 98.44 283 PRO A N 1
ATOM 2263 C CA . PRO A 1 283 ? -15.045 10.150 3.322 1.00 98.44 283 PRO A CA 1
ATOM 2264 C C . PRO A 1 283 ? -14.007 11.264 3.489 1.00 98.44 283 PRO A C 1
ATOM 2266 O O . PRO A 1 283 ? -12.877 11.141 3.023 1.00 98.44 283 PRO A O 1
ATOM 2269 N N . GLU A 1 284 ? -14.352 12.320 4.225 1.00 98.50 284 GLU A N 1
ATOM 2270 C CA . GLU A 1 284 ? -13.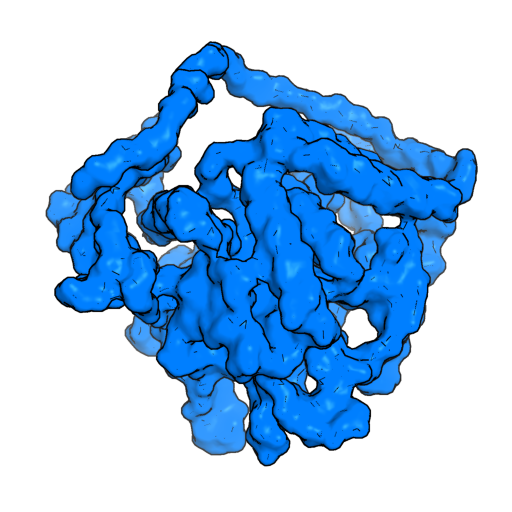450 13.427 4.544 1.00 98.50 284 GLU A CA 1
ATOM 2271 C C . GLU A 1 284 ? -12.243 12.939 5.341 1.00 98.50 284 GLU A C 1
ATOM 2273 O O . GLU A 1 284 ? -11.102 13.235 4.993 1.00 98.50 284 GLU A O 1
ATOM 2278 N N . GLN A 1 285 ? -12.482 12.137 6.380 1.00 98.50 285 GLN A N 1
ATOM 2279 C CA . GLN A 1 285 ? -11.414 11.549 7.185 1.00 98.50 285 GLN A CA 1
ATOM 2280 C C . GLN A 1 285 ? -10.547 10.580 6.370 1.00 98.50 285 GLN A C 1
ATOM 2282 O O . GLN A 1 285 ? -9.345 10.509 6.602 1.00 98.50 285 GLN A O 1
ATOM 2287 N N . GLY A 1 286 ? -11.121 9.875 5.393 1.00 98.44 286 GLY A N 1
ATOM 2288 C CA . GLY A 1 286 ? -10.392 9.049 4.435 1.00 98.44 286 GLY A CA 1
ATOM 2289 C C . GLY A 1 286 ? -9.451 9.868 3.550 1.00 98.44 286 GLY A C 1
ATOM 2290 O O . GLY A 1 286 ? -8.299 9.481 3.358 1.00 98.44 286 GLY A O 1
ATOM 2291 N N . VAL A 1 287 ? -9.889 11.039 3.075 1.00 98.75 287 VAL A N 1
ATOM 2292 C CA . VAL A 1 287 ? -9.001 11.973 2.362 1.00 98.75 287 VAL A CA 1
ATOM 2293 C C . VAL A 1 287 ? -7.901 12.498 3.282 1.00 98.75 287 VAL A C 1
ATOM 2295 O O . VAL A 1 287 ? -6.749 12.560 2.863 1.00 98.75 287 VAL A O 1
ATOM 2298 N N . LEU A 1 288 ? -8.211 12.829 4.538 1.00 98.62 288 LEU A N 1
ATOM 2299 C CA . LEU A 1 288 ? -7.194 13.271 5.498 1.00 98.62 288 LEU A CA 1
ATOM 2300 C C . LEU A 1 288 ? -6.199 12.154 5.852 1.00 98.62 288 LEU A C 1
ATOM 2302 O O . LEU A 1 288 ? -5.013 12.421 6.029 1.00 98.62 288 LEU A O 1
ATOM 2306 N N . ALA A 1 289 ? -6.643 10.896 5.895 1.00 98.25 289 ALA A N 1
ATOM 2307 C CA . ALA A 1 289 ? -5.761 9.746 6.065 1.00 98.25 289 ALA A CA 1
ATOM 2308 C C . ALA A 1 289 ? -4.814 9.570 4.866 1.00 98.25 289 ALA A C 1
ATOM 2310 O O . ALA A 1 289 ? -3.633 9.282 5.069 1.00 98.25 289 ALA A O 1
ATOM 2311 N N . TYR A 1 290 ? -5.294 9.809 3.639 1.00 98.50 290 TYR A N 1
ATOM 2312 C CA . TYR A 1 290 ? -4.447 9.862 2.444 1.00 98.50 290 TYR A CA 1
ATOM 2313 C C . TYR A 1 290 ? -3.477 11.051 2.483 1.00 98.50 290 TYR A C 1
ATOM 2315 O O . TYR A 1 290 ? -2.292 10.867 2.230 1.00 98.50 290 TYR A O 1
ATOM 2323 N N . LEU A 1 291 ? -3.946 12.249 2.855 1.00 98.50 291 LEU A N 1
ATOM 2324 C CA . LEU A 1 291 ? -3.106 13.438 3.023 1.00 98.50 291 LEU A CA 1
ATOM 2325 C C . LEU A 1 291 ? -1.970 13.173 4.011 1.00 98.50 291 LEU A C 1
ATOM 2327 O O . LEU A 1 291 ? -0.821 13.409 3.675 1.00 98.50 291 LEU A O 1
ATOM 2331 N N . TRP A 1 292 ? -2.267 12.687 5.216 1.00 97.56 292 TRP A N 1
ATOM 2332 C CA . TRP A 1 292 ? -1.244 12.541 6.251 1.00 97.56 292 TRP A CA 1
ATOM 2333 C C . TRP A 1 292 ? -0.359 11.309 6.068 1.00 97.56 292 TRP A C 1
ATOM 2335 O O . TRP A 1 292 ? 0.775 11.342 6.538 1.00 97.56 292 TRP A O 1
ATOM 2345 N N . GLY A 1 293 ? -0.874 10.231 5.457 1.00 94.75 293 GLY A N 1
ATOM 2346 C CA . GLY A 1 293 ? -0.157 8.969 5.225 1.00 94.75 293 GLY A CA 1
ATOM 2347 C C . GLY A 1 293 ? 0.773 8.577 6.376 1.00 94.75 293 GLY A C 1
ATOM 2348 O O . GLY A 1 293 ? 1.977 8.403 6.206 1.00 94.75 293 GLY A O 1
ATOM 2349 N N . GLU A 1 294 ? 0.209 8.545 7.583 1.00 91.75 294 GLU A N 1
ATOM 2350 C CA . GLU A 1 294 ? 0.980 8.606 8.823 1.00 91.75 294 GLU A CA 1
ATOM 2351 C C . GLU A 1 294 ? 1.424 7.221 9.315 1.00 91.75 294 GLU A C 1
ATOM 2353 O O . GLU A 1 294 ? 0.642 6.267 9.328 1.00 91.75 294 GLU A O 1
ATOM 2358 N N . SER A 1 295 ? 2.655 7.124 9.820 1.00 90.25 295 SER A N 1
ATOM 2359 C CA . SER A 1 295 ? 3.204 5.957 10.527 1.00 90.25 295 SER A CA 1
ATOM 2360 C C . SER A 1 295 ? 4.215 6.386 11.602 1.00 90.25 295 SER A C 1
ATOM 2362 O O . SER A 1 295 ? 4.275 7.562 11.969 1.00 90.25 295 SER A O 1
ATOM 2364 N N . THR A 1 296 ? 4.994 5.441 12.133 1.00 85.81 296 THR A N 1
ATOM 2365 C CA . THR A 1 296 ? 6.137 5.708 13.021 1.00 85.81 296 THR A CA 1
ATOM 2366 C C . THR A 1 296 ? 7.385 4.948 12.586 1.00 85.81 296 THR A C 1
ATOM 2368 O O . THR A 1 296 ? 7.292 3.824 12.084 1.00 85.81 296 THR A O 1
ATOM 2371 N N . HIS A 1 297 ? 8.557 5.546 12.801 1.00 81.00 297 HIS A N 1
ATOM 2372 C CA . HIS A 1 297 ? 9.829 4.835 12.708 1.00 81.00 297 HIS A CA 1
ATOM 2373 C C . HIS A 1 297 ? 9.955 3.832 13.858 1.00 81.00 297 HIS A C 1
ATOM 2375 O O . HIS A 1 297 ? 9.564 4.104 14.995 1.00 81.00 297 HIS A O 1
ATOM 2381 N N . SER A 1 298 ? 10.526 2.663 13.578 1.00 69.06 298 SER A N 1
ATOM 2382 C CA . SER A 1 298 ? 10.752 1.624 14.583 1.00 69.06 298 SER A CA 1
ATOM 2383 C C . SER A 1 298 ? 12.235 1.478 14.917 1.00 69.06 298 SER A C 1
ATOM 2385 O O . SER A 1 298 ? 13.085 1.776 14.080 1.00 69.06 298 SER A O 1
ATOM 2387 N N . PHE A 1 299 ? 12.535 0.945 16.106 1.00 62.41 299 PHE A N 1
ATOM 2388 C CA . PHE A 1 299 ? 13.904 0.579 16.485 1.00 62.41 299 PHE A CA 1
ATOM 2389 C C . PHE A 1 299 ? 14.547 -0.460 15.561 1.00 62.41 299 PHE A C 1
ATOM 2391 O O . PHE A 1 299 ? 15.765 -0.497 15.499 1.00 62.41 299 PHE A O 1
ATOM 2398 N N . ALA A 1 300 ? 13.756 -1.292 14.874 1.00 56.22 300 ALA A N 1
ATOM 2399 C CA . ALA A 1 300 ? 14.291 -2.256 13.911 1.00 56.22 300 ALA A CA 1
ATOM 2400 C C . ALA A 1 300 ? 14.796 -1.535 12.653 1.00 56.22 300 ALA A C 1
ATOM 2402 O O . ALA A 1 300 ? 15.923 -1.710 12.235 1.00 56.22 300 ALA A O 1
ATOM 2403 N N . THR A 1 301 ? 13.991 -0.613 12.125 1.00 62.34 301 THR A N 1
ATOM 2404 C CA . THR A 1 301 ? 14.287 0.046 10.847 1.00 62.34 301 THR A CA 1
ATOM 2405 C C . THR A 1 301 ? 15.301 1.183 10.956 1.00 62.34 301 THR A C 1
ATOM 2407 O O . THR A 1 301 ? 16.146 1.340 10.085 1.00 62.34 301 THR A O 1
ATOM 2410 N N . VAL A 1 302 ? 15.144 2.049 11.966 1.00 72.56 302 VAL A N 1
ATOM 2411 C CA . VAL A 1 302 ? 15.910 3.298 12.121 1.00 72.56 302 VAL A CA 1
ATOM 2412 C C . VAL A 1 302 ? 16.019 3.602 13.626 1.00 72.56 302 VAL A C 1
ATOM 2414 O O . VAL A 1 302 ? 15.191 4.354 14.156 1.00 72.56 302 VAL A O 1
ATOM 2417 N N . PRO A 1 303 ? 16.965 2.972 14.352 1.00 72.31 303 PRO A N 1
ATOM 2418 C CA . PRO A 1 303 ? 17.070 3.057 15.812 1.00 72.31 303 PRO A CA 1
ATOM 2419 C C . PRO A 1 303 ? 17.048 4.485 16.369 1.00 72.31 303 PRO A C 1
ATOM 2421 O O . PRO A 1 303 ? 16.373 4.762 17.358 1.00 72.31 303 PRO A O 1
ATOM 2424 N N . GLU A 1 304 ? 17.743 5.406 15.711 1.00 76.56 304 GLU A N 1
ATOM 2425 C CA . GLU A 1 304 ? 17.859 6.810 16.094 1.00 76.56 304 GLU A CA 1
ATOM 2426 C C . GLU A 1 304 ? 16.543 7.582 15.932 1.00 76.56 304 GLU A C 1
ATOM 2428 O O . GLU A 1 304 ? 16.206 8.424 16.765 1.00 76.56 304 GLU A O 1
ATOM 2433 N N . LYS A 1 305 ? 15.730 7.230 14.929 1.00 77.25 305 LYS A N 1
ATOM 2434 C CA . LYS A 1 305 ? 14.419 7.850 14.689 1.00 77.25 305 LYS A CA 1
ATOM 2435 C C . LYS A 1 305 ? 13.265 7.099 15.340 1.00 77.25 305 LYS A C 1
ATOM 2437 O O . LYS A 1 305 ? 12.129 7.543 15.240 1.00 77.25 305 LYS A O 1
ATOM 2442 N N . ALA A 1 306 ? 13.517 6.007 16.060 1.00 75.00 306 ALA A N 1
ATOM 2443 C CA . ALA A 1 306 ? 12.467 5.198 16.674 1.00 75.00 306 ALA A CA 1
ATOM 2444 C C . ALA A 1 306 ? 11.436 6.042 17.451 1.00 75.00 306 ALA A C 1
ATOM 2446 O O . ALA A 1 306 ? 11.795 6.959 18.192 1.00 75.00 306 ALA A O 1
ATOM 2447 N N . GLY A 1 307 ? 10.152 5.753 17.242 1.00 76.00 307 GLY A N 1
ATOM 2448 C CA . GLY A 1 307 ? 9.027 6.483 17.829 1.00 76.00 307 GLY A CA 1
ATOM 2449 C C . GLY A 1 307 ? 8.632 7.771 17.100 1.00 76.00 307 GLY A C 1
ATOM 2450 O O . GLY A 1 307 ? 7.507 8.229 17.288 1.00 76.00 307 GLY A O 1
ATOM 2451 N N . GLU A 1 308 ? 9.489 8.332 16.239 1.00 83.56 308 GLU A N 1
ATOM 2452 C CA . GLU A 1 308 ? 9.152 9.541 15.481 1.00 83.56 308 GLU A CA 1
ATOM 2453 C C . GLU A 1 308 ? 8.040 9.268 14.475 1.00 83.56 308 GLU A C 1
ATOM 2455 O O . GLU A 1 308 ? 8.008 8.236 13.796 1.00 83.56 308 GLU A O 1
ATOM 2460 N N . SER A 1 309 ? 7.125 10.228 14.374 1.00 88.31 309 SER A N 1
ATOM 2461 C CA . SER A 1 309 ? 6.047 10.201 13.396 1.00 88.31 309 SER A CA 1
ATOM 2462 C C . SER A 1 309 ? 6.593 10.461 11.992 1.00 88.31 309 SER A C 1
ATOM 2464 O O . SER A 1 309 ? 7.287 11.447 11.774 1.00 88.31 309 SER A O 1
ATOM 2466 N N . VAL A 1 310 ? 6.201 9.625 11.033 1.00 91.00 310 VAL A N 1
ATOM 2467 C CA . VAL A 1 310 ? 6.473 9.822 9.600 1.00 91.00 310 VAL A CA 1
ATOM 2468 C C . VAL A 1 310 ? 5.160 10.119 8.899 1.00 91.00 310 VAL A C 1
ATOM 2470 O O . VAL A 1 310 ? 4.148 9.488 9.216 1.00 91.00 310 VAL A O 1
ATOM 2473 N N . ARG A 1 311 ? 5.167 11.072 7.967 1.00 94.25 311 ARG A N 1
ATOM 2474 C CA . ARG A 1 311 ? 4.005 11.466 7.162 1.00 94.25 311 ARG A CA 1
ATOM 2475 C C . ARG A 1 311 ? 4.440 11.655 5.722 1.00 94.25 311 ARG A C 1
ATOM 2477 O O . ARG A 1 311 ? 5.408 12.362 5.470 1.00 94.25 311 ARG A O 1
ATOM 2484 N N . ILE A 1 312 ? 3.761 10.970 4.812 1.00 95.25 312 ILE A N 1
ATOM 2485 C CA . ILE A 1 312 ? 4.058 10.975 3.378 1.00 95.25 312 ILE A CA 1
ATOM 2486 C C . ILE A 1 312 ? 2.715 10.886 2.662 1.00 95.25 312 ILE A C 1
ATOM 2488 O O . ILE A 1 312 ? 1.961 9.948 2.925 1.00 95.25 312 ILE A O 1
ATOM 2492 N N . VAL A 1 313 ? 2.394 11.834 1.778 1.00 97.50 313 VAL A N 1
ATOM 2493 C CA . VAL A 1 313 ? 1.103 11.839 1.072 1.00 97.50 313 VAL A CA 1
ATOM 2494 C C . VAL A 1 313 ? 0.891 10.504 0.359 1.00 97.50 313 VAL A C 1
ATOM 2496 O O . VAL A 1 313 ? 1.766 9.998 -0.336 1.00 97.50 313 VAL A O 1
ATOM 2499 N N . GLY A 1 314 ? -0.273 9.896 0.576 1.00 95.19 314 GLY A N 1
ATOM 2500 C CA . GLY A 1 314 ? -0.645 8.605 0.005 1.00 95.19 314 GLY A CA 1
ATOM 2501 C C . GLY A 1 314 ? 0.229 7.428 0.430 1.00 95.19 314 GLY A C 1
ATOM 2502 O O . GLY A 1 314 ? 0.057 6.343 -0.121 1.00 95.19 314 GLY A O 1
ATOM 2503 N N . MET A 1 315 ? 1.133 7.620 1.399 1.00 93.38 315 MET A N 1
ATOM 2504 C CA . MET A 1 315 ? 2.188 6.662 1.746 1.00 93.38 315 MET A CA 1
ATOM 2505 C C . MET A 1 315 ? 3.063 6.317 0.523 1.00 93.38 315 MET A C 1
ATOM 2507 O O . MET A 1 315 ? 3.486 5.172 0.339 1.00 93.38 315 MET A O 1
ATOM 2511 N N . ASP A 1 316 ? 3.290 7.315 -0.336 1.00 94.00 316 ASP A N 1
ATOM 2512 C CA . ASP A 1 316 ? 3.943 7.187 -1.635 1.00 94.00 316 ASP A CA 1
ATOM 2513 C C . ASP A 1 316 ? 5.205 8.062 -1.717 1.00 94.00 316 ASP A C 1
ATOM 2515 O O . ASP A 1 316 ? 5.140 9.266 -1.955 1.00 94.00 316 ASP A O 1
ATOM 2519 N N . ASP A 1 317 ? 6.370 7.431 -1.556 1.00 89.25 317 ASP A N 1
ATOM 2520 C CA . ASP A 1 317 ? 7.686 8.074 -1.692 1.00 89.25 317 ASP A CA 1
ATOM 2521 C C . ASP A 1 317 ? 8.040 8.442 -3.148 1.00 89.25 317 ASP A C 1
ATOM 2523 O O . ASP A 1 317 ? 9.092 9.025 -3.414 1.00 89.25 317 ASP A O 1
ATOM 2527 N N . PHE A 1 318 ? 7.203 8.066 -4.119 1.00 94.50 318 PHE A N 1
ATOM 2528 C CA . PHE A 1 318 ? 7.519 8.117 -5.546 1.00 94.50 318 PHE A CA 1
ATOM 2529 C C . PHE A 1 318 ? 6.709 9.173 -6.308 1.00 94.50 318 PHE A C 1
ATOM 2531 O O . PHE A 1 318 ? 6.702 9.176 -7.543 1.00 94.50 318 PHE A O 1
ATOM 2538 N N . ILE A 1 319 ? 6.036 10.081 -5.596 1.00 94.94 319 ILE A N 1
ATOM 2539 C CA . ILE A 1 319 ? 5.289 11.186 -6.199 1.00 94.94 319 ILE A CA 1
ATOM 2540 C C . ILE A 1 319 ? 6.253 12.117 -6.945 1.00 94.94 319 ILE A C 1
ATOM 2542 O O . ILE A 1 319 ? 7.187 12.671 -6.369 1.00 94.94 319 ILE A O 1
ATOM 2546 N N . ILE A 1 320 ? 5.988 12.336 -8.234 1.00 94.44 320 ILE A N 1
ATOM 2547 C CA . ILE A 1 320 ? 6.669 13.354 -9.038 1.00 94.44 320 ILE A CA 1
ATOM 2548 C C . ILE A 1 320 ? 5.839 14.639 -9.012 1.00 94.44 320 ILE A C 1
ATOM 2550 O O . ILE A 1 320 ? 4.686 14.657 -9.445 1.00 94.44 320 ILE A O 1
ATOM 2554 N N . GLY A 1 321 ? 6.449 15.731 -8.552 1.00 91.38 321 GLY A N 1
ATOM 2555 C CA . GLY A 1 321 ? 5.826 17.052 -8.504 1.00 91.38 321 GLY A CA 1
ATOM 2556 C C . GLY A 1 321 ? 5.057 17.324 -7.209 1.00 91.38 321 GLY A C 1
ATOM 2557 O O . GLY A 1 321 ? 5.347 16.767 -6.155 1.00 91.38 321 GLY A O 1
ATOM 2558 N N . ALA A 1 322 ? 4.101 18.249 -7.282 1.00 93.56 322 ALA A N 1
ATOM 2559 C CA . ALA A 1 322 ? 3.448 18.829 -6.112 1.00 93.56 322 ALA A CA 1
ATOM 2560 C C . ALA A 1 322 ? 2.451 17.857 -5.445 1.00 93.56 322 ALA A C 1
ATOM 2562 O O . ALA A 1 322 ? 1.403 17.545 -6.020 1.00 93.56 322 ALA A O 1
ATOM 2563 N N . GLN A 1 323 ? 2.739 17.421 -4.213 1.00 96.62 323 GLN A N 1
ATOM 2564 C CA . GLN A 1 323 ? 1.953 16.392 -3.516 1.00 96.62 323 GLN A CA 1
ATOM 2565 C C . GLN A 1 323 ? 0.512 16.832 -3.206 1.00 96.62 323 GLN A C 1
ATOM 2567 O O . GLN A 1 323 ? -0.417 16.027 -3.304 1.00 96.62 323 GLN A O 1
ATOM 2572 N N . GLY A 1 324 ? 0.287 18.121 -2.923 1.00 97.38 324 GLY A N 1
ATOM 2573 C CA . GLY A 1 324 ? -1.051 18.665 -2.663 1.00 97.38 324 GLY A CA 1
ATOM 2574 C C . GLY A 1 324 ? -2.021 18.457 -3.831 1.00 97.38 324 GLY A C 1
ATOM 2575 O O . GLY A 1 324 ? -3.210 18.213 -3.621 1.00 97.38 324 GLY A O 1
ATOM 2576 N N . ARG A 1 325 ? -1.516 18.434 -5.075 1.00 94.06 325 ARG A N 1
ATOM 2577 C CA . ARG A 1 325 ? -2.338 18.142 -6.261 1.00 94.06 325 ARG A CA 1
ATOM 2578 C C . ARG A 1 325 ? -2.861 16.708 -6.275 1.00 94.06 325 ARG A C 1
ATOM 2580 O O . ARG A 1 325 ? -4.011 16.513 -6.657 1.00 94.06 325 ARG A O 1
ATOM 2587 N N . LYS A 1 326 ? -2.078 15.721 -5.822 1.00 96.62 326 LYS A N 1
ATOM 2588 C CA . LYS A 1 326 ? -2.557 14.332 -5.718 1.00 96.62 326 LYS A CA 1
ATOM 2589 C C . LYS A 1 326 ? -3.684 14.202 -4.698 1.00 96.62 326 LYS A C 1
ATOM 2591 O O . LYS A 1 326 ? -4.677 13.538 -4.980 1.00 96.62 326 LYS A O 1
ATOM 2596 N N . VAL A 1 327 ? -3.581 14.892 -3.561 1.00 98.44 327 VAL A N 1
ATOM 2597 C CA . VAL A 1 327 ? -4.652 14.915 -2.549 1.00 98.44 327 VAL A CA 1
ATOM 2598 C C . VAL A 1 327 ? -5.929 15.535 -3.113 1.00 98.44 327 VAL A C 1
ATOM 2600 O O . VAL A 1 327 ? -7.009 14.996 -2.893 1.00 98.44 327 VAL A O 1
ATOM 2603 N N . ASN A 1 328 ? -5.817 16.616 -3.891 1.00 98.25 328 ASN A N 1
ATOM 2604 C CA . ASN A 1 328 ? -6.973 17.234 -4.546 1.00 98.25 328 ASN A CA 1
ATOM 2605 C C . ASN A 1 328 ? -7.681 16.255 -5.497 1.00 98.25 328 ASN A C 1
ATOM 2607 O O . ASN A 1 328 ? -8.902 16.139 -5.459 1.00 98.25 328 ASN A O 1
ATOM 2611 N N . VAL A 1 329 ? -6.920 15.525 -6.321 1.00 97.69 329 VAL A N 1
ATOM 2612 C CA . VAL A 1 329 ? -7.484 14.528 -7.246 1.00 97.69 329 VAL A CA 1
ATOM 2613 C C . VAL A 1 329 ? -8.114 13.364 -6.479 1.00 97.69 329 VAL A C 1
ATOM 2615 O O . VAL A 1 329 ? -9.209 12.930 -6.830 1.00 97.69 329 VAL A O 1
ATOM 2618 N N . PHE A 1 330 ? -7.468 12.884 -5.410 1.00 98.50 330 PHE A N 1
ATOM 2619 C CA . PHE A 1 330 ? -8.033 11.843 -4.550 1.00 98.50 330 PHE A CA 1
ATOM 2620 C C . PHE A 1 330 ? -9.357 12.293 -3.924 1.00 98.50 330 PHE A C 1
ATOM 2622 O O . PHE A 1 330 ? -10.333 11.549 -3.978 1.00 98.50 330 PHE A O 1
ATOM 2629 N N . TYR A 1 331 ? -9.415 13.525 -3.403 1.00 98.62 331 TYR A N 1
ATOM 2630 C CA . TYR A 1 331 ? -10.640 14.136 -2.886 1.00 98.62 331 TYR A CA 1
ATOM 2631 C C . TYR A 1 331 ? -11.745 14.151 -3.945 1.00 98.62 331 TYR A C 1
ATOM 2633 O O . TYR A 1 331 ? -12.845 13.676 -3.680 1.00 98.62 331 TYR A O 1
ATOM 2641 N N . ASP A 1 332 ? -11.451 14.632 -5.155 1.00 98.25 332 ASP A N 1
ATOM 2642 C CA . ASP A 1 332 ? -12.447 14.730 -6.224 1.00 98.25 332 ASP A CA 1
ATOM 2643 C C . ASP A 1 332 ? -12.984 13.356 -6.647 1.00 98.25 332 ASP A C 1
ATOM 2645 O O . ASP A 1 332 ? -14.190 13.206 -6.835 1.00 98.25 332 ASP A O 1
ATOM 2649 N N . ILE A 1 333 ? -12.116 12.345 -6.772 1.00 98.31 333 ILE A N 1
ATOM 2650 C CA . ILE A 1 333 ? -12.531 10.973 -7.103 1.00 98.31 333 ILE A CA 1
ATOM 2651 C C . ILE A 1 333 ? -13.393 10.388 -5.980 1.00 98.31 333 ILE A C 1
ATOM 2653 O O . ILE A 1 333 ? -14.463 9.844 -6.243 1.00 98.31 333 ILE A O 1
ATOM 2657 N N . VAL A 1 334 ? -12.946 10.505 -4.728 1.00 98.06 334 VAL A N 1
ATOM 2658 C CA . VAL A 1 334 ? -13.653 9.956 -3.564 1.00 98.06 334 VAL A CA 1
ATOM 2659 C C . VAL A 1 334 ? -15.030 10.588 -3.405 1.00 98.06 334 VAL A C 1
ATOM 2661 O O . VAL A 1 334 ? -16.016 9.865 -3.265 1.00 98.06 334 VAL A O 1
ATOM 2664 N N . MET A 1 335 ? -15.109 11.917 -3.432 1.00 98.19 335 MET A N 1
ATOM 2665 C CA . MET A 1 335 ? -16.370 12.620 -3.206 1.00 98.19 335 MET A CA 1
ATOM 2666 C C . MET A 1 335 ? -17.361 12.373 -4.344 1.00 98.19 335 MET A C 1
ATOM 2668 O O . MET A 1 335 ? -18.547 12.174 -4.082 1.00 98.19 335 MET A O 1
ATOM 2672 N N . ASP A 1 336 ? -16.885 12.290 -5.589 1.00 98.25 336 ASP A N 1
ATOM 2673 C CA . ASP A 1 336 ? -17.716 11.906 -6.732 1.00 98.25 336 ASP A CA 1
ATOM 2674 C C . ASP A 1 336 ? -18.241 10.464 -6.613 1.00 98.25 336 ASP A C 1
ATOM 2676 O O . ASP A 1 336 ? -19.431 10.216 -6.814 1.00 98.25 336 ASP A O 1
ATOM 2680 N N . LEU A 1 337 ? -17.396 9.507 -6.214 1.00 98.38 337 LEU A N 1
ATOM 2681 C CA . LEU A 1 337 ? -17.815 8.118 -6.002 1.00 98.38 337 LEU A CA 1
ATOM 2682 C C . LEU A 1 337 ? -18.835 7.983 -4.869 1.00 98.38 337 LEU A C 1
ATOM 2684 O O . LEU A 1 337 ? -19.816 7.259 -5.019 1.00 98.38 337 LEU A O 1
ATOM 2688 N N . VAL A 1 338 ? -18.635 8.686 -3.753 1.00 98.38 338 VAL A N 1
ATOM 2689 C CA . VAL A 1 338 ? -19.585 8.704 -2.629 1.00 98.38 338 VAL A CA 1
ATOM 2690 C C . VAL A 1 338 ? -20.922 9.303 -3.058 1.00 98.38 338 VAL A C 1
ATOM 2692 O O . VAL A 1 338 ? -21.972 8.797 -2.664 1.00 98.38 338 VAL A O 1
ATOM 2695 N N . HIS A 1 339 ? -20.892 10.354 -3.880 1.00 98.19 339 HIS A N 1
ATOM 2696 C CA . HIS A 1 339 ? -22.096 10.989 -4.402 1.00 98.19 339 HIS A CA 1
ATOM 2697 C C . HIS A 1 339 ? -22.871 10.071 -5.359 1.00 98.19 339 HIS A C 1
ATOM 2699 O O . HIS A 1 339 ? -24.085 9.928 -5.215 1.00 98.19 339 HIS A O 1
ATOM 2705 N N . ARG A 1 340 ? -22.183 9.426 -6.312 1.00 98.06 340 ARG A N 1
ATOM 2706 C CA . ARG A 1 340 ? -22.807 8.531 -7.304 1.00 98.06 340 ARG A CA 1
ATOM 2707 C C . ARG A 1 34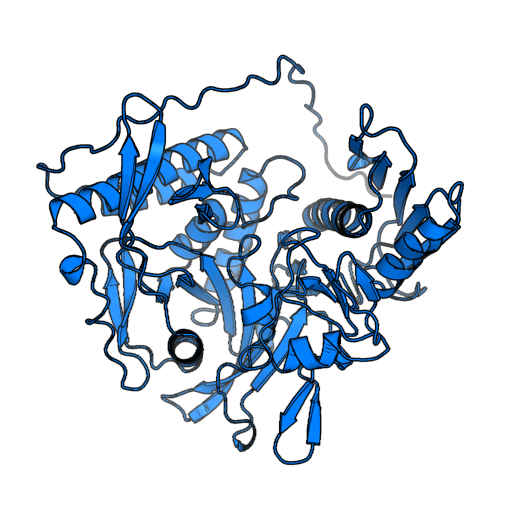0 ? -23.221 7.178 -6.727 1.00 98.06 340 ARG A C 1
ATOM 2709 O O . ARG A 1 340 ? -24.224 6.620 -7.168 1.00 98.06 340 ARG A O 1
ATOM 2716 N N . TYR A 1 341 ? -22.497 6.674 -5.726 1.00 98.00 341 TYR A N 1
ATOM 2717 C CA . TYR A 1 341 ? -22.758 5.383 -5.080 1.00 98.00 341 TYR A CA 1
ATOM 2718 C C . TYR A 1 341 ? -22.854 5.500 -3.553 1.00 98.00 341 TYR A C 1
ATOM 2720 O O . TYR A 1 341 ? -21.994 4.974 -2.830 1.00 98.00 341 TYR A O 1
ATOM 2728 N N . PRO A 1 342 ? -23.915 6.144 -3.030 1.00 96.69 342 PRO A N 1
ATOM 2729 C CA . PRO A 1 342 ? -24.104 6.287 -1.594 1.00 96.69 342 PRO A CA 1
ATOM 2730 C C . PRO A 1 342 ? -24.053 4.934 -0.878 1.00 96.69 342 PRO A C 1
ATOM 2732 O O . PRO A 1 342 ? -24.759 3.991 -1.235 1.00 96.69 342 PRO A O 1
ATOM 2735 N N . GLY A 1 343 ? -23.198 4.838 0.142 1.00 94.94 343 GLY A N 1
ATOM 2736 C CA . GLY A 1 343 ? -23.048 3.635 0.965 1.00 94.94 343 GLY A CA 1
ATOM 2737 C C . GLY A 1 343 ? -22.165 2.525 0.384 1.00 94.94 343 GLY A C 1
ATOM 2738 O O . GLY A 1 343 ? -22.009 1.511 1.058 1.00 94.94 343 GLY A O 1
ATOM 2739 N N . LYS A 1 344 ? -21.568 2.702 -0.806 1.00 98.06 344 LYS A N 1
ATOM 2740 C CA . LYS A 1 344 ? -20.648 1.716 -1.414 1.00 98.06 344 LYS A CA 1
ATOM 2741 C C . LYS A 1 344 ? -19.158 2.037 -1.254 1.00 98.06 344 LYS A C 1
ATOM 2743 O O . LYS A 1 344 ? -18.321 1.212 -1.605 1.00 98.06 344 LYS A O 1
ATOM 2748 N N . VAL A 1 345 ? -18.801 3.227 -0.775 1.00 98.62 345 VAL A N 1
ATOM 2749 C CA . VAL A 1 345 ? -17.400 3.651 -0.615 1.00 98.62 345 VAL A CA 1
ATOM 2750 C C . VAL A 1 345 ? -17.054 3.683 0.868 1.00 98.62 345 VAL A C 1
ATOM 2752 O O . VAL A 1 345 ? -17.683 4.409 1.639 1.00 98.62 345 VAL A O 1
ATOM 2755 N N . HIS A 1 346 ? -16.058 2.899 1.271 1.00 98.62 346 HIS A N 1
ATOM 2756 C CA . HIS A 1 346 ? -15.696 2.711 2.673 1.00 98.62 346 HIS A CA 1
ATOM 2757 C C . HIS A 1 346 ? -14.237 3.080 2.939 1.00 98.62 346 HIS A C 1
ATOM 2759 O O . HIS A 1 346 ? -13.356 2.833 2.115 1.00 98.62 346 HIS A O 1
ATOM 2765 N N . PHE A 1 347 ? -13.978 3.615 4.132 1.00 98.75 347 PHE A N 1
ATOM 2766 C CA . PHE A 1 347 ? -12.651 4.038 4.566 1.00 98.75 347 PHE A CA 1
ATOM 2767 C C . PHE A 1 347 ? -12.347 3.448 5.937 1.00 98.75 347 PHE A C 1
ATOM 2769 O O . PHE A 1 347 ? -13.109 3.631 6.891 1.00 98.75 347 PHE A O 1
ATOM 2776 N N . PHE A 1 348 ? -11.220 2.750 6.038 1.00 98.44 348 PHE A N 1
ATOM 2777 C CA . PHE A 1 348 ? -10.773 2.139 7.285 1.00 98.44 348 PHE A CA 1
ATOM 2778 C C . PHE A 1 348 ? -9.311 2.462 7.546 1.00 98.44 348 PHE A C 1
ATOM 2780 O O . PHE A 1 348 ? -8.509 2.527 6.617 1.00 98.44 348 PHE A O 1
ATOM 2787 N N . GLN A 1 349 ? -8.955 2.606 8.818 1.00 97.81 349 GLN A N 1
ATOM 2788 C CA . GLN A 1 349 ? -7.563 2.706 9.240 1.00 97.81 349 GLN A CA 1
ATOM 2789 C C . GLN A 1 349 ? -7.234 1.573 10.206 1.00 97.81 349 GLN A C 1
ATOM 2791 O O . GLN A 1 349 ? -7.933 1.376 11.200 1.00 97.81 349 GLN A O 1
ATOM 2796 N N . TYR A 1 350 ? -6.162 0.845 9.910 1.00 97.38 350 TYR A N 1
ATOM 2797 C CA . TYR A 1 350 ? -5.700 -0.302 10.679 1.00 97.38 350 TYR A CA 1
ATOM 2798 C C . TYR A 1 350 ? -4.318 -0.018 11.258 1.00 97.38 350 TYR A C 1
ATOM 2800 O O . TYR A 1 350 ? -3.386 0.301 10.519 1.00 97.38 350 TYR A O 1
ATOM 2808 N N . ASN A 1 351 ? -4.183 -0.140 12.578 1.00 95.62 351 ASN A N 1
ATOM 2809 C CA . ASN A 1 351 ? -2.898 -0.037 13.256 1.00 95.62 351 ASN A CA 1
ATOM 2810 C C . ASN A 1 351 ? -2.296 -1.432 13.451 1.00 95.62 351 ASN A C 1
ATOM 2812 O O . ASN A 1 351 ? -2.680 -2.161 14.362 1.00 95.62 351 ASN A O 1
ATOM 2816 N N . THR A 1 352 ? -1.325 -1.787 12.614 1.00 92.81 352 THR A N 1
ATOM 2817 C CA . THR A 1 352 ? -0.554 -3.041 12.705 1.00 92.81 352 THR A CA 1
ATOM 2818 C C . THR A 1 352 ? 0.619 -2.941 13.678 1.00 92.81 352 THR A C 1
ATOM 2820 O O . THR A 1 352 ? 1.413 -3.872 13.810 1.00 92.81 352 THR A O 1
ATOM 2823 N N . GLY A 1 353 ? 0.757 -1.795 14.348 1.00 91.50 353 GLY A N 1
ATOM 2824 C CA . GLY A 1 353 ? 1.736 -1.566 15.391 1.00 91.50 353 GLY A CA 1
ATOM 2825 C C . GLY A 1 353 ? 1.373 -2.286 16.684 1.00 91.50 353 GLY A C 1
ATOM 2826 O O . GLY A 1 353 ? 1.482 -3.507 16.791 1.00 91.50 353 GLY A O 1
ATOM 2827 N N . GLY A 1 354 ? 1.035 -1.513 17.702 1.00 92.00 354 GLY A N 1
ATOM 2828 C CA . GLY A 1 354 ? 0.724 -2.014 19.031 1.00 92.00 354 GLY A CA 1
ATOM 2829 C C . GLY A 1 354 ? 0.246 -0.897 19.946 1.00 92.00 354 GLY A C 1
ATOM 2830 O O . GLY A 1 354 ? 0.009 0.223 19.494 1.00 92.00 354 GLY A O 1
ATOM 2831 N N . MET A 1 355 ? 0.130 -1.203 21.231 1.00 92.75 355 MET A N 1
ATOM 2832 C CA . MET A 1 355 ? -0.248 -0.239 22.257 1.00 92.75 355 MET A CA 1
ATOM 2833 C C . MET A 1 355 ? 0.673 -0.335 23.467 1.00 92.75 355 MET A C 1
ATOM 2835 O O . MET A 1 355 ? 1.192 -1.403 23.778 1.00 92.75 355 MET A O 1
ATOM 2839 N N . GLY A 1 356 ? 0.878 0.778 24.164 1.00 92.75 356 GLY A N 1
ATOM 2840 C CA . GLY A 1 356 ? 1.596 0.779 25.433 1.00 92.75 356 GLY A CA 1
ATOM 2841 C C . GLY A 1 356 ? 3.096 1.042 25.324 1.00 92.75 356 GLY A C 1
ATOM 2842 O O . GLY A 1 356 ? 3.765 1.056 26.349 1.00 92.75 356 GLY A O 1
ATOM 2843 N N . GLU A 1 357 ? 3.660 1.316 24.149 1.00 94.19 357 GLU A N 1
ATOM 2844 C CA . GLU A 1 357 ? 5.080 1.673 24.057 1.00 94.19 357 GLU A CA 1
ATOM 2845 C C . GLU A 1 357 ? 5.403 2.984 24.789 1.00 94.19 357 GLU A C 1
ATOM 2847 O O . GLU A 1 357 ? 4.636 3.947 24.719 1.00 94.19 357 GLU A O 1
ATOM 2852 N N . ILE A 1 358 ? 6.537 3.006 25.495 1.00 92.44 358 ILE A N 1
ATOM 2853 C CA . ILE A 1 358 ? 7.126 4.211 26.094 1.00 92.44 358 ILE A CA 1
ATOM 2854 C C . ILE A 1 358 ? 8.587 4.274 25.663 1.00 92.44 358 ILE A C 1
ATOM 2856 O O . ILE A 1 358 ? 9.361 3.349 25.932 1.00 92.44 358 ILE A O 1
ATOM 2860 N N . ILE A 1 359 ? 8.952 5.377 25.015 1.00 88.62 359 ILE A N 1
ATOM 2861 C CA . ILE A 1 359 ? 10.324 5.715 24.645 1.00 88.62 359 ILE A CA 1
ATOM 2862 C C . ILE A 1 359 ? 10.683 6.995 25.391 1.00 88.62 359 ILE A C 1
ATOM 2864 O O . ILE A 1 359 ? 10.038 8.022 25.202 1.00 88.62 359 ILE A O 1
ATOM 2868 N N . GLU A 1 360 ? 11.699 6.919 26.242 1.00 87.44 360 GLU A N 1
ATOM 2869 C CA . GLU A 1 360 ? 12.298 8.093 26.871 1.00 87.44 360 GLU A CA 1
ATOM 2870 C C . GLU A 1 360 ? 13.361 8.674 25.947 1.00 87.44 360 GLU A C 1
ATOM 2872 O O . GLU A 1 360 ? 14.142 7.934 25.340 1.00 87.44 360 GLU A O 1
ATOM 2877 N N . VAL A 1 361 ? 13.398 9.999 25.862 1.00 84.06 361 VAL A N 1
ATOM 2878 C CA . VAL A 1 361 ? 14.448 10.736 25.162 1.00 84.06 361 VAL A CA 1
ATOM 2879 C C . VAL A 1 361 ? 15.289 11.440 26.215 1.00 84.06 361 VAL A C 1
ATOM 2881 O O . VAL A 1 361 ? 14.785 12.265 26.975 1.00 84.06 361 VAL A O 1
ATOM 2884 N N . ASP A 1 362 ? 16.571 11.102 26.272 1.00 81.81 362 ASP A N 1
ATOM 2885 C CA . ASP A 1 362 ? 17.540 11.818 27.092 1.00 81.81 362 ASP A CA 1
ATOM 2886 C C . ASP A 1 362 ? 17.688 13.244 26.544 1.00 81.81 362 ASP A C 1
ATOM 2888 O O . ASP A 1 362 ? 18.124 13.439 25.410 1.00 81.81 362 ASP A O 1
ATOM 2892 N N . GLN A 1 363 ? 17.298 14.245 27.334 1.00 78.88 363 GLN A N 1
ATOM 2893 C CA . GLN A 1 363 ? 17.255 15.635 26.870 1.00 78.88 363 GLN A CA 1
ATOM 2894 C C . GLN A 1 363 ? 18.640 16.230 26.578 1.00 78.88 363 GLN A C 1
ATOM 2896 O O . GLN A 1 363 ? 18.741 17.160 25.784 1.00 78.88 363 GLN A O 1
ATOM 2901 N N . ALA A 1 364 ? 19.708 15.707 27.189 1.00 79.69 364 ALA A N 1
ATOM 2902 C CA . ALA A 1 364 ? 21.061 16.223 26.999 1.00 79.69 364 ALA A CA 1
ATOM 2903 C C . ALA A 1 364 ? 21.732 15.650 25.742 1.00 79.69 364 ALA A C 1
ATOM 2905 O O . ALA A 1 364 ? 22.548 16.317 25.110 1.00 79.69 364 ALA A O 1
ATOM 2906 N N . THR A 1 365 ? 21.410 14.406 25.387 1.00 82.25 365 THR A N 1
ATOM 2907 C CA . THR A 1 365 ? 22.091 13.660 24.317 1.00 82.25 365 THR A CA 1
ATOM 2908 C C . THR A 1 365 ? 21.195 13.329 23.126 1.00 82.25 365 THR A C 1
ATOM 2910 O O . THR A 1 365 ? 21.697 12.871 22.102 1.00 82.25 365 THR A O 1
ATOM 2913 N N . GLY A 1 366 ? 19.876 13.499 23.252 1.00 79.88 366 GLY A N 1
ATOM 2914 C CA . GLY A 1 366 ? 18.884 13.061 22.267 1.00 79.88 366 GLY A CA 1
ATOM 2915 C C . GLY A 1 366 ? 18.750 11.538 22.156 1.00 79.88 366 GLY A C 1
ATOM 2916 O O . GLY A 1 366 ? 18.018 11.047 21.296 1.00 79.88 366 GLY A O 1
ATOM 2917 N N . LYS A 1 367 ? 19.451 10.761 22.998 1.00 83.19 367 LYS A N 1
ATOM 2918 C CA . LYS A 1 367 ? 19.403 9.297 22.940 1.00 83.19 367 LYS A CA 1
ATOM 2919 C C . LYS A 1 367 ? 18.039 8.781 23.359 1.00 83.19 367 LYS A C 1
ATOM 2921 O O . LYS A 1 367 ? 17.504 9.155 24.399 1.00 83.19 367 LYS A O 1
ATOM 2926 N N . LYS A 1 368 ? 17.526 7.836 22.576 1.00 84.88 368 LYS A N 1
ATOM 2927 C CA . LYS A 1 368 ? 16.250 7.176 22.834 1.00 84.88 368 LYS A CA 1
ATOM 2928 C C . LYS A 1 368 ? 16.446 5.868 23.577 1.00 84.88 368 LYS A C 1
ATOM 2930 O O . LYS A 1 368 ? 17.273 5.041 23.193 1.00 84.88 368 LYS A O 1
ATOM 2935 N N . LYS A 1 369 ? 15.643 5.660 24.615 1.00 86.62 369 LYS A N 1
ATOM 2936 C CA . LYS A 1 369 ? 15.618 4.442 25.419 1.00 86.62 369 LYS A CA 1
ATOM 2937 C C . LYS A 1 369 ? 14.208 3.869 25.431 1.00 86.62 369 LYS A C 1
ATOM 2939 O O . LYS A 1 369 ? 13.265 4.519 25.869 1.00 86.62 369 LYS A O 1
ATOM 2944 N N . LEU A 1 370 ? 14.068 2.626 24.979 1.00 87.56 370 LEU A N 1
ATOM 2945 C CA . LEU A 1 370 ? 12.809 1.894 25.072 1.00 87.56 370 LEU A CA 1
ATOM 2946 C C . LEU A 1 370 ? 12.566 1.468 26.527 1.00 87.56 370 LEU A C 1
ATOM 2948 O O . LEU A 1 370 ? 13.242 0.574 27.032 1.00 87.56 370 LEU A O 1
ATOM 2952 N N . VAL A 1 371 ? 11.609 2.112 27.194 1.00 91.88 371 VAL A N 1
ATOM 2953 C CA . VAL A 1 371 ? 11.244 1.838 28.595 1.00 91.88 371 VAL A CA 1
ATOM 2954 C C . VAL A 1 371 ? 10.214 0.724 28.679 1.00 91.88 371 VAL A C 1
ATOM 2956 O O . VAL A 1 371 ? 10.316 -0.165 29.522 1.00 91.88 371 VAL A O 1
ATOM 2959 N N . ARG A 1 372 ? 9.231 0.743 27.775 1.00 91.94 372 ARG A N 1
ATOM 2960 C CA . ARG A 1 372 ? 8.194 -0.284 27.693 1.00 91.94 372 ARG A CA 1
ATOM 2961 C C . ARG A 1 372 ? 7.953 -0.648 26.240 1.00 91.94 372 ARG A C 1
ATOM 2963 O O . ARG A 1 372 ? 7.742 0.232 25.411 1.00 91.94 372 ARG A O 1
ATOM 2970 N N . LYS A 1 373 ? 7.991 -1.946 25.938 1.00 91.38 373 LYS A N 1
ATOM 2971 C CA . LYS A 1 373 ? 7.639 -2.479 24.617 1.00 91.38 373 LYS A CA 1
ATOM 2972 C C . LYS A 1 373 ? 6.129 -2.394 24.403 1.00 91.38 373 LYS A C 1
ATOM 2974 O O . LYS A 1 373 ? 5.367 -2.580 25.347 1.00 91.38 373 LYS A O 1
ATOM 2979 N N . ALA A 1 374 ? 5.720 -2.160 23.160 1.00 92.00 374 ALA A N 1
ATOM 2980 C CA . ALA A 1 374 ? 4.316 -2.231 22.776 1.00 92.00 374 ALA A CA 1
ATOM 2981 C C . ALA A 1 374 ? 3.776 -3.663 22.894 1.00 92.00 374 ALA A C 1
ATOM 2983 O O . ALA A 1 374 ? 4.428 -4.614 22.452 1.00 92.00 374 ALA A O 1
ATOM 2984 N N . GLU A 1 375 ? 2.543 -3.797 23.367 1.00 92.75 375 GLU A N 1
ATOM 2985 C CA . GLU A 1 375 ? 1.722 -4.973 23.113 1.00 92.75 375 GLU A CA 1
ATOM 2986 C C . GLU A 1 375 ? 1.275 -4.951 21.651 1.00 92.75 375 GLU A C 1
ATOM 2988 O O . GLU A 1 375 ? 0.522 -4.075 21.218 1.00 92.75 375 GLU A O 1
ATOM 2993 N N . ARG A 1 376 ? 1.803 -5.888 20.859 1.00 91.25 376 ARG A N 1
ATOM 2994 C CA . ARG A 1 376 ? 1.487 -6.005 19.433 1.00 91.25 376 ARG A CA 1
ATOM 2995 C C . ARG A 1 376 ? 0.059 -6.495 19.243 1.00 91.25 376 ARG A C 1
ATOM 2997 O O . ARG A 1 376 ? -0.395 -7.374 19.972 1.00 91.25 376 ARG A O 1
ATOM 3004 N N . VAL A 1 377 ? -0.609 -5.982 18.212 1.00 90.75 377 VAL A N 1
ATOM 3005 C CA . VAL A 1 377 ? -1.894 -6.545 17.793 1.00 90.75 377 VAL A CA 1
ATOM 3006 C C . VAL A 1 377 ? -1.687 -7.989 17.313 1.00 90.75 377 VAL A C 1
ATOM 3008 O O . VAL A 1 377 ? -0.843 -8.223 16.442 1.00 90.75 377 VAL A O 1
ATOM 3011 N N . PRO A 1 378 ? -2.426 -8.975 17.851 1.00 91.25 378 PRO A N 1
ATOM 3012 C CA . PRO A 1 378 ? -2.394 -10.329 17.317 1.00 91.25 378 PRO A CA 1
ATOM 3013 C C . PRO A 1 378 ? -2.864 -10.350 15.860 1.00 91.25 378 PRO A C 1
ATOM 3015 O O . PRO A 1 378 ? -3.849 -9.696 15.507 1.00 91.25 378 PRO A O 1
ATOM 3018 N N . ILE A 1 379 ? -2.192 -11.125 15.007 1.00 90.06 379 ILE A N 1
ATOM 3019 C CA . ILE A 1 379 ? -2.534 -11.188 13.580 1.00 90.06 379 ILE A CA 1
ATOM 3020 C C . ILE A 1 379 ? -3.963 -11.696 13.354 1.00 90.06 379 ILE A C 1
ATOM 3022 O O . ILE A 1 379 ? -4.698 -11.107 12.566 1.00 90.06 379 ILE A O 1
ATOM 3026 N N . ASP A 1 380 ? -4.400 -12.706 14.109 1.00 92.12 380 ASP A N 1
ATOM 3027 C CA . ASP A 1 380 ? -5.759 -13.245 14.000 1.00 92.12 380 ASP A CA 1
ATOM 3028 C C . ASP A 1 380 ? -6.814 -12.217 14.414 1.00 92.12 380 ASP A C 1
ATOM 3030 O O . ASP A 1 380 ? -7.872 -12.128 13.789 1.00 92.12 380 ASP A O 1
ATOM 3034 N N . LEU A 1 381 ? -6.499 -11.375 15.406 1.00 94.69 381 LEU A N 1
ATOM 3035 C CA . LEU A 1 381 ? -7.361 -10.264 15.795 1.00 94.69 381 LEU A CA 1
ATOM 3036 C C . LEU A 1 381 ? -7.440 -9.222 14.676 1.00 94.69 381 LEU A C 1
ATOM 3038 O O . LEU A 1 381 ? -8.533 -8.820 14.297 1.00 94.69 381 LEU A O 1
ATOM 3042 N N . MET A 1 382 ? -6.311 -8.813 14.095 1.00 95.56 382 MET A N 1
ATOM 3043 C CA . MET A 1 382 ? -6.317 -7.862 12.977 1.00 95.56 382 MET A CA 1
ATOM 3044 C C . MET A 1 382 ? -7.058 -8.415 11.746 1.00 95.56 382 MET A C 1
ATOM 3046 O O . MET A 1 382 ? -7.785 -7.681 11.073 1.00 95.56 382 MET A O 1
ATOM 3050 N N . ALA A 1 383 ? -6.933 -9.715 11.475 1.00 95.12 383 ALA A N 1
ATOM 3051 C CA . ALA A 1 383 ? -7.693 -10.394 10.433 1.00 95.12 383 ALA A CA 1
ATOM 3052 C C . ALA A 1 383 ? -9.201 -10.377 10.724 1.00 95.12 383 ALA A C 1
ATOM 3054 O O . ALA A 1 383 ? -9.982 -10.071 9.821 1.00 95.12 383 ALA A O 1
ATOM 3055 N N . ALA A 1 384 ? -9.600 -10.650 11.971 1.00 96.00 384 ALA A N 1
ATOM 3056 C CA . ALA A 1 384 ? -10.988 -10.563 12.416 1.00 96.00 384 ALA A CA 1
ATOM 3057 C C . ALA A 1 384 ? -11.539 -9.136 12.280 1.00 96.00 384 ALA A C 1
ATOM 3059 O O . ALA A 1 384 ? -12.627 -8.965 11.743 1.00 96.00 384 ALA A O 1
ATOM 3060 N N . LEU A 1 385 ? -10.769 -8.107 12.654 1.00 97.00 385 LEU A N 1
ATOM 3061 C CA . LEU A 1 385 ? -11.173 -6.700 12.524 1.00 97.00 385 LEU A CA 1
ATOM 3062 C C . LEU A 1 385 ? -11.439 -6.307 11.066 1.00 97.00 385 LEU A C 1
ATOM 3064 O O . LEU A 1 385 ? -12.478 -5.722 10.757 1.00 97.00 385 LEU A O 1
ATOM 3068 N N . GLN A 1 386 ? -10.532 -6.666 10.154 1.00 97.12 386 GLN A N 1
ATOM 3069 C CA . GLN A 1 386 ? -10.720 -6.426 8.719 1.00 97.12 386 GLN A CA 1
ATOM 3070 C C . GLN A 1 386 ? -11.929 -7.189 8.170 1.00 97.12 386 GLN A C 1
ATOM 3072 O O . GLN A 1 386 ? -12.741 -6.622 7.439 1.00 97.12 386 GLN A O 1
ATOM 3077 N N . ARG A 1 387 ? -12.075 -8.466 8.541 1.00 96.56 387 ARG A N 1
ATOM 3078 C CA . ARG A 1 387 ? -13.219 -9.298 8.156 1.00 96.56 387 ARG A CA 1
ATOM 3079 C C . ARG A 1 387 ? -14.532 -8.708 8.665 1.00 96.56 387 ARG A C 1
ATOM 3081 O O . ARG A 1 387 ? -15.480 -8.624 7.893 1.00 96.56 387 ARG A O 1
ATOM 3088 N N . ALA A 1 388 ? -14.584 -8.240 9.907 1.00 96.50 388 ALA A N 1
ATOM 3089 C CA . ALA A 1 388 ? -15.799 -7.701 10.500 1.00 96.50 388 ALA A CA 1
ATOM 3090 C C . ALA A 1 388 ? -16.234 -6.364 9.896 1.00 96.50 388 ALA A C 1
ATOM 3092 O O . ALA A 1 388 ? -17.427 -6.127 9.704 1.00 96.50 388 ALA A O 1
ATOM 3093 N N . HIS A 1 389 ? -15.280 -5.508 9.518 1.00 96.88 389 HIS A N 1
ATOM 3094 C CA . HIS A 1 389 ? -15.578 -4.325 8.712 1.00 96.88 389 HIS A CA 1
ATOM 3095 C C . HIS A 1 389 ? -16.211 -4.690 7.364 1.00 96.88 389 HIS A C 1
ATOM 3097 O O . HIS A 1 389 ? -17.211 -4.087 6.984 1.00 96.88 389 HIS A O 1
ATOM 3103 N N . LEU A 1 390 ? -15.673 -5.698 6.669 1.00 97.00 390 LEU A N 1
ATOM 3104 C CA . LEU A 1 390 ? -16.194 -6.145 5.371 1.00 97.00 390 LEU A CA 1
ATOM 3105 C C . LEU A 1 390 ? -17.561 -6.841 5.503 1.00 97.00 390 LEU A C 1
ATOM 3107 O O . LEU A 1 390 ? -18.423 -6.671 4.645 1.00 97.00 390 LEU A O 1
ATOM 3111 N N . ARG A 1 391 ? -17.780 -7.601 6.584 1.00 96.19 391 ARG A N 1
ATOM 3112 C CA . ARG A 1 391 ? -19.061 -8.265 6.887 1.00 96.19 391 ARG A CA 1
ATOM 3113 C C . ARG A 1 391 ? -20.128 -7.312 7.434 1.00 96.19 391 ARG A C 1
ATOM 3115 O O . ARG A 1 391 ? -21.304 -7.669 7.421 1.00 96.19 391 ARG A O 1
ATOM 3122 N N . GLY A 1 392 ? -19.736 -6.138 7.930 1.00 94.00 392 GLY A N 1
ATOM 3123 C CA . GLY A 1 392 ? -20.643 -5.161 8.533 1.00 94.00 392 GLY A CA 1
ATOM 3124 C C . GLY A 1 392 ? -21.088 -5.502 9.960 1.00 94.00 392 GLY A C 1
ATOM 3125 O O . GLY A 1 392 ? -22.177 -5.102 10.357 1.00 94.00 392 GLY A O 1
ATOM 3126 N N . ASN A 1 393 ? -20.281 -6.242 10.729 1.00 93.69 393 ASN A N 1
ATOM 3127 C CA . ASN A 1 393 ? -20.584 -6.637 12.117 1.00 93.69 393 ASN A CA 1
ATOM 3128 C C . ASN A 1 393 ? -19.535 -6.185 13.149 1.00 93.69 393 ASN A C 1
ATOM 3130 O O . ASN A 1 393 ? -19.516 -6.696 14.268 1.00 93.69 393 ASN A O 1
ATOM 3134 N N . ALA A 1 394 ? -18.653 -5.254 12.786 1.00 94.62 394 ALA A N 1
ATOM 3135 C CA . ALA A 1 394 ? -17.820 -4.565 13.765 1.00 94.62 394 ALA A CA 1
ATOM 3136 C C . ALA A 1 394 ? -18.675 -3.585 14.584 1.00 94.62 394 ALA A C 1
ATOM 3138 O O . ALA A 1 394 ? -19.477 -2.841 14.018 1.00 94.62 394 ALA A O 1
ATOM 3139 N N . GLU A 1 395 ? -18.486 -3.568 15.903 1.00 95.56 395 GLU A N 1
ATOM 3140 C CA . GLU A 1 395 ? -19.124 -2.597 16.790 1.00 95.56 395 GLU A CA 1
ATOM 3141 C C . GLU A 1 395 ? -18.205 -1.390 16.967 1.00 95.56 395 GLU A C 1
ATOM 3143 O O . GLU A 1 395 ? -17.033 -1.534 17.339 1.00 95.56 395 GLU A O 1
ATOM 3148 N N . HIS A 1 396 ? -18.744 -0.198 16.717 1.00 95.81 396 HIS A N 1
ATOM 3149 C CA . HIS A 1 396 ? -17.996 1.052 16.766 1.00 95.81 396 HIS A CA 1
ATOM 3150 C C . HIS A 1 396 ? -18.436 1.949 17.920 1.00 95.81 396 HIS A C 1
ATOM 3152 O O . HIS A 1 396 ? -19.615 2.002 18.264 1.00 95.81 396 HIS A O 1
ATOM 3158 N N . ALA A 1 397 ? -17.493 2.718 18.460 1.00 95.31 397 ALA A N 1
ATOM 3159 C CA . ALA A 1 397 ? -17.769 3.816 19.380 1.00 95.31 397 ALA A CA 1
ATOM 3160 C C . ALA A 1 397 ? -16.958 5.067 19.000 1.00 95.31 397 ALA A C 1
ATOM 3162 O O . ALA A 1 397 ? -15.881 4.946 18.408 1.00 95.31 397 ALA A O 1
ATOM 3163 N N . PRO A 1 398 ? -17.428 6.280 19.347 1.00 94.69 398 PRO A N 1
ATOM 3164 C CA . PRO A 1 398 ? -16.662 7.501 19.128 1.00 94.69 398 PRO A CA 1
ATOM 3165 C C . PRO A 1 398 ? -15.284 7.446 19.798 1.00 94.69 398 PRO A C 1
ATOM 3167 O O . PRO A 1 398 ? -15.160 7.197 20.996 1.00 94.69 398 PRO A O 1
ATOM 3170 N N . GLY A 1 399 ? -14.242 7.708 19.015 1.00 92.75 399 GLY A N 1
ATOM 3171 C CA . GLY A 1 399 ? -12.855 7.703 19.451 1.00 92.75 399 GLY A CA 1
ATOM 3172 C C . GLY A 1 399 ? -12.319 9.081 19.834 1.00 92.75 399 GLY A C 1
ATOM 3173 O O . GLY A 1 399 ? -12.823 10.133 19.420 1.00 92.75 399 GLY A O 1
ATOM 3174 N N . ARG A 1 400 ? -11.218 9.082 20.594 1.00 92.69 400 ARG A N 1
ATOM 3175 C CA . ARG A 1 400 ? -10.520 10.312 21.020 1.00 92.69 400 ARG A CA 1
ATOM 3176 C C . ARG A 1 400 ? -9.891 11.084 19.857 1.00 92.69 400 ARG A C 1
ATOM 3178 O O . ARG A 1 400 ? -9.825 12.303 19.911 1.00 92.69 400 ARG A O 1
ATOM 3185 N N . LEU A 1 401 ? -9.518 10.391 18.779 1.00 93.56 401 LEU A N 1
ATOM 3186 C CA . LEU A 1 401 ? -8.973 10.994 17.557 1.00 93.56 401 LEU A CA 1
ATOM 3187 C C . LEU A 1 401 ? -10.059 11.480 16.576 1.00 93.56 401 LEU A C 1
ATOM 3189 O O . LEU A 1 401 ? -9.764 11.751 15.418 1.00 93.56 401 LEU A O 1
ATOM 3193 N N . GLY A 1 402 ? -11.319 11.585 17.018 1.00 92.31 402 GLY A N 1
ATOM 3194 C CA . GLY A 1 402 ? -12.428 12.117 16.214 1.00 92.31 402 GLY A CA 1
ATOM 3195 C C . GLY A 1 402 ? -13.023 11.135 15.193 1.00 92.31 402 GLY A C 1
ATOM 3196 O O . GLY A 1 402 ? -14.035 11.441 14.560 1.00 92.31 402 GLY A O 1
ATOM 3197 N N . THR A 1 403 ? -12.426 9.961 15.046 1.00 96.00 403 THR A N 1
ATOM 3198 C CA . THR A 1 403 ? -12.885 8.837 14.219 1.00 96.00 403 THR A CA 1
ATOM 3199 C C . THR A 1 403 ? -13.715 7.858 15.052 1.00 96.00 403 THR A C 1
ATOM 3201 O O . THR A 1 403 ? -13.826 7.998 16.272 1.00 96.00 403 THR A O 1
ATOM 3204 N N . GLU A 1 404 ? -14.309 6.856 14.410 1.00 97.25 404 GLU A N 1
ATOM 3205 C CA . GLU A 1 404 ? -15.013 5.775 15.101 1.00 97.25 404 GLU A CA 1
ATOM 3206 C C . GLU A 1 404 ? -14.075 4.588 15.319 1.00 97.25 404 GLU A C 1
ATOM 3208 O O . GLU A 1 404 ? -13.501 4.057 14.370 1.00 97.25 404 GLU A O 1
ATOM 3213 N N . TYR A 1 405 ? -13.901 4.167 16.567 1.00 96.81 405 TYR A N 1
ATOM 3214 C CA . TYR A 1 405 ? -13.031 3.053 16.935 1.00 96.81 405 TYR A CA 1
ATOM 3215 C C . TYR A 1 405 ? -13.834 1.768 16.942 1.00 96.81 405 TYR A C 1
ATOM 3217 O O . TYR A 1 405 ? -14.958 1.760 17.436 1.00 96.81 405 TYR A O 1
ATOM 3225 N N . VAL A 1 406 ? -13.250 0.673 16.462 1.00 96.31 406 VAL A N 1
ATOM 3226 C CA . VAL A 1 406 ? -13.814 -0.646 16.760 1.00 96.31 406 VAL A CA 1
ATOM 3227 C C . VAL A 1 406 ? -13.594 -0.919 18.244 1.00 96.31 406 VAL A C 1
ATOM 3229 O O . VAL A 1 406 ? -12.465 -0.820 18.723 1.00 96.31 406 VAL A O 1
ATOM 3232 N N . VAL A 1 407 ? -14.663 -1.246 18.966 1.00 95.38 407 VAL A N 1
ATOM 3233 C CA . VAL A 1 407 ? -14.616 -1.597 20.399 1.00 95.38 407 VAL A CA 1
ATOM 3234 C C . VAL A 1 407 ? -14.857 -3.081 20.637 1.00 95.38 407 VAL A C 1
ATOM 3236 O O . VAL A 1 407 ? -14.359 -3.641 21.612 1.00 95.38 407 VAL A O 1
ATOM 3239 N N . ARG A 1 408 ? -15.567 -3.739 19.719 1.00 93.88 408 ARG A N 1
ATOM 3240 C CA . ARG A 1 408 ? -15.819 -5.174 19.765 1.00 93.88 408 ARG A CA 1
ATOM 3241 C C . ARG A 1 408 ? -15.943 -5.742 18.357 1.00 93.88 408 ARG A C 1
ATOM 3243 O O . ARG A 1 408 ? -16.471 -5.102 17.449 1.00 93.88 408 ARG A O 1
ATOM 3250 N N . CYS A 1 409 ? -15.429 -6.951 18.172 1.00 90.69 409 CYS A N 1
ATOM 3251 C CA . CYS A 1 409 ? -15.445 -7.647 16.893 1.00 90.69 409 CYS A CA 1
ATOM 3252 C C . CYS A 1 409 ? -15.443 -9.159 17.118 1.00 90.69 409 CYS A C 1
ATOM 3254 O O . CYS A 1 409 ? -14.569 -9.669 17.810 1.00 90.69 409 CYS A O 1
ATOM 3256 N N . GLU A 1 410 ? -16.404 -9.875 16.524 1.00 87.06 410 GLU A N 1
ATOM 3257 C CA . GLU A 1 410 ? -16.470 -11.349 16.538 1.00 87.06 410 GLU A CA 1
ATOM 3258 C C . GLU A 1 410 ? -16.279 -11.974 17.937 1.00 87.06 410 GLU A C 1
ATOM 3260 O O . GLU A 1 410 ? -15.577 -12.962 18.123 1.00 87.06 410 GLU A O 1
ATOM 3265 N N . GLY A 1 411 ? -16.906 -11.368 18.949 1.00 81.25 411 GLY A N 1
ATOM 3266 C CA . GLY A 1 411 ? -16.825 -11.832 20.337 1.00 81.25 411 GLY A CA 1
ATOM 3267 C C . GLY A 1 411 ? -15.579 -11.381 21.106 1.00 81.25 411 GLY A C 1
ATOM 3268 O O . GLY A 1 411 ? -15.542 -11.576 22.317 1.00 81.25 411 GLY A O 1
ATOM 3269 N N . VAL A 1 412 ? -14.611 -10.729 20.455 1.00 89.06 412 VAL A N 1
ATOM 3270 C CA . VAL A 1 412 ? -13.442 -10.128 21.108 1.00 89.06 412 VAL A CA 1
ATOM 3271 C C . VAL A 1 412 ? -13.756 -8.695 21.533 1.00 89.06 412 VAL A C 1
ATOM 3273 O O . VAL A 1 412 ? -14.081 -7.849 20.699 1.00 89.06 412 VAL A O 1
ATOM 3276 N N . ASP A 1 413 ? -13.644 -8.435 22.833 1.00 91.31 413 ASP A N 1
ATOM 3277 C CA . ASP A 1 413 ? -13.714 -7.105 23.442 1.00 91.31 413 ASP A CA 1
ATOM 3278 C C . ASP A 1 413 ? -12.323 -6.447 23.407 1.00 91.31 413 ASP A C 1
ATOM 3280 O O . ASP A 1 413 ? -11.334 -7.040 23.848 1.00 91.31 413 ASP A O 1
ATOM 3284 N N . LEU A 1 414 ? -12.235 -5.231 22.861 1.00 93.38 414 LEU A N 1
ATOM 3285 C CA . LEU A 1 414 ? -10.972 -4.508 22.697 1.00 93.38 414 LEU A CA 1
ATOM 3286 C C . LEU A 1 414 ? -10.601 -3.624 23.898 1.00 93.38 414 LEU A C 1
ATOM 3288 O O . LEU A 1 414 ? -9.560 -2.973 23.863 1.00 93.38 414 LEU A O 1
ATOM 3292 N N . SER A 1 415 ? -11.390 -3.611 24.977 1.00 91.19 415 SER A N 1
ATOM 3293 C CA . SER A 1 415 ? -11.131 -2.811 26.186 1.00 91.19 415 SER A CA 1
ATOM 3294 C C . SER A 1 415 ? -9.810 -3.149 26.877 1.00 91.19 415 SER A C 1
ATOM 3296 O O . SER A 1 415 ? -9.271 -2.312 27.601 1.00 91.19 415 SER A O 1
ATOM 3298 N N . ALA A 1 416 ? -9.255 -4.344 26.642 1.00 90.62 416 ALA A N 1
ATOM 3299 C CA . ALA A 1 416 ? -7.906 -4.705 27.075 1.00 90.62 416 ALA A CA 1
ATOM 3300 C C . ALA A 1 416 ? -6.831 -3.776 26.482 1.00 90.62 416 ALA A C 1
ATOM 3302 O O . ALA A 1 416 ? -5.834 -3.507 27.146 1.00 90.62 416 ALA A O 1
ATOM 3303 N N . TRP A 1 417 ? -7.086 -3.227 25.292 1.00 93.00 417 TRP A N 1
ATOM 3304 C CA . TRP A 1 417 ? -6.256 -2.245 24.598 1.00 93.00 417 TRP A CA 1
ATOM 3305 C C . TRP A 1 417 ? -6.870 -0.841 24.652 1.00 93.00 417 TRP A C 1
ATOM 3307 O O . TRP A 1 417 ? -6.761 -0.076 23.697 1.00 93.00 417 TRP A O 1
ATOM 3317 N N . ASP A 1 418 ? -7.549 -0.476 25.744 1.00 92.62 418 ASP A N 1
ATOM 3318 C CA . ASP A 1 418 ? -7.815 0.939 26.006 1.00 92.62 418 ASP A CA 1
ATOM 3319 C C . ASP A 1 418 ? -6.510 1.603 26.468 1.00 92.62 418 ASP A C 1
ATOM 3321 O O . ASP A 1 418 ? -5.941 1.162 27.473 1.00 92.62 418 ASP A O 1
ATOM 3325 N N . PRO A 1 419 ? -6.034 2.682 25.816 1.00 93.44 419 PRO A N 1
ATOM 3326 C CA . PRO A 1 419 ? -4.826 3.365 26.258 1.00 93.44 419 PRO A CA 1
ATOM 3327 C C . PRO A 1 419 ? -4.863 3.833 27.724 1.00 93.44 419 PRO A C 1
ATOM 3329 O O . PRO A 1 419 ? -3.797 3.966 28.318 1.00 93.44 419 PRO A O 1
ATOM 3332 N N . ALA A 1 420 ? -6.040 4.024 28.338 1.00 94.12 420 ALA A N 1
ATOM 3333 C CA . ALA A 1 420 ? -6.171 4.344 29.768 1.00 94.12 420 ALA A CA 1
ATOM 3334 C C . ALA A 1 420 ? -5.642 3.237 30.704 1.00 94.12 420 ALA A C 1
ATOM 3336 O O . ALA A 1 420 ? -5.362 3.490 31.872 1.00 94.12 420 ALA A O 1
ATOM 3337 N N . ARG A 1 421 ? -5.471 2.006 30.201 1.00 94.69 421 ARG A N 1
ATOM 3338 C CA . ARG A 1 421 ? -4.812 0.910 30.931 1.00 94.69 421 ARG A CA 1
ATOM 3339 C C . ARG A 1 421 ? -3.287 0.980 30.875 1.00 94.69 421 ARG A C 1
ATOM 3341 O O . ARG A 1 421 ? -2.617 0.352 31.687 1.00 94.69 421 ARG A O 1
ATOM 3348 N N . PHE A 1 422 ? -2.740 1.721 29.914 1.00 94.69 422 PHE A N 1
ATOM 3349 C CA . PHE A 1 422 ? -1.303 1.795 29.655 1.00 94.69 422 PHE A CA 1
ATOM 3350 C C . PHE A 1 422 ? -0.692 3.120 30.098 1.00 94.69 422 PHE A C 1
ATOM 3352 O O . PHE A 1 422 ? 0.502 3.161 30.400 1.00 94.69 422 PHE A O 1
ATOM 3359 N N . TYR A 1 423 ? -1.478 4.190 30.104 1.00 95.81 423 TYR A N 1
ATOM 3360 C CA . TYR A 1 423 ? -1.005 5.559 30.240 1.00 95.81 423 TYR A CA 1
ATOM 3361 C C . TYR A 1 423 ? -1.902 6.350 31.191 1.00 95.81 423 TYR A C 1
ATOM 3363 O O . TYR A 1 423 ? -3.104 6.089 31.271 1.00 95.81 423 TYR A O 1
ATOM 3371 N N . SER A 1 424 ? -1.334 7.350 31.868 1.00 95.31 424 SER A N 1
ATOM 3372 C CA . SER A 1 424 ? -2.141 8.361 32.557 1.00 95.31 424 SER A CA 1
ATOM 3373 C C . SER A 1 424 ? -2.904 9.227 31.546 1.00 95.31 424 SER A C 1
ATOM 3375 O O . SER A 1 424 ? -2.566 9.265 30.357 1.00 95.31 424 SER A O 1
ATOM 3377 N N . GLN A 1 425 ? -3.927 9.952 32.005 1.00 94.56 425 GLN A N 1
ATOM 3378 C CA . GLN A 1 425 ? -4.672 10.854 31.126 1.00 94.56 425 GLN A CA 1
ATOM 3379 C C . GLN A 1 425 ? -3.767 11.956 30.556 1.00 94.56 425 GLN A C 1
ATOM 3381 O O . GLN A 1 425 ? -3.877 12.281 29.380 1.00 94.56 425 GLN A O 1
ATOM 3386 N N . GLU A 1 426 ? -2.819 12.465 31.344 1.00 93.62 426 GLU A N 1
ATOM 3387 C CA . GLU A 1 426 ? -1.845 13.473 30.913 1.00 93.62 426 GLU A CA 1
ATOM 3388 C C . GLU A 1 426 ? -0.937 12.941 29.797 1.00 93.62 426 GLU A C 1
ATOM 3390 O O . GLU A 1 426 ? -0.676 13.641 28.821 1.00 93.62 426 GLU A O 1
ATOM 3395 N N . GLN A 1 427 ? -0.493 11.684 29.899 1.00 93.81 427 GLN A N 1
ATOM 3396 C CA . GLN A 1 427 ? 0.303 11.039 28.852 1.00 93.81 427 GLN A CA 1
ATOM 3397 C C . GLN A 1 427 ? -0.507 10.844 27.566 1.00 93.81 427 GLN A C 1
ATOM 3399 O O . GLN A 1 427 ? -0.002 11.081 26.470 1.00 93.81 427 GLN A O 1
ATOM 3404 N N . ILE A 1 428 ? -1.772 10.427 27.684 1.00 95.19 428 ILE A N 1
ATOM 3405 C CA . ILE A 1 428 ? -2.677 10.296 26.534 1.00 95.19 428 ILE A CA 1
ATOM 3406 C C . ILE A 1 428 ? -2.850 11.652 25.852 1.00 95.19 428 ILE A C 1
ATOM 3408 O O . ILE A 1 428 ? -2.687 11.745 24.636 1.00 95.19 428 ILE A O 1
ATOM 3412 N N . ASP A 1 429 ? -3.149 12.685 26.631 1.00 94.88 429 ASP A N 1
ATOM 3413 C CA . ASP A 1 429 ? -3.341 14.055 26.169 1.00 94.88 429 ASP A CA 1
ATOM 3414 C C . ASP A 1 429 ? -2.087 14.584 25.456 1.00 94.88 429 ASP A C 1
ATOM 3416 O O . ASP A 1 429 ? -2.195 15.167 24.375 1.00 94.88 429 ASP A O 1
ATOM 3420 N N . ALA A 1 430 ? -0.895 14.293 25.986 1.00 93.06 430 ALA A N 1
ATOM 3421 C CA . ALA A 1 430 ? 0.376 14.633 25.351 1.00 93.06 430 ALA A CA 1
ATOM 3422 C C . ALA A 1 430 ? 0.563 13.931 23.993 1.00 93.06 430 ALA A C 1
ATOM 3424 O O . ALA A 1 430 ? 0.894 14.592 23.007 1.00 93.06 430 ALA A O 1
ATOM 3425 N N . TYR A 1 431 ? 0.287 12.623 23.895 1.00 94.25 431 TYR A N 1
ATOM 3426 C CA . TYR A 1 431 ? 0.364 11.902 22.616 1.00 94.25 431 TYR A CA 1
ATOM 3427 C C . TYR A 1 431 ? -0.647 12.416 21.585 1.00 94.25 431 TYR A C 1
ATOM 3429 O O . TYR A 1 431 ? -0.339 12.480 20.393 1.00 94.25 431 TYR A O 1
ATOM 3437 N N . VAL A 1 432 ? -1.861 12.781 22.016 1.00 95.56 432 VAL A N 1
ATOM 3438 C CA . VAL A 1 432 ? -2.856 13.392 21.122 1.00 95.56 432 VAL A CA 1
ATOM 3439 C C . VAL A 1 432 ? -2.366 14.763 20.653 1.00 95.56 432 VAL A C 1
ATOM 3441 O O . VAL A 1 432 ? -2.430 15.043 19.456 1.00 95.56 432 VAL A O 1
ATOM 3444 N N . ALA A 1 433 ? -1.843 15.595 21.556 1.00 94.62 433 ALA A N 1
ATOM 3445 C CA . ALA A 1 433 ? -1.326 16.920 21.224 1.00 94.62 433 ALA A CA 1
ATOM 3446 C C . ALA A 1 433 ? -0.157 16.854 20.226 1.00 94.62 433 ALA A C 1
ATOM 3448 O O . ALA A 1 433 ? -0.146 17.606 19.251 1.00 94.62 433 ALA A O 1
ATOM 3449 N N . GLU A 1 434 ? 0.784 15.925 20.417 1.00 93.25 434 GLU A N 1
ATOM 3450 C CA . GLU A 1 434 ? 1.899 15.681 19.491 1.00 93.25 434 GLU A CA 1
ATOM 3451 C C . GLU A 1 434 ? 1.392 15.291 18.094 1.00 93.25 434 GLU A C 1
ATOM 3453 O O . GLU A 1 434 ? 1.813 15.849 17.076 1.00 93.25 434 GLU A O 1
ATOM 3458 N N . LEU A 1 435 ? 0.436 14.361 18.037 1.00 94.44 435 LEU A N 1
ATOM 3459 C CA . LEU A 1 435 ? -0.144 13.884 16.787 1.00 94.44 435 LEU A CA 1
ATOM 3460 C C . LEU A 1 435 ? -0.916 14.993 16.057 1.00 94.44 435 LEU A C 1
ATOM 3462 O O . LEU A 1 435 ? -0.773 15.135 14.842 1.00 94.44 435 LEU A O 1
ATOM 3466 N N . VAL A 1 436 ? -1.679 15.815 16.782 1.00 96.50 436 VAL A N 1
ATOM 3467 C CA . VAL A 1 436 ? -2.383 16.973 16.217 1.00 96.50 436 VAL A CA 1
ATOM 3468 C C . VAL A 1 436 ? -1.403 18.016 15.684 1.00 96.50 436 VAL A C 1
ATOM 3470 O O . VAL A 1 436 ? -1.567 18.479 14.555 1.00 96.50 436 VAL A O 1
ATOM 3473 N N . ALA A 1 437 ? -0.375 18.369 16.460 1.00 96.19 437 ALA A N 1
ATOM 3474 C CA . ALA A 1 437 ? 0.628 19.349 16.052 1.00 96.19 437 ALA A CA 1
ATOM 3475 C C . ALA A 1 437 ? 1.373 18.893 14.790 1.00 96.19 437 ALA A C 1
ATOM 3477 O O . ALA A 1 437 ? 1.484 19.654 13.831 1.00 96.19 437 ALA A O 1
ATOM 3478 N N . GLY A 1 438 ? 1.801 17.627 14.751 1.00 96.19 438 GLY A N 1
ATOM 3479 C CA . GLY A 1 438 ? 2.486 17.062 13.593 1.00 96.19 438 GLY A CA 1
ATOM 3480 C C . GLY A 1 438 ? 1.607 16.990 12.342 1.00 96.19 438 GLY A C 1
ATOM 3481 O O . GLY A 1 438 ? 2.073 17.295 11.247 1.00 96.19 438 GLY A O 1
ATOM 3482 N N . ARG A 1 439 ? 0.326 16.626 12.484 1.00 97.62 439 ARG A N 1
ATOM 3483 C CA . ARG A 1 439 ? -0.624 16.634 11.359 1.00 97.62 439 ARG A CA 1
ATOM 3484 C C . ARG A 1 439 ? -0.905 18.043 10.853 1.00 97.62 439 ARG A C 1
ATOM 3486 O O . ARG A 1 439 ? -1.063 18.214 9.647 1.00 97.62 439 ARG A O 1
ATOM 3493 N N . ARG A 1 440 ? -0.949 19.041 11.742 1.00 97.94 440 ARG A N 1
ATOM 3494 C CA . ARG A 1 440 ? -1.135 20.445 11.354 1.00 97.94 440 ARG A CA 1
ATOM 3495 C C . ARG A 1 440 ? 0.060 20.954 10.562 1.00 97.94 440 ARG A C 1
ATOM 3497 O O . ARG A 1 440 ? -0.131 21.382 9.434 1.00 97.94 440 ARG A O 1
ATOM 3504 N N . ALA A 1 441 ? 1.267 20.799 11.108 1.00 98.00 441 ALA A N 1
ATOM 3505 C CA . ALA A 1 441 ? 2.496 21.217 10.441 1.00 98.00 441 ALA A CA 1
ATOM 3506 C C . ALA A 1 441 ? 2.631 20.582 9.047 1.00 98.00 441 ALA A C 1
ATOM 3508 O O . ALA A 1 441 ? 2.885 21.282 8.075 1.00 98.00 441 ALA A O 1
ATOM 3509 N N . PHE A 1 442 ? 2.359 19.278 8.933 1.00 98.19 442 PHE A N 1
ATOM 3510 C CA . PHE A 1 442 ? 2.384 18.593 7.641 1.00 98.19 442 PHE A CA 1
ATOM 3511 C C . PHE A 1 442 ? 1.273 19.066 6.689 1.00 98.19 442 PHE A C 1
ATOM 3513 O O . PHE A 1 442 ? 1.487 19.177 5.490 1.00 98.19 442 PHE A O 1
ATOM 3520 N N . THR A 1 443 ? 0.078 19.380 7.197 1.00 98.50 443 THR A N 1
ATOM 3521 C CA . THR A 1 443 ? -0.997 19.954 6.365 1.00 98.50 443 THR A CA 1
ATOM 3522 C C . THR A 1 443 ? -0.573 21.297 5.775 1.00 98.50 443 THR A C 1
ATOM 3524 O O . THR A 1 443 ? -0.814 21.535 4.594 1.00 98.50 443 THR A O 1
ATOM 3527 N N . ASP A 1 444 ? 0.069 22.147 6.576 1.00 97.94 444 ASP A N 1
ATOM 3528 C CA . ASP A 1 444 ? 0.528 23.468 6.145 1.00 97.94 444 ASP A CA 1
ATOM 3529 C C . ASP A 1 444 ? 1.669 23.342 5.120 1.00 97.94 444 ASP A C 1
ATOM 3531 O O . ASP A 1 444 ? 1.635 23.994 4.081 1.00 97.94 444 ASP A O 1
ATOM 3535 N N . GLU A 1 445 ? 2.599 22.404 5.327 1.00 97.31 445 GLU A N 1
ATOM 3536 C CA . GLU A 1 445 ? 3.642 22.066 4.347 1.00 97.31 445 GLU A CA 1
ATOM 3537 C C . GLU A 1 445 ? 3.049 21.629 2.995 1.00 97.31 445 GLU A C 1
ATOM 3539 O O . GLU A 1 445 ? 3.468 22.089 1.930 1.00 97.31 445 GLU A O 1
ATOM 3544 N N . ILE A 1 446 ? 2.047 20.745 3.009 1.00 98.12 446 ILE A N 1
ATOM 3545 C CA . ILE A 1 446 ? 1.397 20.284 1.776 1.00 98.12 446 ILE A CA 1
ATOM 3546 C C . ILE A 1 446 ? 0.511 21.385 1.159 1.00 98.12 446 ILE A C 1
ATOM 3548 O O . ILE A 1 446 ? 0.299 21.387 -0.060 1.00 98.12 446 ILE A O 1
ATOM 3552 N N . ALA A 1 447 ? 0.038 22.359 1.945 1.00 97.69 447 ALA A N 1
ATOM 3553 C CA . ALA A 1 447 ? -0.670 23.535 1.436 1.00 97.69 447 ALA A CA 1
ATOM 3554 C C . ALA A 1 447 ? 0.198 24.378 0.498 1.00 97.69 447 ALA A C 1
ATOM 3556 O O . ALA A 1 447 ? -0.270 24.752 -0.584 1.00 97.69 447 ALA A O 1
ATOM 3557 N N . ASP A 1 448 ? 1.477 24.552 0.829 1.00 96.31 448 ASP A N 1
ATOM 3558 C CA . ASP A 1 448 ? 2.452 25.232 -0.033 1.00 96.31 448 ASP A CA 1
ATOM 3559 C C . ASP A 1 448 ? 2.731 24.457 -1.336 1.00 96.31 448 ASP A C 1
ATOM 3561 O O . ASP A 1 448 ? 3.156 25.026 -2.342 1.00 96.31 448 ASP A O 1
ATOM 3565 N N . GLN A 1 449 ? 2.392 23.164 -1.370 1.00 95.31 449 GLN A N 1
ATOM 3566 C CA . GLN A 1 449 ? 2.454 22.296 -2.551 1.00 95.31 449 GLN A CA 1
ATOM 3567 C C . GLN A 1 449 ? 1.114 22.213 -3.311 1.00 95.31 449 GLN A C 1
ATOM 3569 O O . GLN A 1 449 ? 0.846 21.253 -4.040 1.00 95.31 449 GLN A O 1
ATOM 3574 N N . GLY A 1 450 ? 0.247 23.219 -3.169 1.00 95.62 450 GLY A N 1
ATOM 3575 C CA . GLY A 1 450 ? -0.978 23.354 -3.960 1.00 95.62 450 GLY A CA 1
ATOM 3576 C C . GLY A 1 450 ? -2.161 22.511 -3.478 1.00 95.62 450 GLY A C 1
ATOM 3577 O O . GLY A 1 450 ? -3.034 22.180 -4.287 1.00 95.62 450 GLY A O 1
ATOM 3578 N N . LEU A 1 451 ? -2.217 22.158 -2.191 1.00 98.25 451 LEU A N 1
ATOM 3579 C CA . LEU A 1 451 ? -3.432 21.608 -1.578 1.00 98.25 451 LEU A CA 1
ATOM 3580 C C . LEU A 1 451 ? -4.558 22.648 -1.629 1.00 98.25 451 LEU A C 1
ATOM 3582 O O . LEU A 1 451 ? -4.343 23.834 -1.364 1.00 98.25 451 LEU A O 1
ATOM 3586 N N . ARG A 1 452 ? -5.781 22.229 -1.963 1.00 98.12 452 ARG A N 1
ATOM 3587 C CA . ARG A 1 452 ? -6.917 23.155 -1.992 1.00 98.12 452 ARG A CA 1
ATOM 3588 C C . ARG A 1 452 ? -7.242 23.686 -0.594 1.00 98.12 452 ARG A C 1
ATOM 3590 O O . ARG A 1 452 ? -7.215 22.961 0.399 1.00 98.12 452 ARG A O 1
ATOM 3597 N N . LYS A 1 453 ? -7.637 24.961 -0.539 1.00 98.06 453 LYS A N 1
ATOM 3598 C CA . LYS A 1 453 ? -7.949 25.681 0.708 1.00 98.06 453 LYS A CA 1
ATOM 3599 C C . LYS A 1 453 ? -9.104 25.068 1.501 1.00 98.06 453 LYS A C 1
ATOM 3601 O O . LYS A 1 453 ? -9.099 25.144 2.724 1.00 98.06 453 LYS A O 1
ATOM 3606 N N . ASP A 1 454 ? -10.086 24.473 0.831 1.00 97.88 454 ASP A N 1
ATOM 3607 C CA . ASP A 1 454 ? -11.202 23.790 1.488 1.00 97.88 454 ASP A CA 1
ATOM 3608 C C . ASP A 1 454 ? -10.757 22.495 2.182 1.00 97.88 454 ASP A C 1
ATOM 3610 O O . ASP A 1 454 ? -11.213 22.221 3.290 1.00 97.88 454 ASP A O 1
ATOM 3614 N N . ILE A 1 455 ? -9.805 21.756 1.601 1.00 98.44 455 ILE A N 1
ATOM 3615 C CA . ILE A 1 455 ? -9.187 20.586 2.244 1.00 98.44 455 ILE A CA 1
ATOM 3616 C C . ILE A 1 455 ? -8.320 21.015 3.438 1.00 98.44 455 ILE A C 1
ATOM 3618 O O . ILE A 1 455 ? -8.378 20.377 4.486 1.00 98.44 455 ILE A O 1
ATOM 3622 N N . VAL A 1 456 ? -7.575 22.122 3.327 1.00 98.62 456 VAL A N 1
ATOM 3623 C CA . VAL A 1 456 ? -6.827 22.701 4.464 1.00 98.62 456 VAL A CA 1
ATOM 3624 C C . VAL A 1 456 ? -7.779 23.082 5.601 1.00 98.62 456 VAL A C 1
ATOM 3626 O O . VAL A 1 456 ? -7.566 22.688 6.746 1.00 98.62 456 VAL A O 1
ATOM 3629 N N . ALA A 1 457 ? -8.868 23.791 5.292 1.00 98.31 457 ALA A N 1
ATOM 3630 C CA . ALA A 1 457 ? -9.869 24.182 6.282 1.00 98.31 457 ALA A CA 1
ATOM 3631 C C . ALA A 1 457 ? -10.544 22.964 6.932 1.00 98.31 457 ALA A C 1
ATOM 3633 O O . ALA A 1 457 ? -10.752 22.947 8.145 1.00 98.31 457 ALA A O 1
ATOM 3634 N N . LEU A 1 458 ? -10.848 21.928 6.145 1.00 97.88 458 LEU A N 1
ATOM 3635 C CA . LEU A 1 458 ? -11.354 20.647 6.634 1.00 97.88 458 LEU A CA 1
ATOM 3636 C C . LEU A 1 458 ? -10.363 19.987 7.605 1.00 97.88 458 LEU A C 1
ATOM 3638 O O . LEU A 1 458 ? -10.758 19.594 8.702 1.00 97.88 458 LEU A O 1
ATOM 3642 N N . ALA A 1 459 ? -9.085 19.899 7.229 1.00 98.19 459 ALA A N 1
ATOM 3643 C CA . ALA A 1 459 ? -8.034 19.319 8.059 1.00 98.19 459 ALA A CA 1
ATOM 3644 C C . ALA A 1 459 ? -7.883 20.077 9.384 1.00 98.19 459 ALA A C 1
ATOM 3646 O O . ALA A 1 459 ? -7.910 19.469 10.452 1.00 98.19 459 ALA A O 1
ATOM 3647 N N . HIS A 1 460 ? -7.781 21.407 9.336 1.00 98.12 460 HIS A N 1
ATOM 3648 C CA . HIS A 1 460 ? -7.653 22.242 10.532 1.00 98.12 460 HIS A CA 1
ATOM 3649 C C . HIS A 1 460 ? -8.877 22.136 11.438 1.00 98.12 460 HIS A C 1
ATOM 3651 O O . HIS A 1 460 ? -8.709 21.948 12.638 1.00 98.12 460 HIS A O 1
ATOM 3657 N N . LYS A 1 461 ? -10.092 22.147 10.877 1.00 97.44 461 LYS A N 1
ATOM 3658 C CA . LYS A 1 461 ? -11.337 21.956 11.635 1.00 97.44 461 LYS A CA 1
ATOM 3659 C C . LYS A 1 461 ? -11.360 20.614 12.371 1.00 97.44 461 LYS A C 1
ATOM 3661 O O . LYS A 1 461 ? -11.748 20.554 13.537 1.00 97.44 461 LYS A O 1
ATOM 3666 N N . GLU A 1 462 ? -10.954 19.536 11.703 1.00 96.56 462 GLU A N 1
ATOM 3667 C CA . GLU A 1 462 ? -10.864 18.209 12.319 1.00 96.56 462 GLU A CA 1
ATOM 3668 C C . GLU A 1 462 ? -9.818 18.172 13.440 1.00 96.56 462 GLU A C 1
ATOM 3670 O O . GLU A 1 462 ? -10.079 17.630 14.515 1.00 96.56 462 GLU A O 1
ATOM 3675 N N . LEU A 1 463 ? -8.664 18.807 13.230 1.00 97.25 463 LEU A N 1
ATOM 3676 C CA . LEU A 1 463 ? -7.592 18.900 14.220 1.00 97.25 463 LEU A CA 1
ATOM 3677 C C . LEU A 1 463 ? -7.977 19.763 15.431 1.00 97.25 463 LEU A C 1
ATOM 3679 O O . LEU A 1 463 ? -7.685 19.373 16.560 1.00 97.25 463 LEU A O 1
ATOM 3683 N N . ASP A 1 464 ? -8.679 20.880 15.229 1.00 95.94 464 ASP A N 1
ATOM 3684 C CA . ASP A 1 464 ? -9.208 21.733 16.303 1.00 95.94 464 ASP A CA 1
ATOM 3685 C C . ASP A 1 464 ? -10.239 20.979 17.148 1.00 95.94 464 ASP A C 1
ATOM 3687 O O . ASP A 1 464 ? -10.227 21.055 18.377 1.00 95.94 464 ASP A O 1
ATOM 3691 N N . ARG A 1 465 ? -11.098 20.181 16.501 1.00 94.12 465 ARG A N 1
ATOM 3692 C CA . ARG A 1 465 ? -12.075 19.323 17.182 1.00 94.12 465 ARG A CA 1
ATOM 3693 C C . ARG A 1 465 ? -11.405 18.265 18.060 1.00 94.12 465 ARG A C 1
ATOM 3695 O O . ARG A 1 465 ? -11.932 17.956 19.128 1.00 94.12 465 ARG A O 1
ATOM 3702 N N . ILE A 1 466 ? -10.282 17.697 17.619 1.00 94.19 466 ILE A N 1
ATOM 3703 C CA . ILE A 1 466 ? -9.497 16.739 18.414 1.00 94.19 466 ILE A CA 1
ATOM 3704 C C . ILE A 1 466 ? -8.804 17.467 19.573 1.00 94.19 466 ILE A C 1
ATOM 3706 O O . ILE A 1 466 ? -8.919 17.031 20.716 1.00 94.19 466 ILE A O 1
ATOM 3710 N N . ALA A 1 467 ? -8.145 18.598 19.300 1.00 91.69 467 ALA A N 1
ATOM 3711 C CA . ALA A 1 467 ? -7.426 19.384 20.303 1.00 91.69 467 ALA A CA 1
ATOM 3712 C C . ALA A 1 467 ? -8.342 19.925 21.410 1.00 91.69 467 ALA A C 1
ATOM 3714 O O . ALA A 1 467 ? -7.982 19.879 22.581 1.00 91.69 467 ALA A O 1
ATOM 3715 N N . GLY A 1 468 ? -9.549 20.381 21.063 1.00 85.75 468 GLY A N 1
ATOM 3716 C CA . GLY A 1 468 ? -10.517 20.918 22.024 1.00 85.75 468 GLY A CA 1
ATOM 3717 C C . GLY A 1 468 ? -11.049 19.898 23.038 1.00 85.75 468 GLY A C 1
ATOM 3718 O O . GLY A 1 468 ? -11.726 20.288 23.985 1.00 85.75 468 GLY A O 1
ATOM 3719 N N . ARG A 1 469 ? -10.764 18.600 22.856 1.00 79.62 469 ARG A N 1
ATOM 3720 C CA . ARG A 1 469 ? -11.119 17.526 23.802 1.00 79.62 469 ARG A CA 1
ATOM 3721 C C . ARG A 1 469 ? -10.017 17.228 24.825 1.00 79.62 469 ARG A C 1
ATOM 3723 O O . ARG A 1 469 ? -10.258 16.439 25.733 1.00 79.62 469 ARG A O 1
ATOM 3730 N N . ILE A 1 470 ? -8.831 17.818 24.668 1.00 79.19 470 ILE A N 1
ATOM 3731 C CA . ILE A 1 470 ? -7.677 17.630 25.554 1.00 79.19 470 ILE A CA 1
ATOM 3732 C C . ILE A 1 470 ? -7.862 18.497 26.810 1.00 79.19 470 ILE A C 1
ATOM 3734 O O . ILE A 1 470 ? -8.298 19.646 26.714 1.00 79.19 470 ILE A O 1
ATOM 3738 N N . SER A 1 471 ? -7.532 17.974 27.995 1.00 58.25 471 SER A N 1
ATOM 3739 C CA . SER A 1 471 ? -7.561 18.761 29.233 1.00 58.25 471 SER A CA 1
ATOM 3740 C C . SER A 1 471 ? -6.528 19.896 29.178 1.00 58.25 471 SER A C 1
ATOM 3742 O O . SER A 1 471 ? -5.374 19.680 28.811 1.00 58.25 471 SER A O 1
ATOM 3744 N N . ALA A 1 472 ? -6.892 21.108 29.615 1.00 52.12 472 ALA A N 1
ATOM 3745 C CA . ALA A 1 472 ? -6.010 22.289 29.616 1.00 52.12 472 ALA A CA 1
ATOM 3746 C C . ALA A 1 472 ? -4.743 22.151 30.498 1.00 52.12 472 ALA A C 1
ATOM 3748 O O . ALA A 1 472 ? -3.912 23.056 30.528 1.00 52.12 472 ALA A O 1
ATOM 3749 N N . LYS A 1 473 ? -4.597 21.035 31.226 1.00 43.81 473 LYS A N 1
ATOM 3750 C CA . LYS A 1 473 ? -3.464 20.709 32.105 1.00 43.81 473 LYS A CA 1
ATOM 3751 C C . LYS A 1 473 ? -2.367 19.858 31.450 1.00 43.81 473 LYS A C 1
ATOM 3753 O O . LYS A 1 473 ? -1.447 19.449 32.151 1.00 43.81 473 LYS A O 1
ATOM 3758 N N . ALA A 1 474 ? -2.454 19.571 30.150 1.00 39.56 474 ALA A N 1
ATOM 3759 C CA . ALA A 1 474 ? -1.444 18.780 29.453 1.00 39.56 474 ALA A CA 1
ATOM 3760 C C . ALA A 1 474 ? -0.077 19.497 29.452 1.00 39.56 474 ALA A C 1
ATOM 3762 O O . ALA A 1 474 ? 0.136 20.464 28.718 1.00 39.56 474 ALA A O 1
ATOM 3763 N N . GLU A 1 475 ? 0.862 19.027 30.277 1.00 39.88 475 GLU A N 1
ATOM 3764 C CA . GLU A 1 475 ? 2.265 19.426 30.171 1.00 39.88 475 GLU A CA 1
ATOM 3765 C C . GLU A 1 475 ? 2.833 18.914 28.839 1.00 39.88 475 GLU A C 1
ATOM 3767 O O . GLU A 1 475 ? 2.610 17.771 28.436 1.00 39.88 475 GLU A O 1
ATOM 3772 N N . ARG A 1 476 ? 3.552 19.776 28.115 1.00 39.00 476 ARG A N 1
ATOM 3773 C CA . ARG A 1 476 ? 4.209 19.419 26.851 1.00 39.00 476 ARG A CA 1
ATOM 3774 C C . ARG A 1 476 ? 5.492 18.659 27.188 1.00 39.00 476 ARG A C 1
ATOM 3776 O O . ARG A 1 476 ? 6.470 19.275 27.586 1.00 39.00 476 ARG A O 1
ATOM 3783 N N . TRP A 1 477 ? 5.505 17.338 27.020 1.00 34.84 477 TRP A N 1
ATOM 3784 C CA . TRP A 1 477 ? 6.683 16.503 27.324 1.00 34.84 477 TRP A CA 1
ATOM 3785 C C . TRP A 1 477 ? 7.772 16.502 26.232 1.00 34.84 477 TRP A C 1
ATOM 3787 O O . TRP A 1 477 ? 8.752 15.769 26.330 1.00 34.84 477 TRP A O 1
ATOM 3797 N N . ALA A 1 478 ? 7.650 17.367 25.224 1.00 35.16 478 ALA A N 1
ATOM 3798 C CA . ALA A 1 478 ? 8.732 17.715 24.312 1.00 35.16 478 ALA A CA 1
ATOM 3799 C C . ALA A 1 478 ? 8.483 19.119 23.744 1.00 35.16 478 ALA A C 1
ATOM 3801 O O . ALA A 1 478 ? 7.379 19.420 23.275 1.00 35.16 478 ALA A O 1
ATOM 3802 N N . GLU A 1 479 ? 9.496 19.986 23.773 1.00 30.78 479 GLU A N 1
ATOM 3803 C CA . GLU A 1 479 ? 9.492 21.161 22.905 1.00 30.78 479 GLU A CA 1
ATOM 3804 C C . GLU A 1 479 ? 9.460 20.680 21.453 1.00 30.78 479 GLU A C 1
ATOM 3806 O O . GLU A 1 479 ? 10.149 19.726 21.086 1.00 30.78 479 GLU A O 1
ATOM 3811 N N . ALA A 1 480 ? 8.630 21.321 20.628 1.00 31.67 480 ALA A N 1
ATOM 3812 C CA . ALA A 1 480 ? 8.664 21.095 19.194 1.00 31.67 480 ALA A CA 1
ATOM 3813 C C . ALA A 1 480 ? 10.087 21.404 18.724 1.00 31.67 480 ALA A C 1
ATOM 3815 O O . ALA A 1 480 ? 10.506 22.561 18.768 1.00 31.67 480 ALA A O 1
ATOM 3816 N N . GLN A 1 481 ? 10.837 20.382 18.309 1.00 31.12 481 GLN A N 1
ATOM 3817 C CA . GLN A 1 481 ? 12.086 20.622 17.605 1.00 31.12 481 GLN A CA 1
ATOM 3818 C C . GLN A 1 481 ? 11.745 21.501 16.407 1.00 31.12 481 GLN A C 1
ATOM 3820 O O . GLN A 1 481 ? 10.911 21.135 15.575 1.00 31.12 481 GLN A O 1
ATOM 3825 N N . ALA A 1 482 ? 12.368 22.676 16.336 1.00 27.89 482 ALA A N 1
ATOM 3826 C CA . ALA A 1 482 ? 12.435 23.403 15.088 1.00 27.89 482 ALA A CA 1
ATOM 3827 C C . ALA A 1 482 ? 13.048 22.432 14.079 1.00 27.89 482 ALA A C 1
ATOM 3829 O O . ALA A 1 482 ? 14.203 22.029 14.235 1.00 27.89 482 ALA A O 1
ATOM 3830 N N . LEU A 1 483 ? 12.244 22.004 13.102 1.00 28.19 483 LEU A N 1
ATOM 3831 C CA . LEU A 1 483 ? 12.723 21.289 11.929 1.00 28.19 483 LEU A CA 1
ATOM 3832 C C . LEU A 1 483 ? 13.925 22.074 11.421 1.00 28.19 483 LEU A C 1
ATOM 3834 O O . LEU A 1 483 ? 13.790 23.203 10.947 1.00 28.19 483 LEU A O 1
ATOM 3838 N N . THR A 1 484 ? 15.116 21.510 11.601 1.00 25.61 484 THR A N 1
ATOM 3839 C CA . THR A 1 484 ? 16.323 22.080 11.031 1.00 25.61 484 THR A CA 1
ATOM 3840 C C . THR A 1 484 ? 16.195 21.813 9.544 1.00 25.61 484 THR A C 1
ATOM 3842 O O . THR A 1 484 ? 16.492 20.721 9.063 1.00 25.61 484 THR A O 1
ATOM 3845 N N . LEU A 1 485 ? 15.624 22.791 8.843 1.00 29.92 485 LEU A N 1
ATOM 3846 C CA . LEU A 1 485 ? 15.593 22.854 7.396 1.00 29.92 485 LEU A CA 1
ATOM 3847 C C . LEU A 1 485 ? 17.042 22.718 6.937 1.00 29.92 485 LEU A C 1
ATOM 3849 O O . LEU A 1 485 ? 17.827 23.661 7.035 1.00 29.92 485 LEU A O 1
ATOM 3853 N N . THR A 1 486 ? 17.415 21.539 6.448 1.00 27.98 486 THR A N 1
ATOM 3854 C CA . THR A 1 486 ? 18.524 21.468 5.507 1.00 27.98 486 THR A CA 1
ATOM 3855 C C . THR A 1 486 ? 17.974 22.087 4.238 1.00 27.98 486 THR A C 1
ATOM 3857 O O . THR A 1 486 ? 17.289 21.447 3.445 1.00 27.98 486 THR A O 1
ATOM 3860 N N . ALA A 1 487 ? 18.167 23.400 4.123 1.00 30.25 487 ALA A N 1
ATOM 3861 C CA . ALA A 1 487 ? 17.972 24.098 2.876 1.00 30.25 487 ALA A CA 1
ATOM 3862 C C . ALA A 1 487 ? 18.837 23.372 1.841 1.00 30.25 487 ALA A C 1
ATOM 3864 O O . ALA A 1 487 ? 20.065 23.429 1.890 1.00 30.25 487 ALA A O 1
ATOM 3865 N N . ALA A 1 488 ? 18.199 22.646 0.928 1.00 27.69 488 ALA A N 1
ATOM 3866 C CA . ALA A 1 488 ? 18.783 22.476 -0.384 1.00 27.69 488 ALA A CA 1
ATOM 3867 C C . ALA A 1 488 ? 18.834 23.890 -0.966 1.00 27.69 488 ALA A C 1
ATOM 3869 O O . ALA A 1 488 ? 17.810 24.438 -1.373 1.00 27.69 488 ALA A O 1
ATOM 3870 N N . GLU A 1 489 ? 20.004 24.513 -0.852 1.00 30.23 489 GLU A N 1
ATOM 3871 C CA . GLU A 1 489 ? 20.283 25.834 -1.390 1.00 30.23 489 GLU A CA 1
ATOM 3872 C C . GLU A 1 489 ? 19.873 25.876 -2.869 1.00 30.23 489 GLU A C 1
ATOM 3874 O O . GLU A 1 489 ? 20.276 25.039 -3.678 1.00 30.23 489 GLU A O 1
ATOM 3879 N N . ASP A 1 490 ? 19.016 26.845 -3.174 1.00 30.36 490 ASP A N 1
ATOM 3880 C CA . ASP A 1 490 ? 18.804 27.467 -4.473 1.00 30.36 490 ASP A CA 1
ATOM 3881 C C . ASP A 1 490 ? 18.813 26.567 -5.718 1.00 30.36 490 ASP A C 1
ATOM 3883 O O . ASP A 1 490 ? 19.813 26.386 -6.418 1.00 30.36 490 ASP A O 1
ATOM 3887 N N . ARG A 1 491 ? 17.604 26.202 -6.154 1.00 32.19 491 ARG A N 1
ATOM 3888 C CA . ARG A 1 491 ? 17.261 26.319 -7.577 1.00 32.19 491 ARG A CA 1
ATOM 3889 C C . ARG A 1 491 ? 16.020 27.192 -7.706 1.00 32.19 491 ARG A C 1
ATOM 3891 O O . ARG A 1 491 ? 14.924 26.798 -7.326 1.00 32.19 491 ARG A O 1
ATOM 3898 N N . ALA A 1 492 ? 16.251 28.405 -8.198 1.00 26.88 492 ALA A N 1
ATOM 3899 C CA . ALA A 1 492 ? 15.281 29.471 -8.406 1.00 26.88 492 ALA A CA 1
ATOM 3900 C C . ALA A 1 492 ? 13.957 29.012 -9.068 1.00 26.88 492 ALA A C 1
ATOM 3902 O O . ALA A 1 492 ? 13.943 28.058 -9.853 1.00 26.88 492 ALA A O 1
ATOM 3903 N N . PRO A 1 493 ? 12.842 29.726 -8.812 1.00 34.84 493 PRO A N 1
ATOM 3904 C CA . PRO A 1 493 ? 11.521 29.382 -9.318 1.00 34.84 493 PRO A CA 1
ATOM 3905 C C . PRO A 1 493 ? 11.426 29.721 -10.807 1.00 34.84 493 PRO A C 1
ATOM 3907 O O . PRO A 1 493 ? 11.304 30.877 -11.204 1.00 34.84 493 PRO A O 1
ATOM 3910 N N . GLY A 1 494 ? 11.482 28.688 -11.640 1.00 30.80 494 GLY A N 1
ATOM 3911 C CA . GLY A 1 494 ? 11.426 28.814 -13.091 1.00 30.80 494 GLY A CA 1
ATOM 3912 C C . GLY A 1 494 ? 10.632 27.695 -13.747 1.00 30.80 494 GLY A C 1
ATOM 3913 O O . GLY A 1 494 ? 11.101 27.133 -14.722 1.00 30.80 494 GLY A O 1
ATOM 3914 N N . TYR A 1 495 ? 9.448 27.361 -13.231 1.00 28.88 495 TYR A N 1
ATOM 3915 C CA . TYR A 1 495 ? 8.459 26.593 -13.996 1.00 28.88 495 TYR A CA 1
ATOM 3916 C C . TYR A 1 495 ? 7.086 27.251 -13.894 1.00 28.88 495 TYR A C 1
ATOM 3918 O O . TYR A 1 495 ? 6.132 26.743 -13.311 1.00 28.88 495 TYR A O 1
ATOM 3926 N N . VAL A 1 496 ? 7.006 28.424 -14.515 1.00 37.19 496 VAL A N 1
ATOM 3927 C CA . VAL A 1 496 ? 5.793 28.821 -15.219 1.00 37.19 496 VAL A CA 1
ATOM 3928 C C . VAL A 1 496 ? 5.896 28.180 -16.593 1.00 37.19 496 VAL A C 1
ATOM 3930 O O . VAL A 1 496 ? 6.735 28.605 -17.378 1.00 37.19 496 VAL A O 1
ATOM 3933 N N . LEU A 1 497 ? 5.022 27.230 -16.920 1.00 32.22 497 LEU A N 1
ATOM 3934 C CA . LEU A 1 497 ? 4.441 27.262 -18.255 1.00 32.22 497 LEU A CA 1
ATOM 3935 C C . LEU A 1 497 ? 2.927 27.018 -18.201 1.00 32.22 497 LEU A C 1
ATOM 3937 O O . LEU A 1 497 ? 2.465 26.081 -17.545 1.00 32.22 497 LEU A O 1
ATOM 3941 N N . PRO A 1 498 ? 2.160 27.890 -18.876 1.00 41.75 498 PRO A N 1
ATOM 3942 C CA . PRO A 1 498 ? 0.750 27.713 -19.150 1.00 41.75 498 PRO A CA 1
ATOM 3943 C C . PRO A 1 498 ? 0.576 26.797 -20.376 1.00 41.75 498 PRO A C 1
ATOM 3945 O O . PRO A 1 498 ? 1.535 26.504 -21.085 1.00 41.75 498 PRO A O 1
ATOM 3948 N N . TRP A 1 499 ? -0.679 26.448 -20.660 1.00 37.00 499 TRP A N 1
ATOM 3949 C CA . TRP A 1 499 ? -1.289 26.307 -21.995 1.00 37.00 499 TRP A CA 1
ATOM 3950 C C . TRP A 1 499 ? -2.024 24.974 -22.265 1.00 37.00 499 TRP A C 1
ATOM 3952 O O . TRP A 1 499 ? -1.600 23.915 -21.799 1.00 37.00 499 TRP A O 1
ATOM 3962 N N . PRO A 1 500 ? -3.162 25.024 -22.997 1.00 41.97 500 PRO A N 1
ATOM 3963 C CA . PRO A 1 500 ? -4.035 23.905 -23.303 1.00 41.97 500 PRO A CA 1
ATOM 3964 C C . PRO A 1 500 ? -3.503 23.055 -24.461 1.00 41.97 500 PRO A C 1
ATOM 3966 O O . PRO A 1 500 ? -2.661 23.473 -25.257 1.00 41.97 500 PRO A O 1
ATOM 3969 N N . ARG A 1 501 ? -4.092 21.862 -24.578 1.00 31.77 501 ARG A N 1
ATOM 3970 C CA . ARG A 1 501 ? -3.939 20.923 -25.694 1.00 31.77 501 ARG A CA 1
ATOM 3971 C C . ARG A 1 501 ? -4.053 21.629 -27.051 1.00 31.77 501 ARG A C 1
ATOM 3973 O O . ARG A 1 501 ? -5.128 22.107 -27.407 1.00 31.77 501 ARG A O 1
ATOM 3980 N N . ALA A 1 502 ? -2.988 21.579 -27.846 1.00 30.19 502 ALA A N 1
ATOM 3981 C CA . ALA A 1 502 ? -3.129 21.558 -29.294 1.00 30.19 502 ALA A CA 1
ATOM 3982 C C . ALA A 1 502 ? -3.336 20.098 -29.712 1.00 30.19 502 ALA A C 1
ATOM 3984 O O . ALA A 1 502 ? -2.475 19.247 -29.509 1.00 30.19 502 ALA A O 1
ATOM 3985 N N . VAL A 1 503 ? -4.524 19.822 -30.239 1.00 36.31 503 VAL A N 1
ATOM 3986 C CA . VAL A 1 503 ? -4.853 18.593 -30.960 1.00 36.31 503 VAL A CA 1
ATOM 3987 C C . VAL A 1 503 ? -3.992 18.533 -32.221 1.00 36.31 503 VAL A C 1
ATOM 3989 O O . VAL A 1 503 ? -4.022 19.489 -32.997 1.00 36.31 503 VAL A O 1
ATOM 3992 N N . ARG A 1 504 ? -3.291 17.418 -32.441 1.00 33.69 504 ARG A N 1
ATOM 3993 C CA . ARG A 1 504 ? -3.144 16.765 -33.749 1.00 33.69 504 ARG A CA 1
ATOM 3994 C C . ARG A 1 504 ? -2.843 15.289 -33.567 1.00 33.69 504 ARG A C 1
ATOM 3996 O O . ARG A 1 504 ? -1.963 14.983 -32.735 1.00 33.69 504 ARG A O 1
#

InterPro domains:
  IPR001272 Phosphoenolpyruvate carboxykinase, ATP-utilising [PF01293] (66-298)
  IPR013035 Phosphoenolpyruvate carboxykinase, C-terminal [G3DSA:3.90.228.20] (245-459)

Secondary structure (DSSP, 8-state):
-EEEEEE---SSS--PEEEEEE--SSGGGHHHHHHHHHTSBPP-TT----EEEEEEETTS-GGG-EEEEEGGGTEEEEES---HHHHHHHHHHHHHHHHHHTT-EEE-EEEEEEEEE-TTT--EEEEEEEEEE-TTSSHHHHHH--TT--GGGT-EEEEEESS-EEE-TTS-EEE--SSEEEE----TTT-HHHHHHHTSTT-EEES-EE-TTS-EETT--TT-S--EEEE-GGG-EEEETTEEEE-B-SSSSBPPGGGSSEEEEEEEE--SSS--SEEEE-HHHHHHHHHH-EEE--TTT-GGGTT-EEE-GGG-TT--S-HHHHHHHHHHHHHHHHHHSTT-EEEEEEE-SEE--EEEE-TTT--EEEEE--EEPPHHHHHHHHHHHHHT--EEEE-TTSSEEEEEETTEEGGGG-GGGTS-HHHHHHHHHHHHHHHHHHHHHHHHTT--HHHHHHHHHHHHHHHTTS-TT---SS--------------------------

Organism: NCBI:txid1312852